Protein AF-A0AAJ7W5H7-F1 (afdb_monomer_lite)

Structure (mmCIF, N/CA/C/O backbone):
data_AF-A0AAJ7W5H7-F1
#
_entry.id   AF-A0AAJ7W5H7-F1
#
loop_
_atom_site.group_PDB
_atom_site.id
_atom_site.type_symbol
_atom_site.label_atom_id
_atom_site.label_alt_id
_atom_site.label_comp_id
_atom_site.label_asym_id
_atom_site.label_entity_id
_atom_site.label_seq_id
_atom_site.pdbx_PDB_ins_code
_atom_site.Cartn_x
_atom_site.Cartn_y
_atom_site.Cartn_z
_atom_site.occupancy
_atom_site.B_iso_or_equiv
_atom_site.auth_seq_id
_atom_site.auth_comp_id
_atom_site.auth_asym_id
_atom_site.auth_atom_id
_atom_site.pdbx_PDB_model_num
ATOM 1 N N . MET A 1 1 ? -19.736 28.793 -13.026 1.00 35.09 1 MET A N 1
ATOM 2 C CA . MET A 1 1 ? -20.173 28.885 -14.436 1.00 35.09 1 MET A CA 1
ATOM 3 C C . MET A 1 1 ? -19.402 27.860 -15.247 1.00 35.09 1 MET A C 1
ATOM 5 O O . MET A 1 1 ? -18.186 27.809 -15.122 1.00 35.09 1 MET A O 1
ATOM 9 N N . PHE A 1 2 ? -20.097 27.032 -16.025 1.00 36.50 2 PHE A N 1
ATOM 10 C CA . PHE A 1 2 ? -19.481 26.195 -17.056 1.00 36.50 2 PHE A CA 1
ATOM 11 C C . PHE A 1 2 ? -19.137 27.059 -18.275 1.00 36.50 2 PHE A C 1
ATOM 13 O O . PHE A 1 2 ? -19.974 27.878 -18.638 1.00 36.50 2 PHE A O 1
ATOM 20 N N . SER A 1 3 ? -17.998 26.812 -18.937 1.00 27.28 3 SER A N 1
ATOM 21 C CA . SER A 1 3 ? -17.939 26.604 -20.401 1.00 27.28 3 SER A CA 1
ATOM 22 C C . SER A 1 3 ? -16.503 26.506 -20.943 1.00 27.28 3 SER A C 1
ATOM 24 O O . SER A 1 3 ? -15.662 27.345 -20.644 1.00 27.28 3 SER A O 1
ATOM 26 N N . ASN A 1 4 ? -16.297 25.542 -21.845 1.00 31.58 4 ASN A N 1
ATOM 27 C CA . ASN A 1 4 ? -15.378 25.583 -22.992 1.00 31.58 4 ASN A CA 1
ATOM 28 C C . ASN A 1 4 ? -13.863 25.781 -22.767 1.00 31.58 4 ASN A C 1
ATOM 30 O O . ASN A 1 4 ? -13.311 26.849 -23.016 1.00 31.58 4 ASN A O 1
ATOM 34 N N . VAL A 1 5 ? -13.163 24.659 -22.562 1.00 30.98 5 VAL A N 1
ATOM 35 C CA . VAL A 1 5 ? -11.857 24.420 -23.210 1.00 30.98 5 VAL A CA 1
ATOM 36 C C . VAL A 1 5 ? -11.963 23.119 -24.021 1.00 30.98 5 VAL A C 1
ATOM 38 O O . VAL A 1 5 ? -12.226 22.067 -23.432 1.00 30.98 5 VAL A O 1
ATOM 41 N N . PRO A 1 6 ? -11.808 23.140 -25.359 1.00 30.59 6 PRO A N 1
ATOM 42 C CA . PRO A 1 6 ? -12.026 21.955 -26.182 1.00 30.59 6 PRO A CA 1
ATOM 43 C C . PRO A 1 6 ? -10.860 20.962 -26.070 1.00 30.59 6 PRO A C 1
ATOM 45 O O . PRO A 1 6 ? -9.773 21.193 -26.604 1.00 30.59 6 PRO A O 1
ATOM 48 N N . ARG A 1 7 ? -11.100 19.799 -25.447 1.00 33.62 7 ARG A N 1
ATOM 49 C CA . ARG A 1 7 ? -10.212 18.629 -25.565 1.00 33.62 7 ARG A CA 1
ATOM 50 C C . ARG A 1 7 ? -10.248 18.095 -27.002 1.00 33.62 7 ARG A C 1
ATOM 52 O O . ARG A 1 7 ? -11.027 17.198 -27.316 1.00 33.62 7 ARG A O 1
ATOM 59 N N . LYS A 1 8 ? -9.366 18.599 -27.869 1.00 30.34 8 LYS A N 1
ATOM 60 C CA . LYS A 1 8 ? -8.994 17.888 -29.099 1.00 30.34 8 LYS A CA 1
ATOM 61 C C . LYS A 1 8 ? -8.215 16.630 -28.715 1.00 30.34 8 LYS A C 1
ATOM 63 O O . LYS A 1 8 ? -7.006 16.678 -28.509 1.00 30.34 8 LYS A O 1
ATOM 68 N N . PHE A 1 9 ? -8.923 15.508 -28.613 1.00 29.23 9 PHE A N 1
ATOM 69 C CA . PHE A 1 9 ? -8.300 14.190 -28.605 1.00 29.23 9 PHE A CA 1
ATOM 70 C C . PHE A 1 9 ? -7.567 13.983 -29.935 1.00 29.23 9 PHE A C 1
ATOM 72 O O . PHE A 1 9 ? -8.195 13.886 -30.989 1.00 29.23 9 PHE A O 1
ATOM 79 N N . LEU A 1 10 ? -6.239 13.894 -29.879 1.00 30.84 10 LEU A N 1
ATOM 80 C CA . LEU A 1 10 ? -5.451 13.310 -30.956 1.00 30.84 10 LEU A CA 1
ATOM 81 C C . LEU A 1 10 ? -5.743 11.806 -30.981 1.00 30.84 10 LEU A C 1
ATOM 83 O O . LEU A 1 10 ? -5.215 11.045 -30.172 1.00 30.84 10 LEU A O 1
ATOM 87 N N . LYS A 1 11 ? -6.611 11.391 -31.908 1.00 29.83 11 LYS A N 1
ATOM 88 C CA . LYS A 1 11 ? -6.732 9.992 -32.328 1.00 29.83 11 LYS A CA 1
ATOM 89 C C . LYS A 1 11 ? -5.435 9.607 -33.048 1.00 29.83 11 LYS A C 1
ATOM 91 O O . LYS A 1 11 ? -5.344 9.742 -34.263 1.00 29.83 11 LYS A O 1
ATOM 96 N N . ASN A 1 12 ? -4.451 9.120 -32.298 1.00 26.31 12 ASN A N 1
ATOM 97 C CA . ASN A 1 12 ? -3.436 8.252 -32.878 1.00 26.31 12 ASN A CA 1
ATOM 98 C C . ASN A 1 12 ? -4.013 6.838 -32.897 1.00 26.31 12 ASN A C 1
ATOM 100 O O . ASN A 1 12 ? -4.218 6.220 -31.854 1.00 26.31 12 ASN A O 1
ATOM 104 N N . SER A 1 13 ? -4.320 6.364 -34.098 1.00 37.06 13 SER A N 1
ATOM 105 C CA . SER A 1 13 ? -4.587 4.961 -34.373 1.00 37.06 13 SER A CA 1
ATOM 106 C C . SER A 1 13 ? -3.287 4.174 -34.228 1.00 37.06 13 SER A C 1
ATOM 108 O O . SER A 1 13 ? -2.439 4.254 -35.107 1.00 37.06 13 SER A O 1
ATOM 110 N N . ASP A 1 14 ? -3.139 3.494 -33.095 1.00 31.69 14 ASP A N 1
ATOM 111 C CA . ASP A 1 14 ? -2.477 2.190 -32.962 1.00 31.69 14 ASP A CA 1
ATOM 112 C C . ASP A 1 14 ? -2.732 1.680 -31.539 1.00 31.69 14 ASP A C 1
ATOM 114 O O . ASP A 1 14 ? -1.853 1.597 -30.682 1.00 31.69 14 ASP A O 1
ATOM 118 N N . SER A 1 15 ? -4.000 1.361 -31.269 1.00 26.17 15 SER A N 1
ATOM 119 C CA . SER A 1 15 ? -4.372 0.521 -30.134 1.00 26.17 15 SER A CA 1
ATOM 120 C C . SER A 1 15 ? -4.063 -0.933 -30.486 1.00 26.17 15 SER A C 1
ATOM 122 O O . SER A 1 15 ? -4.970 -1.728 -30.729 1.00 26.17 15 SER A O 1
ATOM 124 N N . ALA A 1 16 ? -2.774 -1.271 -30.528 1.00 32.44 16 ALA A N 1
ATOM 125 C CA . ALA A 1 16 ? -2.379 -2.641 -30.260 1.00 32.44 16 ALA A CA 1
ATOM 126 C C . ALA A 1 16 ? -2.799 -2.925 -28.814 1.00 32.44 16 ALA A C 1
ATOM 128 O O . ALA A 1 16 ? -2.232 -2.350 -27.880 1.00 32.44 16 ALA A O 1
ATOM 129 N N . GLU A 1 17 ? -3.834 -3.747 -28.632 1.00 27.69 17 GLU A N 1
ATOM 130 C CA . GLU A 1 17 ? -4.130 -4.327 -27.328 1.00 27.69 17 GLU A CA 1
ATOM 131 C C . GLU A 1 17 ? -2.898 -5.126 -26.906 1.00 27.69 17 GLU A C 1
ATOM 133 O O . GLU A 1 17 ? -2.607 -6.198 -27.436 1.00 27.69 17 GLU A O 1
ATOM 138 N N . VAL A 1 18 ? -2.131 -4.555 -25.978 1.00 32.62 18 VAL A N 1
ATOM 139 C CA . VAL A 1 18 ? -1.132 -5.312 -25.238 1.00 32.62 18 VAL A CA 1
ATOM 140 C C . VAL A 1 18 ? -1.933 -6.264 -24.366 1.00 32.62 18 VAL A C 1
ATOM 142 O O . VAL A 1 18 ? -2.471 -5.853 -23.340 1.00 32.62 18 VAL A O 1
ATOM 145 N N . ASP A 1 19 ? -2.052 -7.507 -24.832 1.00 32.16 19 ASP A N 1
ATOM 146 C CA . ASP A 1 19 ? -2.581 -8.652 -24.094 1.00 32.16 19 ASP A CA 1
ATOM 147 C C . ASP A 1 19 ? -1.738 -8.828 -22.823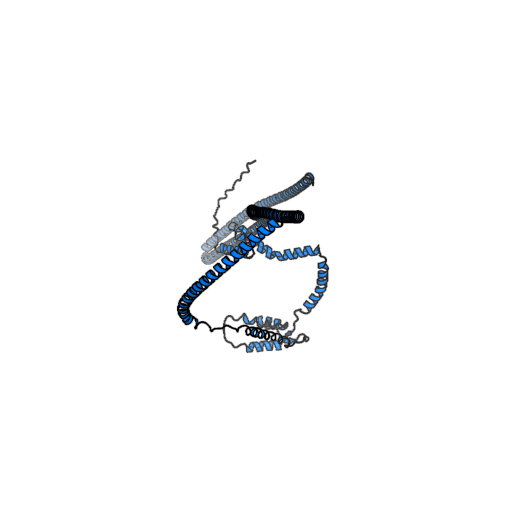 1.00 32.16 19 ASP A C 1
ATOM 149 O O . ASP A 1 19 ? -0.708 -9.508 -22.820 1.00 32.16 19 ASP A O 1
ATOM 153 N N . VAL A 1 20 ? -2.124 -8.123 -21.753 1.00 44.78 20 VAL A N 1
ATOM 154 C CA . VAL A 1 20 ? -1.544 -8.289 -20.420 1.00 44.78 20 VAL A CA 1
ATOM 155 C C . VAL A 1 20 ? -2.067 -9.613 -19.894 1.00 44.78 20 VAL A C 1
ATOM 157 O O . VAL A 1 20 ? -3.043 -9.673 -19.149 1.00 44.78 20 VAL A O 1
ATOM 160 N N . ARG A 1 21 ? -1.394 -10.686 -20.305 1.00 47.72 21 ARG A N 1
ATOM 161 C CA . ARG A 1 21 ? -1.481 -11.968 -19.623 1.00 47.72 21 ARG A CA 1
ATOM 162 C C . ARG A 1 21 ? -1.024 -11.720 -18.196 1.00 47.72 21 ARG A C 1
ATOM 164 O O . ARG A 1 21 ? 0.145 -11.430 -17.951 1.00 47.72 21 ARG A O 1
ATOM 171 N N . GLU A 1 22 ? -1.969 -11.759 -17.267 1.00 51.91 22 GLU A N 1
ATOM 172 C CA . GLU A 1 22 ? -1.655 -11.829 -15.848 1.00 51.91 22 GLU A CA 1
ATOM 173 C C . GLU A 1 22 ? -0.992 -13.191 -15.626 1.00 51.91 22 GLU A C 1
ATOM 175 O O . GLU A 1 22 ? -1.676 -14.207 -15.513 1.00 51.91 22 GLU A O 1
ATOM 180 N N . ASP A 1 23 ? 0.346 -13.226 -15.662 1.00 62.28 23 ASP A N 1
ATOM 181 C CA . ASP A 1 23 ? 1.093 -14.466 -15.459 1.00 62.28 23 ASP A CA 1
ATOM 182 C C . ASP A 1 23 ? 0.665 -15.095 -14.126 1.00 62.28 23 ASP A C 1
ATOM 184 O O . ASP A 1 23 ? 0.558 -14.401 -13.109 1.00 62.28 23 ASP A O 1
ATOM 188 N N . GLU A 1 24 ? 0.474 -16.414 -14.088 1.00 64.00 24 GLU A N 1
ATOM 189 C CA . GLU A 1 24 ? 0.104 -17.116 -12.849 1.00 64.00 24 GLU A CA 1
ATOM 190 C C . GLU A 1 24 ? 1.140 -16.861 -11.734 1.00 64.00 24 GLU A C 1
ATOM 192 O O . GLU A 1 24 ? 0.794 -16.747 -10.556 1.00 64.00 24 GLU A O 1
ATOM 197 N N . GLU A 1 25 ? 2.405 -16.637 -12.109 1.00 62.62 25 GLU A N 1
ATOM 198 C CA . GLU A 1 25 ? 3.468 -16.175 -11.214 1.00 62.62 25 GLU A CA 1
ATOM 199 C C . GLU A 1 25 ? 3.177 -14.807 -10.576 1.00 62.62 25 GLU A C 1
ATOM 201 O O . GLU A 1 25 ? 3.448 -14.626 -9.390 1.00 62.62 25 GLU A O 1
ATOM 206 N N . GLN A 1 26 ? 2.596 -13.845 -11.305 1.00 61.25 26 GLN A N 1
ATOM 207 C CA . GLN A 1 26 ? 2.195 -12.554 -10.734 1.00 61.25 26 GLN A CA 1
ATOM 208 C C . GLN A 1 26 ? 1.080 -12.734 -9.701 1.00 61.25 26 GLN A C 1
ATOM 210 O O . GLN A 1 26 ? 1.134 -12.101 -8.646 1.00 61.25 26 GLN A O 1
ATOM 215 N N . ALA A 1 27 ? 0.115 -13.626 -9.949 1.00 68.38 27 ALA A N 1
ATOM 216 C CA . ALA A 1 27 ? -0.945 -13.940 -8.992 1.00 68.38 27 ALA A CA 1
ATOM 217 C C . ALA A 1 27 ? -0.393 -14.616 -7.720 1.00 68.38 27 ALA A C 1
ATOM 219 O O . ALA A 1 27 ? -0.732 -14.209 -6.606 1.00 68.38 27 ALA A O 1
ATOM 220 N N . ILE A 1 28 ? 0.524 -15.580 -7.870 1.00 73.56 28 ILE A N 1
ATOM 221 C CA . ILE A 1 28 ? 1.214 -16.246 -6.751 1.00 73.56 28 ILE A CA 1
ATOM 222 C C . ILE A 1 28 ? 2.039 -15.231 -5.947 1.00 73.56 28 ILE A C 1
ATOM 224 O O . ILE A 1 28 ? 1.887 -15.131 -4.728 1.00 73.56 28 ILE A O 1
ATOM 228 N N . LYS A 1 29 ? 2.860 -14.410 -6.617 1.00 67.19 29 LYS A N 1
ATOM 229 C CA . LYS A 1 29 ? 3.658 -13.360 -5.964 1.00 67.19 29 LYS A CA 1
ATOM 230 C C . LYS A 1 29 ? 2.772 -12.321 -5.283 1.00 67.19 29 LYS A C 1
ATOM 232 O O . LYS A 1 29 ? 3.112 -11.850 -4.203 1.00 67.19 29 LYS A O 1
ATOM 237 N N . PHE A 1 30 ? 1.624 -11.976 -5.857 1.00 68.44 30 PHE A N 1
ATOM 238 C CA . PHE A 1 30 ? 0.663 -11.068 -5.236 1.00 68.44 30 PHE A CA 1
ATOM 239 C C . PHE A 1 30 ? 0.028 -11.660 -3.968 1.00 68.44 30 PHE A C 1
ATOM 241 O O . PHE A 1 30 ? -0.154 -10.937 -2.985 1.00 68.44 30 PHE A O 1
ATOM 248 N N . GLN A 1 31 ? -0.233 -12.968 -3.940 1.00 74.81 31 GLN A N 1
ATOM 249 C CA . GLN A 1 31 ? -0.723 -13.650 -2.744 1.00 74.81 31 GLN A CA 1
ATOM 250 C C . GLN A 1 31 ? 0.349 -13.714 -1.639 1.00 74.81 31 GLN A C 1
ATOM 252 O O . GLN A 1 31 ? 0.068 -13.313 -0.510 1.00 74.81 31 GLN A O 1
ATOM 257 N N . GLU A 1 32 ? 1.602 -14.063 -1.969 1.00 72.69 32 GLU A N 1
ATOM 258 C CA . GLU A 1 32 ? 2.746 -13.975 -1.036 1.00 72.69 32 GLU A CA 1
ATOM 259 C C . GLU A 1 32 ? 2.892 -12.564 -0.429 1.00 72.69 32 GLU A C 1
ATOM 261 O O . GLU A 1 32 ? 3.187 -12.403 0.758 1.00 72.69 32 GLU A O 1
ATOM 266 N N . ILE A 1 33 ? 2.667 -11.520 -1.237 1.00 67.62 33 ILE A N 1
ATOM 267 C CA . ILE A 1 33 ? 2.686 -10.118 -0.798 1.00 67.62 33 ILE A CA 1
ATOM 268 C C . ILE A 1 33 ? 1.570 -9.834 0.215 1.00 67.62 33 ILE A C 1
ATOM 270 O O . ILE A 1 33 ? 1.829 -9.177 1.224 1.00 67.62 33 ILE A O 1
ATOM 274 N N . ILE A 1 34 ? 0.347 -10.313 -0.028 1.00 66.31 34 ILE A N 1
ATOM 275 C CA . ILE A 1 34 ? -0.784 -10.132 0.894 1.00 66.31 34 ILE A CA 1
ATOM 276 C C . ILE A 1 34 ? -0.521 -10.840 2.226 1.00 66.31 34 ILE A C 1
ATOM 278 O O . ILE A 1 34 ? -0.770 -10.252 3.281 1.00 66.31 34 ILE A O 1
ATOM 282 N N . ASP A 1 35 ? 0.006 -12.062 2.202 1.00 71.69 35 ASP A N 1
ATOM 283 C CA . ASP A 1 35 ? 0.209 -12.840 3.425 1.00 71.69 35 ASP A CA 1
ATOM 284 C C . ASP A 1 35 ? 1.350 -12.276 4.291 1.00 71.69 35 ASP A C 1
ATOM 286 O O . ASP A 1 35 ? 1.187 -12.166 5.509 1.00 71.69 35 ASP A O 1
ATOM 290 N N . LEU A 1 36 ? 2.431 -11.769 3.680 1.00 66.69 36 LEU A N 1
ATOM 291 C CA . LEU A 1 36 ? 3.462 -10.979 4.376 1.00 66.69 36 LEU A CA 1
ATOM 292 C C . LEU A 1 36 ? 2.894 -9.705 5.027 1.00 66.69 36 LEU A C 1
ATOM 294 O O . LEU A 1 36 ? 3.220 -9.391 6.173 1.00 66.69 36 LEU A O 1
ATOM 298 N N . LEU A 1 37 ? 2.020 -8.976 4.324 1.00 59.66 37 LEU A N 1
ATOM 299 C CA . LEU A 1 37 ? 1.380 -7.766 4.855 1.00 59.66 37 LEU A CA 1
ATOM 300 C C . LEU A 1 37 ? 0.465 -8.061 6.050 1.00 59.66 37 LEU A C 1
ATOM 302 O O . LEU A 1 37 ? 0.436 -7.292 7.013 1.00 59.66 37 LEU A O 1
ATOM 306 N N . VAL A 1 38 ? -0.269 -9.176 6.009 1.00 66.62 38 VAL A N 1
ATOM 307 C CA . VAL A 1 38 ? -1.136 -9.599 7.116 1.00 66.62 38 VAL A CA 1
ATOM 308 C C . VAL A 1 38 ? -0.315 -10.096 8.309 1.00 66.62 38 VAL A C 1
ATOM 310 O O . VAL A 1 38 ? -0.638 -9.729 9.438 1.00 66.62 38 VAL A O 1
ATOM 313 N N . ALA A 1 39 ? 0.760 -10.859 8.083 1.00 65.25 39 ALA A N 1
ATOM 314 C CA . ALA A 1 39 ? 1.664 -11.310 9.146 1.00 65.25 39 ALA A CA 1
ATOM 315 C C . ALA A 1 39 ? 2.307 -10.135 9.909 1.00 65.25 39 ALA A C 1
ATOM 317 O O . ALA A 1 39 ? 2.483 -10.205 11.122 1.00 65.25 39 ALA A O 1
ATOM 318 N N . ALA A 1 40 ? 2.577 -9.023 9.218 1.00 53.62 40 ALA A N 1
ATOM 319 C CA . ALA A 1 40 ? 3.084 -7.782 9.805 1.00 53.62 40 ALA A CA 1
ATOM 320 C C . ALA A 1 40 ? 1.996 -6.839 10.373 1.00 53.62 40 ALA A C 1
ATOM 322 O O . ALA A 1 40 ? 2.277 -5.674 10.660 1.00 53.62 40 ALA A O 1
ATOM 323 N N . GLY A 1 41 ? 0.750 -7.305 10.520 1.00 48.88 41 GLY A N 1
ATOM 324 C CA . GLY A 1 41 ? -0.340 -6.564 11.170 1.00 48.88 41 GLY A CA 1
ATOM 325 C C . GLY A 1 41 ? -1.111 -5.575 10.284 1.00 48.88 41 GLY A C 1
ATOM 326 O O . GLY A 1 41 ? -2.027 -4.910 10.769 1.00 48.88 41 GLY A O 1
ATOM 327 N N . TYR A 1 42 ? -0.822 -5.481 8.980 1.00 58.69 42 TYR A N 1
ATOM 328 C CA . TYR A 1 42 ? -1.567 -4.618 8.051 1.00 58.69 42 TYR A CA 1
ATOM 329 C C . TYR A 1 42 ? -2.811 -5.330 7.500 1.00 58.69 42 TYR A C 1
ATOM 331 O O . TYR A 1 42 ? -2.948 -5.575 6.301 1.00 58.69 42 TYR A O 1
ATOM 339 N N . PHE A 1 43 ? -3.776 -5.613 8.380 1.00 63.91 43 PHE A N 1
ATOM 340 C CA . PHE A 1 43 ? -5.020 -6.326 8.045 1.00 63.91 43 PHE A CA 1
ATOM 341 C C . PHE A 1 43 ? -5.840 -5.672 6.913 1.00 63.91 43 PHE A C 1
ATOM 343 O O . PHE A 1 43 ? -6.567 -6.373 6.205 1.00 63.91 43 PHE A O 1
ATOM 350 N N . ARG A 1 44 ? -5.676 -4.358 6.671 1.00 61.84 44 ARG A N 1
ATOM 351 C CA . ARG A 1 44 ? -6.286 -3.648 5.526 1.00 61.84 44 ARG A CA 1
ATOM 352 C C . ARG A 1 44 ? -5.867 -4.223 4.157 1.00 61.84 44 ARG A C 1
ATOM 354 O O . ARG A 1 44 ? -6.637 -4.109 3.210 1.00 61.84 44 ARG A O 1
ATOM 361 N N . ALA A 1 45 ? -4.733 -4.927 4.048 1.00 61.69 45 ALA A N 1
ATOM 362 C CA . ALA A 1 45 ? -4.314 -5.610 2.815 1.00 61.69 45 ALA A CA 1
ATOM 363 C C . ALA A 1 45 ? -5.278 -6.732 2.367 1.00 61.69 45 ALA A C 1
ATOM 365 O O . ALA A 1 45 ? -5.376 -7.019 1.173 1.00 61.69 45 ALA A O 1
ATOM 366 N N . ARG A 1 46 ? -6.031 -7.333 3.304 1.00 63.59 46 ARG A N 1
ATOM 367 C CA . ARG A 1 46 ? -7.021 -8.394 3.036 1.00 63.59 46 ARG A CA 1
ATOM 368 C C . ARG A 1 46 ? -8.404 -7.849 2.634 1.00 63.59 46 ARG A C 1
ATOM 370 O O . ARG A 1 46 ? -9.282 -8.627 2.262 1.00 63.59 46 ARG A O 1
ATOM 377 N N . ILE A 1 47 ? -8.627 -6.531 2.683 1.00 67.38 47 ILE A N 1
ATOM 378 C CA . ILE A 1 47 ? -9.922 -5.934 2.324 1.00 67.38 47 ILE A CA 1
ATOM 379 C C . ILE A 1 47 ? -10.178 -6.113 0.820 1.00 67.38 47 ILE A C 1
ATOM 381 O O . ILE A 1 47 ? -9.433 -5.623 -0.037 1.00 67.38 47 ILE A O 1
ATOM 385 N N . LYS A 1 48 ? -11.273 -6.812 0.497 1.00 56.50 48 LYS A N 1
ATOM 386 C CA . LYS A 1 48 ? -11.796 -6.943 -0.867 1.00 56.50 48 LYS A CA 1
ATOM 387 C C . LYS A 1 48 ? -12.362 -5.585 -1.299 1.00 56.50 48 LYS A C 1
ATOM 389 O O . LYS A 1 48 ? -13.468 -5.232 -0.909 1.00 56.50 48 LYS A O 1
ATOM 394 N N . GLY A 1 49 ? -11.569 -4.818 -2.047 1.00 60.72 49 GLY A N 1
ATOM 395 C CA . GLY A 1 49 ? -11.919 -3.468 -2.504 1.00 60.72 49 GLY A CA 1
ATOM 396 C C . GLY A 1 49 ? -10.717 -2.562 -2.795 1.00 60.72 49 GLY A C 1
ATOM 397 O O . GLY A 1 49 ? -10.832 -1.674 -3.630 1.00 60.72 49 GLY A O 1
ATOM 398 N N . LEU A 1 50 ? -9.551 -2.801 -2.174 1.00 62.34 50 LEU A N 1
ATOM 399 C CA . LEU A 1 50 ? -8.318 -2.070 -2.514 1.00 62.34 50 LEU A CA 1
ATOM 400 C C . LEU A 1 50 ? -7.695 -2.586 -3.818 1.00 62.34 50 LEU A C 1
ATOM 402 O O . LEU A 1 50 ? -7.605 -3.807 -4.021 1.00 62.34 50 LEU A O 1
ATOM 406 N N . SER A 1 51 ? -7.192 -1.656 -4.637 1.00 66.81 51 SER A N 1
ATOM 407 C CA . SER A 1 51 ? -6.464 -1.955 -5.873 1.00 66.81 51 SER A CA 1
ATOM 408 C C . SER A 1 51 ? -5.190 -2.758 -5.592 1.00 66.81 51 SER A C 1
ATOM 410 O O . SER A 1 51 ? -4.549 -2.606 -4.547 1.00 66.81 51 SER A O 1
ATOM 412 N N . ASN A 1 52 ? -4.779 -3.588 -6.552 1.00 63.34 52 ASN A N 1
ATOM 413 C CA . ASN A 1 52 ? -3.517 -4.334 -6.487 1.00 63.34 52 ASN A CA 1
ATOM 414 C C . ASN A 1 52 ? -2.314 -3.376 -6.352 1.00 63.34 52 ASN A C 1
ATOM 416 O O . ASN A 1 52 ? -1.353 -3.668 -5.639 1.00 63.34 52 ASN A O 1
ATOM 420 N N . PHE A 1 53 ? -2.430 -2.187 -6.951 1.00 59.94 53 PHE A N 1
ATOM 421 C CA . PHE A 1 53 ? -1.485 -1.077 -6.845 1.00 59.94 53 PHE A CA 1
ATOM 422 C C . PHE A 1 53 ? -1.331 -0.561 -5.405 1.00 59.94 53 PHE A C 1
ATOM 424 O O . PHE A 1 53 ? -0.209 -0.429 -4.917 1.00 59.94 53 PHE A O 1
ATOM 431 N N . ASP A 1 54 ? -2.442 -0.346 -4.693 1.00 63.22 54 ASP A N 1
ATOM 432 C CA . ASP A 1 54 ? -2.439 0.160 -3.313 1.00 63.22 54 ASP A CA 1
ATOM 433 C C . ASP A 1 54 ? -1.831 -0.866 -2.346 1.00 63.22 54 ASP A C 1
ATOM 435 O O . ASP A 1 54 ? -1.062 -0.515 -1.452 1.00 63.22 54 ASP A O 1
ATOM 439 N N . LYS A 1 55 ? -2.111 -2.157 -2.560 1.00 64.44 55 LYS A N 1
ATOM 440 C CA . LYS A 1 55 ? -1.536 -3.262 -1.772 1.00 64.44 55 LYS A CA 1
ATOM 441 C C . LYS A 1 55 ? -0.020 -3.372 -1.965 1.00 64.44 55 LYS A C 1
ATOM 443 O O . LYS A 1 55 ? 0.719 -3.460 -0.982 1.00 64.44 55 LYS A O 1
ATOM 448 N N . TRP A 1 56 ? 0.464 -3.278 -3.207 1.00 68.31 56 TRP A N 1
ATOM 449 C CA . TRP A 1 56 ? 1.902 -3.204 -3.504 1.00 68.31 56 TRP A CA 1
ATOM 450 C C . TRP A 1 56 ? 2.566 -1.995 -2.825 1.00 68.31 56 TRP A C 1
ATOM 452 O O . TRP A 1 56 ? 3.673 -2.098 -2.285 1.00 68.31 56 TRP A O 1
ATOM 462 N N . LEU A 1 57 ? 1.860 -0.859 -2.788 1.00 62.75 57 LEU 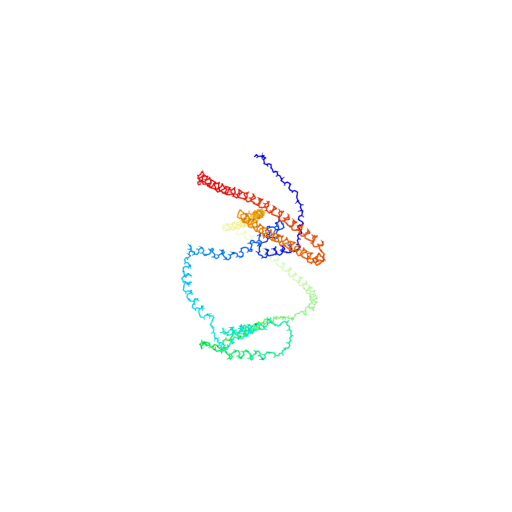A N 1
ATOM 463 C CA . LEU A 1 57 ? 2.305 0.384 -2.161 1.00 62.75 57 LEU A CA 1
ATOM 464 C C . LEU A 1 57 ? 2.652 0.199 -0.676 1.00 62.75 57 LEU A C 1
ATOM 466 O O . LEU A 1 57 ? 3.682 0.709 -0.223 1.00 62.75 57 LEU A O 1
ATOM 470 N N . VAL A 1 58 ? 1.827 -0.559 0.060 1.00 62.66 58 VAL A N 1
ATOM 471 C CA . VAL A 1 58 ? 2.043 -0.885 1.481 1.00 62.66 58 VAL A CA 1
ATOM 472 C C . VAL A 1 58 ? 3.285 -1.761 1.662 1.00 62.66 58 VAL A C 1
ATOM 474 O O . VAL A 1 58 ? 4.132 -1.422 2.491 1.00 62.66 58 VAL A O 1
ATOM 477 N N . LYS A 1 59 ? 3.467 -2.821 0.856 1.00 64.69 59 LYS A N 1
ATOM 478 C CA . LYS A 1 59 ? 4.661 -3.689 0.961 1.00 64.69 59 LYS A CA 1
ATOM 479 C C . LYS A 1 59 ? 5.936 -2.909 0.681 1.00 64.69 59 LYS A C 1
ATOM 481 O O . LYS A 1 59 ? 6.853 -2.899 1.496 1.00 64.69 59 LYS A O 1
ATOM 486 N N . ARG A 1 60 ? 5.980 -2.187 -0.438 1.00 64.62 60 ARG A N 1
ATOM 487 C CA . ARG A 1 60 ? 7.164 -1.407 -0.812 1.00 64.62 60 ARG A CA 1
ATOM 488 C C . ARG A 1 60 ? 7.440 -0.298 0.226 1.00 64.62 60 ARG A C 1
ATOM 490 O O . ARG A 1 60 ? 8.579 0.148 0.365 1.00 64.62 60 ARG A O 1
ATOM 497 N N . SER A 1 61 ? 6.407 0.203 0.920 1.00 61.78 61 SER A N 1
ATOM 498 C CA . SER A 1 61 ? 6.524 1.152 2.045 1.00 61.78 61 SER A CA 1
ATOM 499 C C . SER A 1 61 ? 7.159 0.502 3.278 1.00 61.78 61 SER A C 1
ATOM 501 O O . SER A 1 61 ? 7.936 1.159 3.969 1.00 61.78 61 SER A O 1
ATOM 503 N N . MET A 1 62 ? 6.875 -0.779 3.536 1.00 62.88 62 MET A N 1
ATOM 504 C CA . MET A 1 62 ? 7.540 -1.554 4.586 1.00 62.88 62 MET A CA 1
ATOM 505 C C . MET A 1 62 ? 9.007 -1.804 4.265 1.00 62.88 62 MET A C 1
ATOM 507 O O . MET A 1 62 ? 9.829 -1.411 5.079 1.00 62.88 62 MET A O 1
ATOM 511 N N . GLU A 1 63 ? 9.337 -2.321 3.076 1.00 69.12 63 GLU A N 1
ATOM 512 C CA . GLU A 1 63 ? 10.733 -2.536 2.647 1.00 69.12 63 GLU A CA 1
ATOM 513 C C . GLU A 1 63 ? 11.569 -1.263 2.863 1.00 69.12 63 GLU A C 1
ATOM 515 O O . GLU A 1 63 ? 12.604 -1.282 3.520 1.00 69.12 63 GLU A O 1
ATOM 520 N N . LYS A 1 64 ? 11.049 -0.100 2.441 1.00 62.78 64 LYS A N 1
ATOM 521 C CA . LYS A 1 64 ? 11.718 1.190 2.670 1.00 62.78 64 LYS A CA 1
ATOM 522 C C . LYS A 1 64 ? 11.804 1.610 4.144 1.00 62.78 64 LYS A C 1
ATOM 524 O O . LYS A 1 64 ? 12.783 2.258 4.516 1.00 62.78 64 LYS A O 1
ATOM 529 N N . ARG A 1 65 ? 10.809 1.297 4.981 1.00 65.81 65 ARG A N 1
ATOM 530 C CA . ARG A 1 65 ? 10.836 1.577 6.432 1.00 65.81 65 ARG A CA 1
ATOM 531 C C . ARG A 1 65 ? 11.728 0.621 7.211 1.00 65.81 65 ARG A C 1
ATOM 533 O O . ARG A 1 65 ? 12.206 1.016 8.262 1.00 65.81 65 ARG A O 1
ATOM 540 N N . GLU A 1 66 ? 11.947 -0.583 6.712 1.00 71.06 66 GLU A N 1
ATOM 541 C CA . GLU A 1 66 ? 12.861 -1.568 7.278 1.00 71.06 66 GLU A CA 1
ATOM 542 C C . GLU A 1 66 ? 14.303 -1.193 6.906 1.00 71.06 66 GLU A C 1
ATOM 544 O O . GLU A 1 66 ? 15.090 -0.867 7.788 1.00 71.06 66 GLU A O 1
ATOM 549 N N . GLU A 1 67 ? 14.593 -1.027 5.607 1.00 70.56 67 GLU A N 1
ATOM 550 C CA . GLU A 1 67 ? 15.892 -0.558 5.085 1.00 70.56 67 GLU A CA 1
ATOM 551 C C . GLU A 1 67 ? 16.384 0.754 5.722 1.00 70.56 67 GLU A C 1
ATOM 553 O O . GLU A 1 67 ? 17.584 0.951 5.908 1.00 70.56 67 GLU A O 1
ATOM 558 N N . THR A 1 68 ? 15.471 1.695 5.992 1.00 70.94 68 THR A N 1
ATOM 559 C CA . THR A 1 68 ? 15.825 3.061 6.431 1.00 70.94 68 THR A CA 1
ATOM 560 C C . THR A 1 68 ? 15.425 3.351 7.883 1.00 70.94 68 THR A C 1
ATOM 562 O O . THR A 1 68 ? 15.721 4.431 8.392 1.00 70.94 68 THR A O 1
ATOM 565 N N . GLY A 1 69 ? 14.750 2.422 8.566 1.00 77.62 69 GLY A N 1
ATOM 566 C CA . GLY A 1 69 ? 14.138 2.656 9.879 1.00 77.62 69 GLY A CA 1
ATOM 567 C C . GLY A 1 69 ? 15.156 2.888 10.985 1.00 77.62 69 GLY A C 1
ATOM 568 O O . GLY A 1 69 ? 15.076 3.890 11.697 1.00 77.62 69 GLY A O 1
ATOM 569 N N . ASP A 1 70 ? 16.150 2.009 11.083 1.00 76.94 70 ASP A N 1
ATOM 570 C CA . ASP A 1 70 ? 17.198 2.102 12.103 1.00 76.94 70 ASP A CA 1
ATOM 571 C C . ASP A 1 70 ? 18.143 3.278 11.852 1.00 76.94 70 ASP A C 1
ATOM 573 O O . ASP A 1 70 ? 18.576 3.943 12.796 1.00 76.94 70 ASP A O 1
ATOM 577 N N . LEU A 1 71 ? 18.386 3.618 10.582 1.00 78.56 71 LEU A N 1
ATOM 578 C CA . LEU A 1 71 ? 19.127 4.820 10.204 1.00 78.56 71 LEU A CA 1
ATOM 579 C C . LEU A 1 71 ? 18.376 6.092 10.628 1.00 78.56 71 LEU A C 1
ATOM 581 O O . LEU A 1 71 ? 18.962 6.976 11.245 1.00 78.56 71 LEU A O 1
ATOM 585 N N . VAL A 1 72 ? 17.071 6.185 10.346 1.00 83.00 72 VAL A N 1
ATOM 586 C CA . VAL A 1 72 ? 16.258 7.354 10.726 1.00 83.00 72 VAL A CA 1
ATOM 587 C C . VAL A 1 72 ? 16.094 7.442 12.243 1.00 83.00 72 VAL A C 1
ATOM 589 O O . VAL A 1 72 ? 16.168 8.539 12.791 1.00 83.00 72 VAL A O 1
ATOM 592 N N . ARG A 1 73 ? 15.932 6.310 12.941 1.00 83.31 73 ARG A N 1
ATOM 593 C CA . ARG A 1 73 ? 15.829 6.258 14.407 1.00 83.31 73 ARG A CA 1
ATOM 594 C C . ARG A 1 73 ? 17.138 6.672 15.083 1.00 83.31 73 ARG A C 1
ATOM 596 O O . ARG A 1 73 ? 17.113 7.543 15.947 1.00 83.31 73 ARG A O 1
ATOM 603 N N . SER A 1 74 ? 18.273 6.102 14.674 1.00 80.44 74 SER A N 1
ATOM 604 C CA . SER A 1 74 ? 19.591 6.467 15.218 1.00 80.44 74 SER A CA 1
ATOM 605 C C . SER A 1 74 ? 19.972 7.913 14.889 1.00 80.44 74 SER A C 1
ATOM 607 O O . SER A 1 74 ? 20.501 8.614 15.750 1.00 80.44 74 SER A O 1
ATOM 609 N N . PHE A 1 75 ? 19.625 8.405 13.695 1.00 84.19 75 PHE A N 1
ATOM 610 C CA . PHE A 1 75 ? 19.776 9.815 13.341 1.00 84.19 75 PHE A CA 1
ATOM 611 C C . PHE A 1 75 ? 18.892 10.723 14.205 1.00 84.19 75 PHE A C 1
ATOM 613 O O . PHE A 1 75 ? 19.392 11.715 14.724 1.00 84.19 75 PHE A O 1
ATOM 620 N N . ALA A 1 76 ? 17.612 10.394 14.406 1.00 85.69 76 ALA A N 1
ATOM 621 C CA . ALA A 1 76 ? 16.701 11.191 15.229 1.00 85.69 76 ALA A CA 1
ATOM 622 C C . ALA A 1 76 ? 17.166 11.277 16.692 1.00 85.69 76 ALA A C 1
ATOM 624 O O . ALA A 1 76 ? 17.213 12.377 17.237 1.00 85.69 76 ALA A O 1
ATOM 625 N N . ILE A 1 77 ? 17.590 10.153 17.282 1.00 82.94 77 ILE A N 1
ATOM 626 C CA . ILE A 1 77 ? 18.208 10.116 18.619 1.00 82.94 77 ILE A CA 1
ATOM 627 C C . ILE A 1 77 ? 19.480 10.978 18.627 1.00 82.94 77 ILE A C 1
ATOM 629 O O . ILE A 1 77 ? 19.596 11.892 19.432 1.00 82.94 77 ILE A O 1
ATOM 633 N N . SER A 1 78 ? 20.376 10.814 17.647 1.00 81.19 78 SER A N 1
ATOM 634 C CA . SER A 1 78 ? 21.594 11.632 17.545 1.00 81.19 78 SER A CA 1
ATOM 635 C C . SER A 1 78 ? 21.331 13.135 17.368 1.00 81.19 78 SER A C 1
ATOM 637 O O . SER A 1 78 ? 22.164 13.938 17.779 1.00 81.19 78 SER A O 1
ATOM 639 N N . GLN A 1 79 ? 20.225 13.554 16.744 1.00 82.75 79 GLN A N 1
ATOM 640 C CA . GLN A 1 79 ? 19.860 14.976 16.660 1.00 82.75 79 GLN A CA 1
ATOM 641 C C . GLN A 1 79 ? 19.192 15.489 17.939 1.00 82.75 79 GLN A C 1
ATOM 643 O O . GLN A 1 79 ? 19.365 16.658 18.277 1.00 82.75 79 GLN A O 1
ATOM 648 N N . PHE A 1 80 ? 18.463 14.631 18.655 1.00 83.19 80 PHE A N 1
ATOM 649 C CA . PHE A 1 80 ? 17.894 14.952 19.958 1.00 83.19 80 PHE A CA 1
ATOM 650 C C . PHE A 1 80 ? 19.006 15.147 21.002 1.00 83.19 80 PHE A C 1
ATOM 652 O O . PHE A 1 80 ? 19.132 16.245 21.542 1.00 83.19 80 PHE A O 1
ATOM 659 N N . ASP A 1 81 ? 19.891 14.157 21.158 1.00 77.25 81 ASP A N 1
ATOM 660 C CA . ASP A 1 81 ? 21.000 14.121 22.129 1.00 77.25 81 ASP A CA 1
ATOM 661 C C . ASP A 1 81 ? 22.020 15.273 21.969 1.00 77.25 81 ASP A C 1
ATOM 663 O O . ASP A 1 81 ? 22.818 15.539 22.866 1.00 77.25 81 ASP A O 1
ATOM 667 N N . LYS A 1 82 ? 22.036 15.964 20.818 1.00 78.50 82 LYS A N 1
ATOM 668 C CA . LYS A 1 82 ? 22.877 17.159 20.587 1.00 78.50 82 LYS A CA 1
ATOM 669 C C . LYS A 1 82 ? 22.314 18.425 21.222 1.00 78.50 82 LYS A C 1
ATOM 671 O O . LYS A 1 82 ? 23.087 19.299 21.605 1.00 78.50 82 LYS A O 1
ATOM 676 N N . ASN A 1 83 ? 20.989 18.540 21.264 1.00 76.25 83 ASN A N 1
ATOM 677 C CA . ASN A 1 83 ? 20.284 19.765 21.642 1.00 76.25 83 ASN A CA 1
ATOM 678 C C . ASN A 1 83 ? 19.575 19.632 22.997 1.00 76.25 83 ASN A C 1
ATOM 680 O O . ASN A 1 83 ? 19.272 20.643 23.628 1.00 76.25 83 ASN A O 1
ATOM 684 N N . TYR A 1 84 ? 19.319 18.400 23.437 1.00 71.69 84 TYR A N 1
ATOM 685 C CA . TYR A 1 84 ? 18.617 18.066 24.666 1.00 71.69 84 TYR A CA 1
ATOM 686 C C . TYR A 1 84 ? 19.377 16.959 25.398 1.00 71.69 84 TYR A C 1
ATOM 688 O O . TYR A 1 84 ? 19.696 15.925 24.821 1.00 71.69 84 TYR A O 1
ATOM 696 N N . SER A 1 85 ? 19.648 17.180 26.682 1.00 66.75 85 SER A N 1
ATOM 697 C CA . SER A 1 85 ? 20.225 16.192 27.593 1.00 66.75 85 SER A CA 1
ATOM 698 C C . SER A 1 85 ? 19.418 16.248 28.882 1.00 66.75 85 SER A C 1
ATOM 700 O O . SER A 1 85 ? 19.243 17.329 29.448 1.00 66.75 85 SER A O 1
ATOM 702 N N . PHE A 1 86 ? 18.885 15.114 29.330 1.00 72.56 86 PHE A N 1
ATOM 703 C CA . PHE A 1 86 ? 18.165 15.047 30.599 1.00 72.56 86 PHE A CA 1
ATOM 704 C C . PHE A 1 86 ? 19.155 15.032 31.772 1.00 72.56 86 PHE A C 1
ATOM 706 O O . PHE A 1 86 ? 20.307 14.621 31.620 1.00 72.56 86 PHE A O 1
ATOM 713 N N . LEU A 1 87 ? 18.715 15.464 32.960 1.00 62.38 87 LEU A N 1
ATOM 714 C CA . LEU A 1 87 ? 19.568 15.492 34.159 1.00 62.38 87 LEU A CA 1
ATOM 715 C C . LEU A 1 87 ? 20.112 14.092 34.504 1.00 62.38 87 LEU A C 1
ATOM 717 O O . LEU A 1 87 ? 21.299 13.952 34.775 1.00 62.38 87 LEU A O 1
ATOM 721 N N . GLU A 1 88 ? 19.284 13.056 34.360 1.00 62.03 88 GLU A N 1
ATOM 722 C CA . GLU A 1 88 ? 19.653 11.642 34.550 1.00 62.03 88 GLU A CA 1
ATOM 723 C C . GLU A 1 88 ? 20.636 11.096 33.495 1.00 62.03 88 GLU A C 1
ATOM 725 O O . GLU A 1 88 ? 21.226 10.032 33.683 1.00 62.03 88 GLU A O 1
ATOM 730 N N . ASP A 1 89 ? 20.806 11.783 32.362 1.00 60.47 89 ASP A N 1
ATOM 731 C CA . ASP A 1 89 ? 21.741 11.366 31.314 1.00 60.47 89 ASP A CA 1
ATOM 732 C C . ASP A 1 89 ? 23.130 11.986 31.486 1.00 60.47 89 ASP A C 1
ATOM 734 O O . ASP A 1 89 ? 24.088 11.468 30.913 1.00 60.47 89 ASP A O 1
ATOM 738 N N . HIS A 1 90 ? 23.291 13.022 32.319 1.00 61.78 90 HIS A N 1
ATOM 739 C CA . HIS A 1 90 ? 24.621 13.538 32.658 1.00 61.78 90 HIS A CA 1
ATOM 740 C C . HIS A 1 90 ? 25.464 12.482 33.382 1.00 61.78 90 HIS A C 1
ATOM 742 O O . HIS A 1 90 ? 26.614 12.266 32.990 1.00 61.78 90 HIS A O 1
ATOM 748 N N . ASP A 1 91 ? 24.877 11.758 34.337 1.00 64.06 91 ASP A N 1
ATOM 749 C CA . ASP A 1 91 ? 25.542 10.652 35.031 1.00 64.06 91 ASP A CA 1
ATOM 750 C C . ASP A 1 91 ? 25.887 9.523 34.050 1.00 64.06 91 ASP A C 1
ATOM 752 O O . ASP A 1 91 ? 27.047 9.126 33.948 1.00 64.06 91 ASP A O 1
ATOM 756 N N . LYS A 1 92 ? 24.940 9.106 33.197 1.00 63.44 92 LYS A N 1
ATOM 757 C CA . LYS A 1 92 ? 25.184 8.090 32.150 1.00 63.44 92 LYS A CA 1
ATOM 758 C C . LYS A 1 92 ? 26.222 8.531 31.111 1.00 63.44 92 LYS A C 1
ATOM 760 O O . LYS A 1 92 ? 26.885 7.688 30.507 1.00 63.44 92 LYS A O 1
ATOM 765 N N . VAL A 1 93 ? 26.378 9.830 30.845 1.00 65.62 93 VAL A N 1
ATOM 766 C CA . VAL A 1 93 ? 27.420 10.374 29.953 1.00 65.62 93 VAL A CA 1
ATOM 767 C C . VAL A 1 93 ? 28.784 10.390 30.645 1.00 65.62 93 VAL A C 1
ATOM 769 O O . VAL A 1 93 ? 29.792 10.124 29.985 1.00 65.62 93 VAL A O 1
ATOM 772 N N . ILE A 1 94 ? 28.839 10.654 31.952 1.00 66.62 94 ILE A N 1
ATOM 773 C CA . ILE A 1 94 ? 30.058 10.519 32.763 1.00 66.62 94 ILE A CA 1
ATOM 774 C C . ILE A 1 94 ? 30.470 9.042 32.828 1.00 66.62 94 ILE A C 1
ATOM 776 O O . ILE A 1 94 ? 31.605 8.722 32.475 1.00 66.62 94 ILE A O 1
ATOM 780 N N . GLU A 1 95 ? 29.541 8.135 33.138 1.00 66.62 95 GLU A N 1
ATOM 781 C CA . GLU A 1 95 ? 29.748 6.684 33.094 1.00 66.62 95 GLU A CA 1
ATOM 782 C C . GLU A 1 95 ? 30.195 6.211 31.710 1.00 66.62 95 GLU A C 1
ATOM 784 O O . GLU A 1 95 ? 31.200 5.525 31.597 1.00 66.62 95 GLU A O 1
ATOM 789 N N . LYS A 1 96 ? 29.543 6.618 30.612 1.00 69.69 96 LYS A N 1
ATOM 790 C CA . LYS A 1 96 ? 30.011 6.265 29.257 1.00 69.69 96 LYS A CA 1
ATOM 791 C C . LYS A 1 96 ? 31.439 6.761 29.001 1.00 69.69 96 LYS A C 1
ATOM 793 O O . LYS A 1 96 ? 32.229 6.036 28.396 1.00 69.69 96 LYS A O 1
ATOM 798 N N . LYS A 1 97 ? 31.809 7.957 29.476 1.00 74.50 97 LYS A N 1
ATOM 799 C CA . LYS A 1 97 ? 33.176 8.495 29.346 1.00 74.50 97 LYS A CA 1
ATOM 800 C C . LYS A 1 97 ? 34.208 7.722 30.173 1.00 74.50 97 LYS A C 1
ATOM 802 O O . LYS A 1 97 ? 35.328 7.576 29.689 1.00 74.50 97 LYS A O 1
ATOM 807 N N . THR A 1 98 ? 33.860 7.197 31.350 1.00 76.69 98 THR A N 1
ATOM 808 C CA . THR A 1 98 ? 34.752 6.324 32.140 1.00 76.69 98 THR A CA 1
ATOM 809 C C . THR A 1 98 ? 34.762 4.883 31.621 1.00 76.69 98 THR A C 1
ATOM 811 O O . THR A 1 98 ? 35.812 4.249 31.602 1.00 76.69 98 THR A O 1
ATOM 814 N N . ILE A 1 99 ? 33.647 4.378 31.094 1.00 77.62 99 ILE A N 1
ATOM 815 C CA . ILE A 1 99 ? 33.514 3.039 30.504 1.00 77.62 99 ILE A CA 1
ATOM 816 C C . ILE A 1 99 ? 34.276 2.920 29.177 1.00 77.62 99 ILE A C 1
ATOM 818 O O . ILE A 1 99 ? 34.860 1.873 28.919 1.00 77.62 99 ILE A O 1
ATOM 822 N N . ILE A 1 100 ? 34.351 3.962 28.338 1.00 81.31 100 ILE A N 1
ATOM 823 C CA . ILE A 1 100 ? 35.104 3.920 27.066 1.00 81.31 100 ILE A CA 1
ATOM 824 C C . ILE A 1 100 ? 36.573 3.467 27.231 1.00 81.31 100 ILE A C 1
ATOM 826 O O . ILE A 1 100 ? 36.980 2.573 26.482 1.00 81.31 100 ILE A O 1
ATOM 830 N N . PRO A 1 101 ? 37.397 4.013 28.151 1.00 82.25 101 PRO A N 1
ATOM 831 C CA . PRO A 1 101 ? 38.744 3.495 28.378 1.00 82.25 101 PRO A CA 1
ATOM 832 C C . PRO A 1 101 ? 38.747 2.070 28.951 1.00 82.25 101 PRO A C 1
ATOM 834 O O . PRO A 1 101 ? 39.586 1.284 28.520 1.00 82.25 101 PRO A O 1
ATOM 837 N N . TYR A 1 102 ? 37.792 1.672 29.804 1.00 78.44 102 TYR A N 1
ATOM 838 C CA . TYR A 1 102 ? 37.677 0.269 30.237 1.00 78.44 102 TYR A CA 1
ATOM 839 C C . TYR A 1 102 ? 37.316 -0.679 29.083 1.00 78.44 102 TYR A C 1
ATOM 841 O O . TYR A 1 102 ? 37.925 -1.737 28.966 1.00 78.44 102 TYR A O 1
ATOM 849 N N . ILE A 1 103 ? 36.419 -0.290 28.171 1.00 81.44 103 ILE A N 1
ATOM 850 C CA . ILE A 1 103 ? 36.105 -1.047 26.948 1.00 81.44 103 ILE A CA 1
ATOM 851 C C . ILE A 1 103 ? 37.318 -1.101 26.017 1.00 81.44 103 ILE A C 1
ATOM 853 O O . ILE A 1 103 ? 37.548 -2.135 25.400 1.00 81.44 103 ILE A O 1
ATOM 857 N N . LYS A 1 104 ? 38.124 -0.037 25.912 1.00 80.69 104 LYS A N 1
ATOM 858 C CA . LYS A 1 104 ? 39.390 -0.079 25.158 1.00 80.69 104 LYS A CA 1
ATOM 859 C C . LYS A 1 104 ? 40.390 -1.045 25.798 1.00 80.69 104 LYS A C 1
ATOM 861 O O . LYS A 1 104 ? 40.982 -1.840 25.078 1.00 80.69 104 LYS A O 1
ATOM 866 N N . SER A 1 105 ? 40.531 -1.034 27.123 1.00 79.12 105 SER A N 1
ATOM 867 C CA . SER A 1 105 ? 41.380 -1.983 27.855 1.00 79.12 105 SER A CA 1
ATOM 868 C C . SER A 1 105 ? 40.882 -3.425 27.728 1.00 79.12 105 SER A C 1
ATOM 870 O O . SER A 1 105 ? 41.684 -4.318 27.482 1.00 79.12 105 SER A O 1
ATOM 872 N N . ALA A 1 106 ? 39.569 -3.657 27.799 1.00 79.56 106 ALA A N 1
ATOM 873 C CA . ALA A 1 106 ? 38.963 -4.968 27.581 1.00 79.56 106 ALA A CA 1
ATOM 874 C C . ALA A 1 106 ? 39.136 -5.433 26.128 1.00 79.56 106 ALA A C 1
ATOM 876 O O . ALA A 1 106 ? 39.580 -6.550 25.902 1.00 79.56 106 ALA A O 1
ATOM 877 N N . LYS A 1 107 ? 38.889 -4.574 25.129 1.00 80.06 107 LYS A N 1
ATOM 878 C CA . LYS A 1 107 ? 39.152 -4.888 23.713 1.00 80.06 107 LYS A CA 1
ATOM 879 C C . LYS A 1 107 ? 40.625 -5.166 23.422 1.00 80.06 107 LYS A C 1
ATOM 881 O O . LYS A 1 107 ? 40.891 -5.925 22.506 1.00 80.06 107 LYS A O 1
ATOM 886 N N . LYS A 1 108 ? 41.550 -4.580 24.188 1.00 77.00 108 LYS A N 1
ATOM 887 C CA . LYS A 1 108 ? 42.990 -4.871 24.132 1.00 77.00 108 LYS A CA 1
ATOM 888 C C . LYS A 1 108 ? 43.352 -6.185 24.843 1.00 77.00 108 LYS A C 1
ATOM 890 O O . LYS A 1 108 ? 44.273 -6.872 24.423 1.00 77.00 108 LYS A O 1
ATOM 895 N N . ALA A 1 109 ? 42.634 -6.551 25.906 1.00 73.62 109 ALA A N 1
ATOM 896 C CA . ALA A 1 109 ? 42.807 -7.825 26.612 1.00 73.62 109 ALA A CA 1
ATOM 897 C C . ALA A 1 109 ? 42.199 -9.020 25.849 1.00 73.62 109 ALA A C 1
ATOM 899 O O . ALA A 1 109 ? 42.754 -10.113 25.880 1.00 73.62 109 ALA A O 1
ATOM 900 N N . PHE A 1 110 ? 41.091 -8.792 25.139 1.00 69.94 110 PHE A N 1
ATOM 901 C CA . PHE A 1 110 ? 40.422 -9.738 24.239 1.00 69.94 110 PHE A CA 1
ATOM 902 C C . PHE A 1 110 ? 40.758 -9.480 22.758 1.00 69.94 110 PHE A C 1
ATOM 904 O O . PHE A 1 110 ? 40.015 -9.892 21.866 1.00 69.94 110 PHE A O 1
ATOM 911 N N . GLU A 1 111 ? 41.854 -8.771 22.480 1.00 75.12 111 GLU A N 1
ATOM 912 C CA . GLU A 1 111 ? 42.362 -8.617 21.116 1.00 75.12 111 GLU A CA 1
ATOM 913 C C . GLU A 1 111 ? 42.808 -10.000 20.608 1.00 75.12 111 GLU A C 1
ATOM 915 O O . GLU A 1 111 ? 43.403 -10.743 21.394 1.00 75.12 111 GLU A O 1
ATOM 920 N N . PRO A 1 112 ? 42.539 -10.387 19.342 1.00 68.94 112 PRO A N 1
ATOM 921 C CA . PRO A 1 112 ? 42.972 -11.676 18.808 1.00 68.94 112 PRO A CA 1
ATOM 922 C C . PRO A 1 112 ? 44.495 -11.817 18.887 1.00 68.94 112 PRO A C 1
ATOM 924 O O . PRO A 1 112 ? 45.240 -11.334 18.034 1.00 68.94 112 PRO A O 1
ATOM 927 N N . ARG A 1 113 ? 44.967 -12.470 19.948 1.00 65.44 113 ARG A N 1
ATOM 928 C CA . ARG A 1 113 ? 46.386 -12.656 20.221 1.00 65.44 113 ARG A CA 1
ATOM 929 C C . ARG A 1 113 ? 46.812 -13.998 19.648 1.00 65.44 113 ARG A C 1
ATOM 931 O O . ARG A 1 113 ? 46.222 -15.028 19.954 1.00 65.44 113 ARG A O 1
ATOM 938 N N . ARG A 1 114 ? 47.833 -13.974 18.795 1.00 71.56 114 ARG A N 1
ATOM 939 C CA . ARG A 1 114 ? 48.414 -15.177 18.196 1.00 71.56 114 ARG A CA 1
ATOM 940 C C . ARG A 1 114 ? 49.132 -15.964 19.298 1.00 71.56 114 ARG A C 1
ATOM 942 O O . ARG A 1 114 ? 50.211 -15.562 19.722 1.00 71.56 114 ARG A O 1
ATOM 949 N N . CYS A 1 115 ? 48.496 -17.021 19.798 1.00 67.00 115 CYS A N 1
ATOM 950 C CA . CYS A 1 115 ? 48.985 -17.875 20.884 1.00 67.00 115 CYS A CA 1
ATOM 951 C C . CYS A 1 115 ? 50.044 -18.881 20.425 1.00 67.00 115 CYS A C 1
ATOM 953 O O . CYS A 1 115 ? 50.837 -19.331 21.249 1.00 67.00 115 CYS A O 1
ATOM 955 N N . PHE A 1 116 ? 50.071 -19.224 19.135 1.00 71.88 116 PHE A N 1
ATOM 956 C CA . PHE A 1 116 ? 51.028 -20.169 18.567 1.00 71.88 116 PHE A CA 1
ATOM 957 C C . PHE A 1 116 ? 51.601 -19.654 17.247 1.00 71.88 116 PHE A C 1
ATOM 959 O O . PHE A 1 116 ? 50.930 -18.947 16.497 1.00 71.88 116 PHE A O 1
ATOM 966 N N . LYS A 1 117 ? 52.851 -20.010 16.948 1.00 69.62 117 LYS A N 1
ATOM 967 C CA . LYS A 1 117 ? 53.534 -19.612 15.711 1.00 69.62 117 LYS A CA 1
ATOM 968 C C . LYS A 1 117 ? 54.139 -20.821 14.999 1.00 69.62 117 LYS A C 1
ATOM 970 O O . LYS A 1 117 ? 54.899 -21.569 15.617 1.00 69.62 117 LYS A O 1
ATOM 975 N N . ARG A 1 118 ? 53.870 -20.935 13.691 1.00 65.94 118 ARG A N 1
ATOM 976 C CA . ARG A 1 118 ? 54.544 -21.866 12.772 1.00 65.94 118 ARG A CA 1
ATOM 977 C C . ARG A 1 118 ? 56.047 -21.613 12.636 1.00 65.94 118 ARG A C 1
ATOM 979 O O . ARG A 1 118 ? 56.489 -20.464 12.547 1.00 65.94 118 ARG A O 1
ATOM 986 N N . LYS A 1 119 ? 56.810 -22.708 12.565 1.00 63.62 119 LYS A N 1
ATOM 987 C CA . LYS A 1 119 ? 58.239 -22.722 12.206 1.00 63.62 119 LYS A CA 1
ATOM 988 C C . LYS A 1 119 ? 58.481 -23.016 10.720 1.00 63.62 119 LYS A C 1
ATOM 990 O O . LYS A 1 119 ? 59.453 -22.506 10.171 1.00 63.62 119 LYS A O 1
ATOM 995 N N . ASP A 1 120 ? 57.584 -23.770 10.087 1.00 62.59 120 ASP A N 1
ATOM 996 C CA . ASP A 1 120 ? 57.753 -24.300 8.728 1.00 62.59 120 ASP A CA 1
ATOM 997 C C . ASP A 1 120 ? 57.013 -23.479 7.643 1.00 62.59 120 ASP A C 1
ATOM 999 O O . ASP A 1 120 ? 56.136 -22.669 7.975 1.00 62.59 120 ASP A O 1
ATOM 1003 N N . PRO A 1 121 ? 57.358 -23.647 6.345 1.00 63.81 121 PRO A N 1
ATOM 1004 C CA . PRO A 1 121 ? 56.747 -22.905 5.237 1.00 63.81 121 PRO A CA 1
ATOM 1005 C C . PRO A 1 121 ? 55.235 -23.160 5.046 1.00 63.81 121 PRO A C 1
ATOM 1007 O O . PRO A 1 121 ? 54.700 -24.150 5.550 1.00 63.81 121 PRO A O 1
ATOM 1010 N N . PRO A 1 122 ? 54.519 -22.299 4.292 1.00 61.69 122 PRO A N 1
ATOM 1011 C CA . PRO A 1 122 ? 53.096 -22.488 4.012 1.00 61.69 122 PRO A CA 1
ATOM 1012 C C . PRO A 1 122 ? 52.812 -23.792 3.253 1.00 61.69 122 PRO A C 1
ATOM 1014 O O . PRO A 1 122 ? 53.487 -24.109 2.276 1.00 61.69 122 PRO A O 1
ATOM 1017 N N . LEU A 1 123 ? 51.776 -24.515 3.688 1.00 63.19 123 LEU A N 1
ATOM 1018 C CA . LEU A 1 123 ? 51.237 -25.682 2.980 1.00 63.19 123 LEU A CA 1
ATOM 1019 C C . LEU A 1 123 ? 50.478 -25.241 1.720 1.00 63.19 123 LEU A C 1
ATOM 1021 O O . LEU A 1 123 ? 49.925 -24.143 1.692 1.00 63.19 123 LEU A O 1
ATOM 1025 N N . SER A 1 124 ? 50.432 -26.107 0.703 1.00 60.09 124 SER A N 1
ATOM 1026 C CA . SER A 1 124 ? 49.824 -25.788 -0.599 1.00 60.09 124 SER A CA 1
ATOM 1027 C C . SER A 1 124 ? 48.290 -25.843 -0.624 1.00 60.09 124 SER A C 1
ATOM 1029 O O . SER A 1 124 ? 47.707 -25.324 -1.572 1.00 60.09 124 SER A O 1
ATOM 1031 N N . ASP A 1 125 ? 47.647 -26.472 0.365 1.00 74.19 125 ASP A N 1
ATOM 1032 C CA . ASP A 1 125 ? 46.187 -26.614 0.424 1.00 74.19 125 ASP A CA 1
ATOM 1033 C C . ASP A 1 125 ? 45.532 -25.524 1.285 1.00 74.19 125 ASP A C 1
ATOM 1035 O O . ASP A 1 125 ? 45.861 -25.342 2.462 1.00 74.19 125 ASP A O 1
ATOM 1039 N N . GLU A 1 126 ? 44.539 -24.840 0.711 1.00 68.75 126 GLU A N 1
ATOM 1040 C CA . GLU A 1 126 ? 43.834 -23.710 1.335 1.00 68.75 126 GLU A CA 1
ATOM 1041 C C . GLU A 1 126 ? 43.152 -24.099 2.658 1.00 68.75 126 GLU A C 1
ATOM 1043 O O . GLU A 1 126 ? 43.168 -23.337 3.627 1.00 68.75 126 GLU A O 1
ATOM 1048 N N . ILE A 1 127 ? 42.588 -25.309 2.732 1.00 73.69 127 ILE A N 1
ATOM 1049 C CA . ILE A 1 127 ? 41.879 -25.808 3.921 1.00 73.69 127 ILE A CA 1
ATOM 1050 C C . ILE A 1 127 ? 42.846 -25.991 5.097 1.00 73.69 127 ILE A C 1
ATOM 1052 O O . ILE A 1 127 ? 42.531 -25.592 6.221 1.00 73.69 127 ILE A O 1
ATOM 1056 N N . ASP A 1 128 ? 44.037 -26.538 4.854 1.00 71.00 128 ASP A N 1
ATOM 1057 C CA . ASP A 1 128 ? 45.044 -26.741 5.899 1.00 71.00 128 ASP A CA 1
ATOM 1058 C C . ASP A 1 128 ? 45.792 -25.447 6.237 1.00 71.00 128 ASP A C 1
ATOM 1060 O O . ASP A 1 128 ? 46.184 -25.240 7.390 1.00 71.00 128 ASP A O 1
ATOM 1064 N N . GLN A 1 129 ? 45.889 -24.508 5.291 1.00 73.50 129 GLN A N 1
ATOM 1065 C CA . GLN A 1 129 ? 46.296 -23.137 5.584 1.00 73.50 129 GLN A CA 1
ATOM 1066 C C . GLN A 1 129 ? 45.313 -22.470 6.563 1.00 73.50 129 GLN A C 1
ATOM 1068 O O . GLN A 1 129 ? 45.756 -21.978 7.602 1.00 73.50 129 GLN A O 1
ATOM 1073 N N . VAL A 1 130 ? 43.999 -22.529 6.303 1.00 74.44 130 VAL A N 1
ATOM 1074 C CA . VAL A 1 130 ? 42.943 -21.985 7.185 1.00 74.44 130 VAL A CA 1
ATOM 1075 C C . VAL A 1 130 ? 42.905 -22.684 8.547 1.00 74.44 130 VAL A C 1
ATOM 1077 O O . VAL A 1 130 ? 42.850 -22.017 9.581 1.00 74.44 130 VAL A O 1
ATOM 1080 N N . ARG A 1 131 ? 42.977 -24.022 8.590 1.00 69.81 131 ARG A N 1
ATOM 1081 C CA . ARG A 1 131 ? 43.064 -24.776 9.856 1.00 69.81 131 ARG A CA 1
ATOM 1082 C C . ARG A 1 131 ? 44.272 -24.329 10.676 1.00 69.81 131 ARG A C 1
ATOM 1084 O O . ARG A 1 131 ? 44.134 -24.082 11.873 1.00 69.81 131 ARG A O 1
ATOM 1091 N N . SER A 1 132 ? 45.433 -24.175 10.035 1.00 70.94 132 SER A N 1
ATOM 1092 C CA . SER A 1 132 ? 46.653 -23.756 10.723 1.00 70.94 132 SER A CA 1
ATOM 1093 C C . SER A 1 132 ? 46.575 -22.332 11.274 1.00 70.94 132 SER A C 1
ATOM 1095 O O . SER A 1 132 ? 46.951 -22.124 12.423 1.00 70.94 132 SER A O 1
ATOM 1097 N N . THR A 1 133 ? 46.017 -21.361 10.540 1.00 76.62 133 THR A N 1
ATOM 1098 C CA . THR A 1 133 ? 45.829 -20.006 11.082 1.00 76.62 133 THR A CA 1
ATOM 1099 C C . THR A 1 133 ? 44.803 -19.975 12.211 1.00 76.62 133 THR A C 1
ATOM 1101 O O . THR A 1 133 ? 45.022 -19.264 13.183 1.00 76.62 133 THR A O 1
ATOM 1104 N N . LEU A 1 134 ? 43.736 -20.781 12.179 1.00 76.62 134 LEU A N 1
ATOM 1105 C CA . LEU A 1 134 ? 42.809 -20.898 13.318 1.00 76.62 134 LEU A CA 1
ATOM 1106 C C . LEU A 1 134 ? 43.484 -21.485 14.575 1.00 76.62 134 LEU A C 1
ATOM 1108 O O . LEU A 1 134 ? 43.233 -21.010 15.687 1.00 76.62 134 LEU A O 1
ATOM 1112 N N . LEU A 1 135 ? 44.377 -22.466 14.400 1.00 75.50 135 LEU A N 1
ATOM 1113 C CA . LEU A 1 135 ? 45.226 -23.024 15.462 1.00 75.50 135 LEU A CA 1
ATOM 1114 C C . LEU A 1 135 ? 46.188 -21.978 16.049 1.00 75.50 135 LEU A C 1
ATOM 1116 O O . LEU A 1 135 ? 46.342 -21.912 17.267 1.00 75.50 135 LEU A O 1
ATOM 1120 N N . GLU A 1 136 ? 46.766 -21.099 15.225 1.00 77.38 136 GLU A N 1
ATOM 1121 C CA . GLU A 1 136 ? 47.667 -20.031 15.686 1.00 77.38 136 GLU A CA 1
ATOM 1122 C C . GLU A 1 136 ? 47.011 -19.014 16.640 1.00 77.38 136 GLU A C 1
ATOM 1124 O O . GLU A 1 136 ? 47.702 -18.409 17.462 1.00 77.38 136 GLU A O 1
ATOM 1129 N N . TYR A 1 137 ? 45.682 -18.871 16.599 1.00 76.06 137 TYR A N 1
ATOM 1130 C CA . TYR A 1 137 ? 44.886 -18.063 17.538 1.00 76.06 137 TYR A CA 1
ATOM 1131 C C . TYR A 1 137 ? 44.119 -18.918 18.573 1.00 76.06 137 TYR A C 1
ATOM 1133 O O . TYR A 1 137 ? 43.193 -18.433 19.220 1.00 76.06 137 TYR A O 1
ATOM 1141 N N . GLY A 1 138 ? 44.496 -20.192 18.749 1.00 66.81 138 GLY A N 1
ATOM 1142 C CA . GLY A 1 138 ? 43.980 -21.076 19.803 1.00 66.81 138 GLY A CA 1
ATOM 1143 C C . GLY A 1 138 ? 42.571 -21.645 19.576 1.00 66.81 138 GLY A C 1
ATOM 1144 O O . GLY A 1 138 ? 41.986 -22.206 20.503 1.00 66.81 138 GLY A O 1
ATOM 1145 N N . SER A 1 139 ? 42.001 -21.530 18.370 1.00 64.12 139 SER A N 1
ATOM 1146 C CA . SER A 1 139 ? 40.611 -21.926 18.097 1.00 64.12 139 SER A CA 1
ATOM 1147 C C . SER A 1 139 ? 40.464 -23.412 17.732 1.00 64.12 139 SER A C 1
ATOM 1149 O O . SER A 1 139 ? 40.225 -23.789 16.585 1.00 64.12 139 SER A O 1
ATOM 1151 N N . LEU A 1 140 ? 40.579 -24.272 18.747 1.00 54.66 140 LEU A N 1
ATOM 1152 C CA . LEU A 1 140 ? 40.478 -25.737 18.639 1.00 54.66 140 LEU A CA 1
ATOM 1153 C C . LEU A 1 140 ? 39.087 -26.272 18.242 1.00 54.66 140 LEU A C 1
ATOM 1155 O O . LEU A 1 140 ? 38.976 -27.390 17.751 1.00 54.66 140 LEU A O 1
ATOM 1159 N N . ALA A 1 141 ? 38.015 -25.505 18.455 1.00 53.59 141 ALA A N 1
ATOM 1160 C CA . ALA A 1 141 ? 36.647 -25.988 18.240 1.00 53.59 141 ALA A CA 1
ATOM 1161 C C . ALA A 1 141 ? 36.210 -25.993 16.760 1.00 53.59 141 ALA A C 1
ATOM 1163 O O . ALA A 1 141 ? 35.325 -26.757 16.377 1.00 53.59 141 ALA A O 1
ATOM 1164 N N . ILE A 1 142 ? 36.805 -25.135 15.922 1.00 51.38 142 ILE A N 1
ATOM 1165 C CA . ILE A 1 142 ? 36.325 -24.877 14.551 1.00 51.38 142 ILE A CA 1
ATOM 1166 C C . ILE A 1 142 ? 36.939 -25.857 13.537 1.00 51.38 142 ILE A C 1
ATOM 1168 O O . ILE A 1 142 ? 36.275 -26.250 12.575 1.00 51.38 142 ILE A O 1
ATOM 1172 N N . THR A 1 143 ? 38.163 -26.333 13.782 1.00 49.00 143 THR A N 1
ATOM 1173 C CA . THR A 1 143 ? 38.865 -27.317 12.934 1.00 49.00 143 THR A CA 1
ATOM 1174 C C . THR A 1 143 ? 38.106 -28.643 12.795 1.00 49.00 143 THR A C 1
ATOM 1176 O O . THR A 1 143 ? 38.143 -29.250 11.726 1.00 49.00 143 THR A O 1
ATOM 1179 N N . SER A 1 144 ? 37.348 -29.054 13.821 1.00 48.53 144 SER A N 1
ATOM 1180 C CA . SER A 1 144 ? 36.483 -30.247 13.783 1.00 48.53 144 SER A CA 1
ATOM 1181 C C . SER A 1 144 ? 35.270 -30.097 12.848 1.00 48.53 144 SER A C 1
ATOM 1183 O O . SER A 1 144 ? 34.811 -31.074 12.253 1.00 48.53 144 SER A O 1
ATOM 1185 N N . VAL A 1 145 ? 34.735 -28.878 12.700 1.00 52.00 145 VAL A N 1
ATOM 1186 C CA . VAL A 1 145 ? 33.452 -28.641 12.015 1.00 52.00 145 VAL A CA 1
ATOM 1187 C C . VAL A 1 145 ? 33.620 -28.533 10.499 1.00 52.00 145 VAL A C 1
ATOM 1189 O O . VAL A 1 145 ? 32.799 -29.088 9.767 1.00 52.00 145 VAL A O 1
ATOM 1192 N N . LEU A 1 146 ? 34.701 -27.905 10.011 1.00 47.34 146 LEU A N 1
ATOM 1193 C CA . LEU A 1 146 ? 34.969 -27.808 8.565 1.00 47.34 146 LEU A CA 1
ATOM 1194 C C . LEU A 1 146 ? 35.031 -29.193 7.894 1.00 47.34 146 LEU A C 1
ATOM 1196 O O . LEU A 1 146 ? 34.561 -29.352 6.771 1.00 47.34 146 LEU A O 1
ATOM 1200 N N . SER A 1 147 ? 35.514 -30.211 8.609 1.00 50.59 147 SER A N 1
ATOM 1201 C CA . SER A 1 147 ? 35.648 -31.586 8.111 1.00 50.59 147 SER A CA 1
ATOM 1202 C C . SER A 1 147 ? 34.319 -32.323 7.880 1.00 50.59 147 SER A C 1
ATOM 1204 O O . SER A 1 147 ? 34.324 -33.372 7.247 1.00 50.59 147 SER A O 1
ATOM 1206 N N . LYS A 1 148 ? 33.178 -31.815 8.377 1.00 47.38 148 LYS A N 1
ATOM 1207 C CA . LYS A 1 148 ? 31.858 -32.466 8.224 1.00 47.38 148 LYS A CA 1
ATOM 1208 C C . LYS A 1 148 ? 31.040 -31.975 7.028 1.00 47.38 148 LYS A C 1
ATOM 1210 O O . LYS A 1 148 ? 30.009 -32.564 6.723 1.00 47.38 148 LYS A O 1
ATOM 1215 N N . THR A 1 149 ? 31.465 -30.903 6.359 1.00 39.69 149 THR A N 1
ATOM 1216 C CA . THR A 1 149 ? 30.696 -30.291 5.253 1.00 39.69 149 THR A CA 1
ATOM 1217 C C . THR A 1 149 ? 31.098 -30.787 3.861 1.00 39.69 149 THR A C 1
ATOM 1219 O O . THR A 1 149 ? 30.474 -30.407 2.876 1.00 39.69 149 THR A O 1
ATOM 1222 N N . SER A 1 150 ? 32.085 -31.682 3.772 1.00 42.94 150 SER A N 1
ATOM 1223 C CA . SER A 1 150 ? 32.672 -32.180 2.520 1.00 42.94 150 SER A CA 1
ATOM 1224 C C . SER A 1 150 ? 32.509 -33.695 2.302 1.00 42.94 150 SER A C 1
ATOM 1226 O O . SER A 1 150 ? 33.289 -34.302 1.573 1.00 42.94 150 SER A O 1
ATOM 1228 N N . THR A 1 151 ? 31.498 -34.337 2.905 1.00 35.16 151 THR A N 1
ATOM 1229 C CA . THR A 1 151 ? 31.243 -35.784 2.715 1.00 35.16 151 THR A CA 1
ATOM 1230 C C . THR A 1 151 ? 29.752 -36.119 2.574 1.00 35.16 151 THR A C 1
ATOM 1232 O O . THR A 1 151 ? 29.118 -36.680 3.463 1.00 35.16 151 THR A O 1
ATOM 1235 N N . LEU A 1 152 ? 29.192 -35.812 1.398 1.00 39.50 152 LEU A N 1
ATOM 1236 C CA . LEU A 1 152 ? 27.921 -36.370 0.908 1.00 39.50 152 LEU A CA 1
ATOM 1237 C C . LEU A 1 152 ? 28.141 -37.312 -0.290 1.00 39.50 152 LEU A C 1
ATOM 1239 O O . LEU A 1 152 ? 27.439 -37.253 -1.293 1.00 39.50 152 LEU A O 1
ATOM 1243 N N . GLN A 1 153 ? 29.119 -38.209 -0.167 1.00 32.59 153 GLN A N 1
ATOM 1244 C CA . GLN A 1 153 ? 29.186 -39.477 -0.899 1.00 32.59 153 GLN A CA 1
ATOM 1245 C C . GLN A 1 153 ? 30.087 -40.428 -0.106 1.00 32.59 153 GLN A C 1
ATOM 1247 O O . GLN A 1 153 ? 31.126 -40.022 0.410 1.00 32.59 153 GLN A O 1
ATOM 1252 N N . GLY A 1 154 ? 29.626 -41.661 0.098 1.00 34.97 154 GLY A N 1
ATOM 1253 C CA . GLY A 1 154 ? 30.259 -42.579 1.043 1.00 34.97 154 GLY A CA 1
ATOM 1254 C C . GLY A 1 154 ? 31.448 -43.329 0.452 1.00 34.97 154 GLY A C 1
ATOM 1255 O O . GLY A 1 154 ? 31.400 -43.714 -0.710 1.00 34.97 154 GLY A O 1
ATOM 1256 N N . VAL A 1 155 ? 32.447 -43.607 1.293 1.00 30.55 155 VAL A N 1
ATOM 1257 C CA . VAL A 1 155 ? 33.282 -44.822 1.293 1.00 30.55 155 VAL A CA 1
ATOM 1258 C C . VAL A 1 155 ? 33.969 -44.924 2.669 1.00 30.55 155 VAL A C 1
ATOM 1260 O O . VAL A 1 155 ? 34.428 -43.926 3.209 1.00 30.55 155 VAL A O 1
ATOM 1263 N N . SER A 1 156 ? 33.981 -46.141 3.218 1.00 33.41 156 SER A N 1
ATOM 1264 C CA . SER A 1 156 ? 34.852 -46.717 4.263 1.00 33.41 156 SER A CA 1
ATOM 1265 C C . SER A 1 156 ? 35.365 -45.888 5.461 1.00 33.41 156 SER A C 1
ATOM 1267 O O . SER A 1 156 ? 36.172 -44.972 5.347 1.00 33.41 156 SER A O 1
ATOM 1269 N N . ASN A 1 157 ? 35.053 -46.394 6.662 1.00 39.66 157 ASN A N 1
ATOM 1270 C CA . ASN A 1 157 ? 35.785 -46.108 7.901 1.00 39.66 157 ASN A CA 1
ATOM 1271 C C . ASN A 1 157 ? 37.246 -46.601 7.821 1.00 39.66 157 ASN A C 1
ATOM 1273 O O . ASN A 1 157 ? 37.485 -47.801 7.961 1.00 39.66 157 ASN A O 1
ATOM 1277 N N . SER A 1 158 ? 38.219 -45.692 7.709 1.00 35.31 158 SER A N 1
ATOM 1278 C CA . SER A 1 158 ? 39.638 -46.000 7.999 1.00 35.31 158 SER A CA 1
ATOM 1279 C C . SER A 1 158 ? 40.500 -44.821 8.482 1.00 35.31 158 SER A C 1
ATOM 1281 O O . SER A 1 158 ? 41.533 -45.059 9.099 1.00 35.31 158 SER A O 1
ATOM 1283 N N . ASN A 1 159 ? 40.085 -43.563 8.294 1.00 41.19 159 ASN A N 1
ATOM 1284 C CA . ASN A 1 159 ? 41.019 -42.421 8.360 1.00 41.19 159 ASN A CA 1
ATOM 1285 C C . ASN A 1 159 ? 40.997 -41.625 9.683 1.00 41.19 159 ASN A C 1
ATOM 1287 O O . ASN A 1 159 ? 41.584 -40.549 9.766 1.00 41.19 159 ASN A O 1
ATOM 1291 N N . ALA A 1 160 ? 40.344 -42.136 10.733 1.00 43.34 160 ALA A N 1
ATOM 1292 C CA . ALA A 1 160 ? 40.289 -41.449 12.029 1.00 43.34 160 ALA A CA 1
ATOM 1293 C C . ALA A 1 160 ? 41.664 -41.355 12.723 1.00 43.34 160 ALA A C 1
ATOM 1295 O O . ALA A 1 160 ? 41.932 -40.366 13.393 1.00 43.34 160 ALA A O 1
ATOM 1296 N N . LYS A 1 161 ? 42.543 -42.352 12.535 1.00 44.59 161 LYS A N 1
ATOM 1297 C CA . LYS A 1 161 ? 43.877 -42.382 13.166 1.00 44.59 161 LYS A CA 1
ATOM 1298 C C . LYS A 1 161 ? 44.899 -41.493 12.454 1.00 44.59 161 LYS A C 1
ATOM 1300 O O . LYS A 1 161 ? 45.591 -40.732 13.115 1.00 44.59 161 LYS A O 1
ATOM 1305 N N . GLU A 1 162 ? 44.935 -41.521 11.121 1.00 45.69 162 GLU A N 1
ATOM 1306 C CA . GLU A 1 162 ? 45.850 -40.681 10.328 1.00 45.69 162 GLU A CA 1
ATOM 1307 C C . GLU A 1 162 ? 45.574 -39.177 10.512 1.00 45.69 162 GLU A C 1
ATOM 1309 O O . GLU A 1 162 ? 46.487 -38.360 10.445 1.00 45.69 162 GLU A O 1
ATOM 1314 N N . GLN A 1 163 ? 44.318 -38.788 10.767 1.00 46.25 163 GLN A N 1
ATOM 1315 C CA . GLN A 1 163 ? 43.957 -37.386 11.010 1.00 46.25 163 GLN A CA 1
ATOM 1316 C C . GLN A 1 163 ? 44.245 -36.917 12.442 1.00 46.25 163 GLN A C 1
ATOM 1318 O O . GLN A 1 163 ? 44.499 -35.730 12.638 1.00 46.25 163 GLN A O 1
ATOM 1323 N N . GLU A 1 164 ? 44.235 -37.821 13.425 1.00 48.66 164 GLU A N 1
ATOM 1324 C CA . GLU A 1 164 ? 44.670 -37.520 14.793 1.00 48.66 164 GLU A CA 1
ATOM 1325 C C . GLU A 1 164 ? 46.199 -37.347 14.828 1.00 48.66 164 GLU A C 1
ATOM 1327 O O . GLU A 1 164 ? 46.672 -36.323 15.312 1.00 48.66 164 GLU A O 1
ATOM 1332 N N . GLU A 1 165 ? 46.964 -38.227 14.163 1.00 48.47 165 GLU A N 1
ATOM 1333 C CA . GLU A 1 165 ? 48.419 -38.057 13.990 1.00 48.47 165 GLU A CA 1
ATOM 1334 C C . GLU A 1 165 ? 48.782 -36.767 13.232 1.00 48.47 165 GLU A C 1
ATOM 1336 O O . GLU A 1 165 ? 49.648 -36.022 13.681 1.00 48.47 165 GLU A O 1
ATOM 1341 N N . ASN A 1 166 ? 48.091 -36.431 12.135 1.00 54.78 166 ASN A N 1
ATOM 1342 C CA . ASN A 1 166 ? 48.369 -35.196 11.386 1.00 54.78 166 ASN A CA 1
ATOM 1343 C C . ASN A 1 166 ? 47.958 -33.923 12.168 1.00 54.78 166 ASN A C 1
ATOM 1345 O O . ASN A 1 166 ? 48.571 -32.867 12.017 1.00 54.78 166 ASN A O 1
ATOM 1349 N N . SER A 1 167 ? 46.955 -34.011 13.052 1.00 51.50 167 SER A N 1
ATOM 1350 C CA . SER A 1 167 ? 46.622 -32.941 14.006 1.00 51.50 167 SER A CA 1
ATOM 1351 C C . SER A 1 167 ? 47.693 -32.795 15.093 1.00 51.50 167 SER A C 1
ATOM 1353 O O . SER A 1 167 ? 48.086 -31.672 15.416 1.00 51.50 167 SER A O 1
ATOM 1355 N N . ASP A 1 168 ? 48.188 -33.907 15.635 1.00 57.38 168 ASP A N 1
ATOM 1356 C CA . ASP A 1 168 ? 49.211 -33.926 16.682 1.00 57.38 168 ASP A CA 1
ATOM 1357 C C . ASP A 1 168 ? 50.585 -33.478 16.162 1.00 57.38 168 ASP A C 1
ATOM 1359 O O . ASP A 1 168 ? 51.259 -32.693 16.830 1.00 57.38 168 ASP A O 1
ATOM 1363 N N . ASP A 1 169 ? 50.985 -33.874 14.950 1.00 60.38 169 ASP A N 1
ATOM 1364 C CA . ASP A 1 169 ? 52.201 -33.377 14.292 1.00 60.38 169 ASP A CA 1
ATOM 1365 C C . ASP A 1 169 ? 52.080 -31.889 13.910 1.00 60.38 169 ASP A C 1
ATOM 1367 O O . ASP A 1 169 ? 53.039 -31.112 14.044 1.00 60.38 169 ASP A O 1
ATOM 1371 N N . LEU A 1 170 ? 50.876 -31.430 13.545 1.00 61.12 170 LEU A N 1
ATOM 1372 C CA . LEU A 1 170 ? 50.603 -30.005 13.371 1.00 61.12 170 LEU A CA 1
ATOM 1373 C C . LEU A 1 170 ? 50.637 -29.234 14.706 1.00 61.12 170 LEU A C 1
ATOM 1375 O O . LEU A 1 170 ? 51.073 -28.085 14.729 1.00 61.12 170 LEU A O 1
ATOM 1379 N N . MET A 1 171 ? 50.263 -29.851 15.831 1.00 59.47 171 MET A N 1
ATOM 1380 C CA . MET A 1 171 ? 50.470 -29.286 17.173 1.00 59.47 171 MET A CA 1
ATOM 1381 C C . MET A 1 171 ? 51.952 -29.268 17.575 1.00 59.47 171 MET A C 1
ATOM 1383 O O . MET A 1 171 ? 52.423 -28.285 18.142 1.00 59.47 171 MET A O 1
ATOM 1387 N N . LYS A 1 172 ? 52.712 -30.315 17.243 1.00 64.94 172 LYS A N 1
ATOM 1388 C CA . LYS A 1 172 ? 54.157 -30.454 17.515 1.00 64.94 172 LYS A CA 1
ATOM 1389 C C . LYS A 1 172 ? 55.014 -29.414 16.796 1.00 64.94 172 LYS A C 1
ATOM 1391 O O . LYS A 1 172 ? 56.046 -28.995 17.320 1.00 64.94 172 LYS A O 1
ATOM 1396 N N . SER A 1 173 ? 54.598 -29.003 15.598 1.00 57.72 173 SER A N 1
ATOM 1397 C CA . SER A 1 173 ? 55.255 -27.945 14.817 1.00 57.72 173 SER A CA 1
ATOM 1398 C C . SER A 1 173 ? 54.907 -26.525 15.300 1.00 57.72 173 SER A C 1
ATOM 1400 O O . SER A 1 173 ? 55.537 -25.555 14.861 1.00 57.72 173 SER A O 1
ATOM 1402 N N . MET A 1 174 ? 53.957 -26.373 16.236 1.00 59.34 174 MET A N 1
ATOM 1403 C CA . MET A 1 174 ? 53.621 -25.092 16.862 1.00 59.34 174 MET A CA 1
ATOM 1404 C C . MET A 1 174 ? 54.476 -24.822 18.104 1.00 59.34 174 MET A C 1
ATOM 1406 O O . MET A 1 174 ? 54.586 -25.646 19.006 1.00 59.34 174 MET A O 1
ATOM 1410 N N . SER A 1 175 ? 55.007 -23.603 18.212 1.00 61.31 175 SER A N 1
ATOM 1411 C CA . SER A 1 175 ? 55.544 -23.075 19.477 1.00 61.31 175 SER A CA 1
ATOM 1412 C C . SER A 1 175 ? 54.585 -22.071 20.116 1.00 61.31 175 SER A C 1
ATOM 1414 O O . SER A 1 175 ? 54.064 -21.204 19.410 1.00 61.31 175 SER A O 1
ATOM 1416 N N . ILE A 1 176 ? 54.399 -22.180 21.438 1.00 61.84 176 ILE A N 1
ATOM 1417 C CA . ILE A 1 176 ? 53.674 -21.214 22.283 1.00 61.84 176 ILE A CA 1
ATOM 1418 C C . ILE A 1 176 ? 54.316 -19.827 22.137 1.00 61.84 176 ILE A C 1
ATOM 1420 O O . ILE A 1 176 ? 55.539 -19.704 22.072 1.00 61.84 176 ILE A O 1
ATOM 1424 N N . ALA A 1 177 ? 53.483 -18.791 22.055 1.00 58.28 177 ALA A N 1
ATOM 1425 C CA . ALA A 1 177 ? 53.907 -17.410 21.846 1.00 58.28 177 ALA A CA 1
ATOM 1426 C C . ALA A 1 177 ? 53.930 -16.549 23.126 1.00 58.28 177 ALA A C 1
ATOM 1428 O O . ALA A 1 177 ? 54.498 -15.459 23.079 1.00 58.28 177 ALA A O 1
ATOM 1429 N N . ASP A 1 178 ? 53.316 -16.993 24.233 1.00 51.78 178 ASP A N 1
ATOM 1430 C CA . ASP A 1 178 ? 53.422 -16.347 25.555 1.00 51.78 178 ASP A CA 1
ATOM 1431 C C . ASP A 1 178 ? 52.992 -17.300 26.699 1.00 51.78 178 ASP A C 1
ATOM 1433 O O . ASP A 1 178 ? 51.966 -17.970 26.584 1.00 51.78 178 ASP A O 1
ATOM 1437 N N . ASP A 1 179 ? 53.747 -17.346 27.804 1.00 49.22 179 ASP A N 1
ATOM 1438 C CA . ASP A 1 179 ? 53.725 -18.455 28.793 1.00 49.22 179 ASP A CA 1
ATOM 1439 C C . ASP A 1 179 ? 52.822 -18.257 30.040 1.00 49.22 179 ASP A C 1
ATOM 1441 O O . ASP A 1 179 ? 52.900 -19.022 31.001 1.00 49.22 179 ASP A O 1
ATOM 1445 N N . ASN A 1 180 ? 51.951 -17.242 30.075 1.00 54.56 180 ASN A N 1
ATOM 1446 C CA . ASN A 1 180 ? 51.198 -16.878 31.289 1.00 54.56 180 ASN A CA 1
ATOM 1447 C C . ASN A 1 180 ? 49.668 -16.981 31.126 1.00 54.56 180 ASN A C 1
ATOM 1449 O O . ASN A 1 180 ? 49.074 -16.046 30.597 1.00 54.56 180 ASN A O 1
ATOM 1453 N N . ILE A 1 181 ? 49.036 -18.051 31.646 1.00 45.50 181 ILE A N 1
ATOM 1454 C CA . ILE A 1 181 ? 47.663 -18.097 32.229 1.00 45.50 181 ILE A CA 1
ATOM 1455 C C . ILE A 1 181 ? 47.391 -19.482 32.871 1.00 45.50 181 ILE A C 1
ATOM 1457 O O . ILE A 1 181 ? 47.678 -20.525 32.286 1.00 45.50 181 ILE A O 1
ATOM 1461 N N . SER A 1 182 ? 46.810 -19.495 34.078 1.00 46.97 182 SER A N 1
ATOM 1462 C CA . SER A 1 182 ? 46.605 -20.694 34.917 1.00 46.97 182 SER A CA 1
ATOM 1463 C C . SER A 1 182 ? 45.241 -21.391 34.728 1.00 46.97 182 SER A C 1
ATOM 1465 O O . SER A 1 182 ? 44.234 -20.746 34.444 1.00 46.97 182 SER A O 1
ATOM 1467 N N . ARG A 1 183 ? 45.189 -22.716 34.958 1.00 45.38 183 ARG A N 1
ATOM 1468 C CA . ARG A 1 183 ? 43.971 -23.568 34.922 1.00 45.38 183 ARG A CA 1
ATOM 1469 C C . ARG A 1 183 ? 43.131 -23.500 36.217 1.00 45.38 183 ARG A C 1
ATOM 1471 O O . ARG A 1 183 ? 43.683 -23.330 37.299 1.00 45.38 183 ARG A O 1
ATOM 1478 N N . LEU A 1 184 ? 41.820 -23.757 36.109 1.00 40.31 184 LEU A N 1
ATOM 1479 C CA . LEU A 1 184 ? 40.871 -23.964 37.226 1.00 40.31 184 LEU A CA 1
ATOM 1480 C C . LEU A 1 184 ? 40.273 -25.392 37.203 1.00 40.31 184 LEU A C 1
ATOM 1482 O O . LEU A 1 184 ? 40.319 -26.059 36.169 1.00 40.31 184 LEU A O 1
ATOM 1486 N N . SER A 1 185 ? 39.765 -25.887 38.342 1.00 45.16 185 SER A N 1
ATOM 1487 C CA . SER A 1 185 ? 39.547 -27.326 38.605 1.00 45.16 185 SER A CA 1
ATOM 1488 C C . SER A 1 185 ? 38.077 -27.782 38.726 1.00 45.16 185 SER A C 1
ATOM 1490 O O . SER A 1 185 ? 37.178 -27.023 39.080 1.00 45.16 185 SER A O 1
ATOM 1492 N N . ALA A 1 186 ? 37.840 -29.073 38.459 1.00 51.38 186 ALA A N 1
ATOM 1493 C CA . ALA A 1 186 ? 36.519 -29.677 38.229 1.00 51.38 186 ALA A CA 1
ATOM 1494 C C . ALA A 1 186 ? 35.615 -29.896 39.470 1.00 51.38 186 ALA A C 1
ATOM 1496 O O . ALA A 1 186 ? 34.548 -30.491 39.348 1.00 51.38 186 ALA A O 1
ATOM 1497 N N . SER A 1 187 ? 36.008 -29.432 40.661 1.00 53.59 187 SER A N 1
ATOM 1498 C CA . SER A 1 187 ? 35.278 -29.714 41.914 1.00 53.59 187 SER A CA 1
ATOM 1499 C C . SER A 1 187 ? 33.906 -29.018 41.997 1.00 53.59 187 SER A C 1
ATOM 1501 O O . SER A 1 187 ? 32.955 -29.555 42.560 1.00 53.59 187 SER A O 1
ATOM 1503 N N . ALA A 1 188 ? 33.766 -27.839 41.380 1.00 54.53 188 ALA A N 1
ATOM 1504 C CA . ALA A 1 188 ? 32.587 -26.978 41.525 1.00 54.53 188 ALA A CA 1
ATOM 1505 C C . ALA A 1 188 ? 31.278 -27.534 40.918 1.00 54.53 188 ALA A C 1
ATOM 1507 O O . ALA A 1 188 ? 30.210 -26.990 41.182 1.00 54.53 188 ALA A O 1
ATOM 1508 N N . VAL A 1 189 ? 31.339 -28.596 40.107 1.00 50.38 189 VAL A N 1
ATOM 1509 C CA . VAL A 1 189 ? 30.177 -29.123 39.364 1.00 50.38 189 VAL A CA 1
ATOM 1510 C C . VAL A 1 189 ? 29.394 -30.184 40.163 1.00 50.38 189 VAL A C 1
ATOM 1512 O O . VAL A 1 189 ? 28.224 -30.426 39.879 1.00 50.38 189 VAL A O 1
ATOM 1515 N N . GLY A 1 190 ? 29.993 -30.794 41.194 1.00 49.69 190 GLY A N 1
ATOM 1516 C CA . GLY A 1 190 ? 29.389 -31.927 41.914 1.00 49.69 190 GLY A CA 1
ATOM 1517 C C . GLY A 1 190 ? 28.232 -31.579 42.865 1.00 49.69 190 GLY A C 1
ATOM 1518 O O . GLY A 1 190 ? 27.319 -32.383 43.036 1.00 49.69 190 GLY A O 1
ATOM 1519 N N . SER A 1 191 ? 28.235 -30.391 43.476 1.00 54.88 191 SER A N 1
ATOM 1520 C CA . SER A 1 191 ? 27.340 -30.082 44.609 1.00 54.88 191 SER A CA 1
ATOM 1521 C C . SER A 1 191 ? 25.879 -29.783 44.242 1.00 54.88 191 SER A C 1
ATOM 1523 O O . SER A 1 191 ? 25.043 -29.687 45.134 1.00 54.88 191 SER A O 1
ATOM 1525 N N . ILE A 1 192 ? 25.550 -29.616 42.958 1.00 55.44 192 ILE A N 1
ATOM 1526 C CA . ILE A 1 192 ? 24.234 -29.106 42.519 1.00 55.44 192 ILE A CA 1
ATOM 1527 C C . ILE A 1 192 ? 23.161 -30.212 42.422 1.00 55.44 192 ILE A C 1
ATOM 1529 O O . ILE A 1 192 ? 21.970 -29.922 42.488 1.00 55.44 192 ILE A O 1
ATOM 1533 N N . VAL A 1 193 ? 23.553 -31.486 42.318 1.00 52.34 193 VAL A N 1
ATOM 1534 C CA . VAL A 1 193 ? 22.623 -32.600 42.018 1.00 52.34 193 VAL A CA 1
ATOM 1535 C C . VAL A 1 193 ? 22.009 -33.243 43.280 1.00 52.34 193 VAL A C 1
ATOM 1537 O O . VAL A 1 193 ? 21.018 -33.960 43.193 1.00 52.34 193 VAL A O 1
ATOM 1540 N N . GLY A 1 194 ? 22.552 -32.979 44.475 1.00 50.81 194 GLY A N 1
ATOM 1541 C CA . GLY A 1 194 ? 22.178 -33.700 45.704 1.00 50.81 194 GLY A CA 1
ATOM 1542 C C . GLY A 1 194 ? 20.875 -33.273 46.401 1.00 50.81 194 GLY A C 1
ATOM 1543 O O . GLY A 1 194 ? 20.380 -34.016 47.243 1.00 50.81 194 GLY A O 1
ATOM 1544 N N . MET A 1 195 ? 20.312 -32.097 46.096 1.00 51.66 195 MET A N 1
ATOM 1545 C CA . MET A 1 195 ? 19.256 -31.485 46.928 1.00 51.66 195 MET A CA 1
ATOM 1546 C C . MET A 1 195 ? 17.820 -31.987 46.685 1.00 51.66 195 MET A C 1
ATOM 1548 O O . MET A 1 195 ? 16.968 -31.782 47.541 1.00 51.66 195 MET A O 1
ATOM 1552 N N . GLN A 1 196 ? 17.516 -32.641 45.559 1.00 49.78 196 GLN A N 1
ATOM 1553 C CA . GLN A 1 196 ? 16.119 -32.902 45.147 1.00 49.78 196 GLN A CA 1
ATOM 1554 C C . GLN A 1 196 ? 15.513 -34.232 45.644 1.00 49.78 196 GLN A C 1
ATOM 1556 O O . GLN A 1 196 ? 14.385 -34.563 45.289 1.00 49.78 196 GLN A O 1
ATOM 1561 N N . ALA A 1 197 ? 16.228 -35.015 46.459 1.00 56.38 197 ALA A N 1
ATOM 1562 C CA . ALA A 1 197 ? 15.787 -36.357 46.863 1.00 56.38 197 ALA A CA 1
ATOM 1563 C C . ALA A 1 197 ? 14.990 -36.424 48.186 1.00 56.38 197 ALA A C 1
ATOM 1565 O O . ALA A 1 197 ? 14.402 -37.464 48.480 1.00 56.38 197 ALA A O 1
ATOM 1566 N N . GLN A 1 198 ? 14.975 -35.363 49.005 1.00 56.22 198 GLN A N 1
ATOM 1567 C CA . GLN A 1 198 ? 14.406 -35.417 50.365 1.00 56.22 198 GLN A CA 1
ATOM 1568 C C . GLN A 1 198 ? 12.903 -35.094 50.458 1.00 56.22 198 GLN A C 1
ATOM 1570 O O . GLN A 1 198 ? 12.236 -35.620 51.346 1.00 56.22 198 GLN A O 1
ATOM 1575 N N . GLU A 1 199 ? 12.342 -34.299 49.544 1.00 53.09 199 GLU A N 1
ATOM 1576 C CA . GLU A 1 199 ? 10.970 -33.765 49.673 1.00 53.09 199 GLU A CA 1
ATOM 1577 C C . GLU A 1 199 ? 9.853 -34.801 49.409 1.00 53.09 199 GLU A C 1
ATOM 1579 O O . GLU A 1 199 ? 8.712 -34.619 49.828 1.00 53.09 199 GLU A O 1
ATOM 1584 N N . ILE A 1 200 ? 10.161 -35.925 48.753 1.00 52.44 200 ILE A N 1
ATOM 1585 C CA . ILE A 1 200 ? 9.156 -36.924 48.332 1.00 52.44 200 ILE A CA 1
ATOM 1586 C C . ILE A 1 200 ? 8.697 -37.824 49.505 1.00 52.44 200 ILE A C 1
ATOM 1588 O O . ILE A 1 200 ? 7.620 -38.423 49.459 1.00 52.44 200 ILE A O 1
ATOM 1592 N N . ALA A 1 201 ? 9.480 -37.916 50.585 1.00 56.34 201 ALA A N 1
ATOM 1593 C CA . ALA A 1 201 ? 9.236 -38.874 51.667 1.00 56.34 201 ALA A CA 1
ATOM 1594 C C . ALA A 1 201 ? 8.103 -38.481 52.640 1.00 56.34 201 ALA A C 1
ATOM 1596 O O . ALA A 1 201 ? 7.483 -39.364 53.238 1.00 56.34 201 ALA A O 1
ATOM 1597 N N . GLU A 1 202 ? 7.810 -37.188 52.818 1.00 62.22 202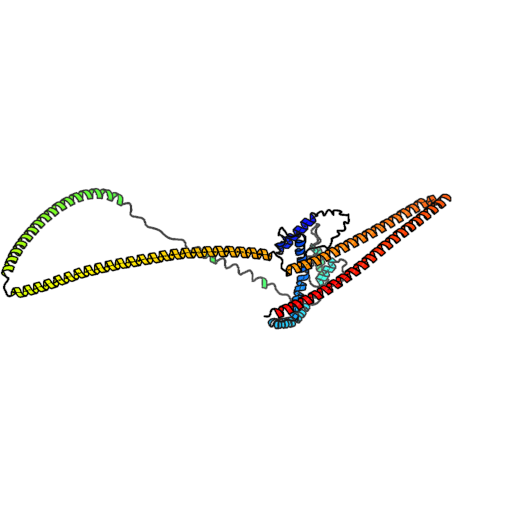 GLU A N 1
ATOM 1598 C CA . GLU A 1 202 ? 6.873 -36.730 53.860 1.00 62.22 202 GLU A CA 1
ATOM 1599 C C . GLU A 1 202 ? 5.392 -36.896 53.477 1.00 62.22 202 GLU A C 1
ATOM 1601 O O . GLU A 1 202 ? 4.568 -37.242 54.328 1.00 62.22 202 GLU A O 1
ATOM 1606 N N . VAL A 1 203 ? 5.051 -36.744 52.192 1.00 50.66 203 VAL A N 1
ATOM 1607 C CA . VAL A 1 203 ? 3.658 -36.744 51.693 1.00 50.66 203 VAL A CA 1
ATOM 1608 C C . VAL A 1 203 ? 2.936 -38.077 51.945 1.00 50.66 203 VAL A C 1
ATOM 1610 O O . VAL A 1 203 ? 1.747 -38.102 52.261 1.00 50.66 203 VAL A O 1
ATOM 1613 N N . THR A 1 204 ? 3.659 -39.199 51.886 1.00 47.72 204 THR A N 1
ATOM 1614 C CA . THR A 1 204 ? 3.087 -40.550 52.062 1.00 47.72 204 THR A CA 1
ATOM 1615 C C . THR A 1 204 ? 2.541 -40.786 53.479 1.00 47.72 204 THR A C 1
ATOM 1617 O O . THR A 1 204 ? 1.687 -41.645 53.691 1.00 47.72 204 THR A O 1
ATOM 1620 N N . LYS A 1 205 ? 3.003 -40.016 54.474 1.00 56.78 205 LYS A N 1
ATOM 1621 C CA . LYS A 1 205 ? 2.715 -40.265 55.894 1.00 56.78 205 LYS A CA 1
ATOM 1622 C C . LYS A 1 205 ? 1.358 -39.723 56.364 1.00 56.78 205 LYS A C 1
ATOM 1624 O O . LYS A 1 205 ? 0.864 -40.166 57.397 1.00 56.78 205 LYS A O 1
ATOM 1629 N N . GLN A 1 206 ? 0.750 -38.790 55.625 1.00 51.94 206 GLN A N 1
ATOM 1630 C CA . GLN A 1 206 ? -0.497 -38.116 56.027 1.00 51.94 206 GLN A CA 1
ATOM 1631 C C . GLN A 1 206 ? -1.789 -38.857 55.635 1.00 51.94 206 GLN A C 1
ATOM 1633 O O . GLN A 1 206 ? -2.839 -38.561 56.193 1.00 51.94 206 GLN A O 1
ATOM 1638 N N . TYR A 1 207 ? -1.740 -39.835 54.724 1.00 46.34 207 TYR A N 1
ATOM 1639 C CA . TYR A 1 207 ? -2.949 -40.497 54.197 1.00 46.34 207 TYR A CA 1
ATOM 1640 C C . TYR A 1 207 ? -3.483 -41.676 55.038 1.00 46.34 207 TYR A C 1
ATOM 1642 O O . TYR A 1 207 ? -4.544 -42.213 54.732 1.00 46.34 207 TYR A O 1
ATOM 1650 N N . ALA A 1 208 ? -2.771 -42.101 56.086 1.00 49.34 208 ALA A N 1
ATOM 1651 C CA . ALA A 1 208 ? -3.060 -43.352 56.802 1.00 49.34 208 ALA A CA 1
ATOM 1652 C C . ALA A 1 208 ? -3.962 -43.218 58.051 1.00 49.34 208 ALA A C 1
ATOM 1654 O O . ALA A 1 208 ? -4.298 -44.227 58.665 1.00 49.34 208 ALA A O 1
ATOM 1655 N N . SER A 1 209 ? -4.333 -42.004 58.471 1.00 48.38 209 SER A N 1
ATOM 1656 C CA . SER A 1 209 ? -4.811 -41.727 59.840 1.00 48.38 209 SER A CA 1
ATOM 1657 C C . SER A 1 209 ? -6.320 -41.469 60.013 1.00 48.38 209 SER A C 1
ATOM 1659 O O . SER A 1 209 ? -6.727 -41.068 61.100 1.00 48.38 209 SER A O 1
ATOM 1661 N N . LEU A 1 210 ? -7.159 -41.671 58.987 1.00 46.22 210 LEU A N 1
ATOM 1662 C CA . LEU A 1 210 ? -8.495 -41.042 58.923 1.00 46.22 210 LEU A CA 1
ATOM 1663 C C . LEU A 1 210 ? -9.724 -41.970 58.742 1.00 46.22 210 LEU A C 1
ATOM 1665 O O . LEU A 1 210 ? -10.759 -41.469 58.315 1.00 46.22 210 LEU A O 1
ATOM 1669 N N . ASN A 1 211 ? -9.669 -43.289 59.016 1.00 40.59 211 ASN A N 1
ATOM 1670 C CA . ASN A 1 211 ? -10.721 -44.189 58.485 1.00 40.59 211 ASN A CA 1
ATOM 1671 C C . ASN A 1 211 ? -11.184 -45.427 59.313 1.00 40.59 211 ASN A C 1
ATOM 1673 O O . ASN A 1 211 ? -11.261 -46.514 58.742 1.00 40.59 211 ASN A O 1
ATOM 1677 N N . VAL A 1 212 ? -11.532 -45.314 60.614 1.00 35.28 212 VAL A N 1
ATOM 1678 C CA . VAL A 1 212 ? -12.266 -46.390 61.354 1.00 35.28 212 VAL A CA 1
ATOM 1679 C C . VAL A 1 212 ? -13.237 -45.879 62.448 1.00 35.28 212 VAL A C 1
ATOM 1681 O O . VAL A 1 212 ? -12.798 -45.246 63.405 1.00 35.28 212 VAL A O 1
ATOM 1684 N N . GLY A 1 213 ? -14.515 -46.298 62.370 1.00 32.53 213 GLY A N 1
ATOM 1685 C CA . GLY A 1 213 ? -15.504 -46.390 63.476 1.00 32.53 213 GLY A CA 1
ATOM 1686 C C . GLY A 1 213 ? -16.896 -45.792 63.160 1.00 32.53 213 GLY A C 1
ATOM 1687 O O . GLY A 1 213 ? -16.965 -44.893 62.332 1.00 32.53 213 GLY A O 1
ATOM 1688 N N . ALA A 1 214 ? -18.032 -46.177 63.775 1.00 34.41 214 ALA A N 1
ATOM 1689 C CA . ALA A 1 214 ? -18.460 -47.409 64.481 1.00 34.41 214 ALA A CA 1
ATOM 1690 C C . ALA A 1 214 ? -19.992 -47.342 64.796 1.00 34.41 214 ALA A C 1
ATOM 1692 O O . ALA A 1 214 ? -20.465 -46.282 65.192 1.00 34.41 214 ALA A O 1
ATOM 1693 N N . GLU A 1 215 ? -20.740 -48.455 64.684 1.00 32.12 215 GLU A N 1
ATOM 1694 C CA . GLU A 1 215 ? -22.220 -48.598 64.845 1.00 32.12 215 GLU A CA 1
ATOM 1695 C C . GLU A 1 215 ? -22.565 -50.080 65.198 1.00 32.12 215 GLU A C 1
ATOM 1697 O O . GLU A 1 215 ? -21.753 -50.945 64.869 1.00 32.12 215 GLU A O 1
ATOM 1702 N N . GLU A 1 216 ? -23.688 -50.533 65.796 1.00 35.41 216 GLU A N 1
ATOM 1703 C CA . GLU A 1 216 ? -24.755 -49.989 66.688 1.00 35.41 216 GLU A CA 1
ATOM 1704 C C . GLU A 1 216 ? -25.433 -51.202 67.426 1.00 35.41 216 GLU A C 1
ATOM 1706 O O . GLU A 1 216 ? -25.054 -52.358 67.217 1.00 35.41 216 GLU A O 1
ATOM 1711 N N . ASN A 1 217 ? -26.422 -50.973 68.297 1.00 39.47 217 ASN A N 1
ATOM 1712 C CA . ASN A 1 217 ? -27.177 -51.939 69.111 1.00 39.47 217 ASN A CA 1
ATOM 1713 C C . ASN A 1 217 ? -28.164 -52.862 68.363 1.00 39.47 217 ASN A C 1
ATOM 1715 O O . ASN A 1 217 ? -28.785 -52.484 67.372 1.00 39.47 217 ASN A O 1
ATOM 1719 N N . SER A 1 218 ? -28.478 -54.024 68.963 1.00 35.19 218 SER A N 1
ATOM 1720 C CA . SER A 1 218 ? -29.739 -54.743 68.688 1.00 35.19 218 SER A CA 1
ATOM 1721 C C . SER A 1 218 ? -30.106 -55.792 69.754 1.00 35.19 218 SER A C 1
ATOM 1723 O O . SER A 1 218 ? -29.375 -56.769 69.883 1.00 35.19 218 SER A O 1
ATOM 1725 N N . MET A 1 219 ? -31.232 -55.630 70.484 1.00 37.53 219 MET A N 1
ATOM 1726 C CA . MET A 1 219 ? -32.013 -56.723 71.128 1.00 37.53 219 MET A CA 1
ATOM 1727 C C . MET A 1 219 ? -33.308 -56.205 71.817 1.00 37.53 219 MET A C 1
ATOM 1729 O O . MET A 1 219 ? -33.251 -55.749 72.956 1.00 37.53 219 MET A O 1
ATOM 1733 N N . SER A 1 220 ? -34.503 -56.285 71.201 1.00 43.91 220 SER A N 1
ATOM 1734 C CA . SER A 1 220 ? -35.763 -56.011 71.954 1.00 43.91 220 SER A CA 1
ATOM 1735 C C . SER A 1 220 ? -37.075 -56.618 71.424 1.00 43.91 220 SER A C 1
ATOM 1737 O O . SER A 1 220 ? -38.059 -56.683 72.160 1.00 43.91 220 SER A O 1
ATOM 1739 N N . THR A 1 221 ? -37.147 -57.053 70.163 1.00 49.59 221 THR A N 1
ATOM 1740 C CA . THR A 1 221 ? -38.425 -56.976 69.418 1.00 49.59 221 THR A CA 1
ATOM 1741 C C . THR A 1 221 ? -39.190 -58.296 69.212 1.00 49.59 221 THR A C 1
ATOM 1743 O O . THR A 1 221 ? -40.190 -58.302 68.500 1.00 49.59 221 THR A O 1
ATOM 1746 N N . LEU A 1 222 ? -38.794 -59.413 69.841 1.00 49.25 222 LEU A N 1
ATOM 1747 C CA . LEU A 1 222 ? -39.446 -60.724 69.618 1.00 49.25 222 LEU A CA 1
ATOM 1748 C C . LEU A 1 222 ? -40.516 -61.117 70.665 1.00 49.25 222 LEU A C 1
ATOM 1750 O O . LEU A 1 222 ? -41.284 -62.048 70.442 1.00 49.25 222 LEU A O 1
ATOM 1754 N N . ILE A 1 223 ? -40.614 -60.407 71.795 1.00 54.06 223 ILE A N 1
ATOM 1755 C CA . ILE A 1 223 ? -41.519 -60.771 72.912 1.00 54.06 223 ILE A CA 1
ATOM 1756 C C . ILE A 1 223 ? -42.953 -60.216 72.722 1.00 54.06 223 ILE A C 1
ATOM 1758 O O . ILE A 1 223 ? -43.915 -60.733 73.292 1.00 54.06 223 ILE A O 1
ATOM 1762 N N . GLY A 1 224 ? -43.135 -59.189 71.883 1.00 53.97 224 GLY A N 1
ATOM 1763 C CA . GLY A 1 224 ? -44.395 -58.436 71.785 1.00 53.97 224 GLY A CA 1
ATOM 1764 C C . GLY A 1 224 ? -45.599 -59.191 71.201 1.00 53.97 224 GLY A C 1
ATOM 1765 O O . GLY A 1 224 ? -46.738 -58.873 71.545 1.00 53.97 224 GLY A O 1
ATOM 1766 N N . ALA A 1 225 ? -45.382 -60.199 70.348 1.00 50.38 225 ALA A N 1
ATOM 1767 C CA . ALA A 1 225 ? -46.466 -60.857 69.607 1.00 50.38 225 ALA A CA 1
ATOM 1768 C C . ALA A 1 225 ? -47.378 -61.733 70.491 1.00 50.38 225 ALA A C 1
ATOM 1770 O O . ALA A 1 225 ? -48.587 -61.786 70.272 1.00 50.38 225 ALA A O 1
ATOM 1771 N N . ILE A 1 226 ? -46.826 -62.378 71.525 1.00 55.09 226 ILE A N 1
ATOM 1772 C CA . ILE A 1 226 ? -47.590 -63.252 72.436 1.00 55.09 226 ILE A CA 1
ATOM 1773 C C . ILE A 1 226 ? -48.420 -62.417 73.428 1.00 55.09 226 ILE A C 1
ATOM 1775 O O . ILE A 1 226 ? -49.550 -62.776 73.762 1.00 55.09 226 ILE A O 1
ATOM 1779 N N . ALA A 1 227 ? -47.919 -61.241 73.824 1.00 55.56 227 ALA A N 1
ATOM 1780 C CA . ALA A 1 227 ? -48.612 -60.328 74.733 1.00 55.56 227 ALA A CA 1
ATOM 1781 C C . ALA A 1 227 ? -49.908 -59.724 74.147 1.00 55.56 227 ALA A C 1
ATOM 1783 O O . ALA A 1 227 ? -50.764 -59.261 74.901 1.00 55.56 227 ALA A O 1
ATOM 1784 N N . ALA A 1 228 ? -50.079 -59.712 72.820 1.00 55.47 228 ALA A N 1
ATOM 1785 C CA . ALA A 1 228 ? -51.230 -59.087 72.168 1.00 55.47 228 ALA A CA 1
ATOM 1786 C C . ALA A 1 228 ? -52.552 -59.858 72.371 1.00 55.47 228 ALA A C 1
ATOM 1788 O O . ALA A 1 228 ? -53.599 -59.238 72.569 1.00 55.47 228 ALA A O 1
ATOM 1789 N N . LEU A 1 229 ? -52.516 -61.196 72.362 1.00 57.62 229 LEU A N 1
ATOM 1790 C CA . LEU A 1 229 ? -53.725 -62.031 72.431 1.00 57.62 229 LEU A CA 1
ATOM 1791 C C . LEU A 1 229 ? -54.250 -62.209 73.865 1.00 57.62 229 LEU A C 1
ATOM 1793 O O . LEU A 1 229 ? -55.459 -62.126 74.096 1.00 57.62 229 LEU A O 1
ATOM 1797 N N . ASP A 1 230 ? -53.365 -62.349 74.854 1.00 57.34 230 ASP A N 1
ATOM 1798 C CA . ASP A 1 230 ? -53.778 -62.468 76.263 1.00 57.34 230 ASP A CA 1
ATOM 1799 C C . ASP A 1 230 ? -54.354 -61.140 76.809 1.00 57.34 230 ASP A C 1
ATOM 1801 O O . ASP A 1 230 ? -55.258 -61.105 77.654 1.00 57.34 230 ASP A O 1
ATOM 1805 N N . LYS A 1 231 ? -53.924 -60.014 76.221 1.00 60.72 231 LYS A N 1
ATOM 1806 C CA . LYS A 1 231 ? -54.454 -58.667 76.480 1.00 60.72 231 LYS A CA 1
ATOM 1807 C C . LYS A 1 231 ? -55.920 -58.507 76.054 1.00 60.72 231 LYS A C 1
ATOM 1809 O O . LYS A 1 231 ? -56.661 -57.777 76.705 1.00 60.72 231 LYS A O 1
ATOM 1814 N N . GLN A 1 232 ? -56.394 -59.213 75.021 1.00 62.47 232 GLN A N 1
ATOM 1815 C CA . GLN A 1 232 ? -57.820 -59.190 74.649 1.00 62.47 232 GLN A CA 1
ATOM 1816 C C . GLN A 1 232 ? -58.697 -59.978 75.637 1.00 62.47 232 GLN A C 1
ATOM 1818 O O . GLN A 1 232 ? -59.765 -59.504 76.033 1.00 62.47 232 GLN A O 1
ATOM 1823 N N . LYS A 1 233 ? -58.233 -61.147 76.095 1.00 59.41 233 LYS A N 1
ATOM 1824 C CA . LYS A 1 233 ? -58.987 -62.017 77.017 1.00 59.41 233 LYS A CA 1
ATOM 1825 C C . LYS A 1 233 ? -59.089 -61.423 78.429 1.00 59.41 233 LYS A C 1
ATOM 1827 O O . LYS A 1 233 ? -60.141 -61.505 79.068 1.00 59.41 233 LYS A O 1
ATOM 1832 N N . THR A 1 234 ? -58.030 -60.757 78.887 1.00 67.62 234 THR A N 1
ATOM 1833 C CA . THR A 1 234 ? -58.014 -59.983 80.142 1.00 67.62 234 THR A CA 1
ATOM 1834 C C . THR A 1 234 ? -58.819 -58.678 80.046 1.00 67.62 234 THR A C 1
ATOM 1836 O O . THR A 1 234 ? -59.491 -58.310 81.013 1.00 67.62 234 THR A O 1
ATOM 1839 N N . ASN A 1 235 ? -58.859 -58.010 78.886 1.00 67.12 235 ASN A N 1
ATOM 1840 C CA . ASN A 1 235 ? -59.697 -56.819 78.682 1.00 67.12 235 ASN A CA 1
ATOM 1841 C C . ASN A 1 235 ? -61.204 -57.107 78.814 1.00 67.12 235 ASN A C 1
ATOM 1843 O O . ASN A 1 235 ? -61.912 -56.322 79.442 1.00 67.12 235 ASN A O 1
ATOM 1847 N N . LEU A 1 236 ? -61.709 -58.232 78.296 1.00 65.75 236 LEU A N 1
ATOM 1848 C CA . LEU A 1 236 ? -63.137 -58.563 78.426 1.00 65.75 236 LEU A CA 1
ATOM 1849 C C . LEU A 1 236 ? -63.528 -58.933 79.869 1.00 65.75 236 LEU A C 1
ATOM 1851 O O . LEU A 1 236 ? -64.504 -58.390 80.389 1.00 65.75 236 LEU A O 1
ATOM 1855 N N . LYS A 1 237 ? -62.731 -59.756 80.570 1.00 70.31 237 LYS A N 1
ATOM 1856 C CA . LYS A 1 237 ? -62.981 -60.073 81.994 1.00 70.31 237 LYS A CA 1
ATOM 1857 C C . LYS A 1 237 ? -62.842 -58.856 82.913 1.00 70.31 237 LYS A C 1
ATOM 1859 O O . LYS A 1 237 ? -63.654 -58.677 83.820 1.00 70.31 237 LYS A O 1
ATOM 1864 N N . SER A 1 238 ? -61.854 -57.993 82.672 1.00 69.62 238 SER A N 1
ATOM 1865 C CA . SER A 1 238 ? -61.716 -56.754 83.446 1.00 69.62 238 SER A CA 1
ATOM 1866 C C . SER A 1 238 ? -62.841 -55.757 83.158 1.00 69.62 238 SER A C 1
ATOM 1868 O O . SER A 1 238 ? -63.193 -54.996 84.053 1.00 69.62 238 SER A O 1
ATOM 1870 N N . ARG A 1 239 ? -63.466 -55.776 81.970 1.00 73.69 239 ARG A N 1
ATOM 1871 C CA . ARG A 1 239 ? -64.647 -54.945 81.677 1.00 73.69 239 ARG A CA 1
ATOM 1872 C C . ARG A 1 239 ? -65.909 -55.440 82.390 1.00 73.69 239 ARG A C 1
ATOM 1874 O O . ARG A 1 239 ? -66.659 -54.608 82.887 1.00 73.69 239 ARG A O 1
ATOM 1881 N N . GLU A 1 240 ? -66.096 -56.751 82.543 1.00 73.31 240 GLU A N 1
ATOM 1882 C CA . GLU A 1 240 ? -67.189 -57.302 83.363 1.00 73.31 240 GLU A CA 1
ATOM 1883 C C . GLU A 1 240 ? -67.012 -56.971 84.859 1.00 73.31 240 GLU A C 1
ATOM 1885 O O . GLU A 1 240 ? -67.955 -56.536 85.522 1.00 73.31 240 GLU A O 1
ATOM 1890 N N . GLN A 1 241 ? -65.788 -57.096 85.392 1.00 76.06 241 GLN A N 1
ATOM 1891 C CA . GLN A 1 241 ? -65.488 -56.680 86.769 1.00 76.06 241 GLN A CA 1
ATOM 1892 C C . GLN A 1 241 ? -65.583 -55.161 86.971 1.00 76.06 241 GLN A C 1
ATOM 1894 O O . GLN A 1 241 ? -66.020 -54.731 88.037 1.00 76.06 241 GLN A O 1
ATOM 1899 N N . LYS A 1 242 ? -65.213 -54.345 85.973 1.00 75.19 242 LYS A N 1
ATOM 1900 C CA . LYS A 1 242 ? -65.404 -52.885 86.015 1.00 75.19 242 LYS A CA 1
ATOM 1901 C C . LYS A 1 242 ? -66.883 -52.522 86.074 1.00 75.19 242 LYS A C 1
ATOM 1903 O O . LYS A 1 242 ? -67.243 -51.772 86.964 1.00 75.19 242 LYS A O 1
ATOM 1908 N N . LEU A 1 243 ? -67.737 -53.120 85.241 1.00 74.25 243 LEU A N 1
ATOM 1909 C CA . LEU A 1 243 ? -69.183 -52.855 85.263 1.00 74.25 243 LEU A CA 1
ATOM 1910 C C . LEU A 1 243 ? -69.854 -53.295 86.576 1.00 74.25 243 LEU A C 1
ATOM 1912 O O . LEU A 1 243 ? -70.745 -52.605 87.065 1.00 74.25 243 LEU A O 1
ATOM 1916 N N . LYS A 1 244 ? -69.408 -54.400 87.194 1.00 77.25 244 LYS A N 1
ATOM 1917 C CA . LYS A 1 244 ? -69.864 -54.788 88.543 1.00 77.25 244 LYS A CA 1
ATOM 1918 C C . LYS A 1 244 ? -69.411 -53.780 89.607 1.00 77.25 244 LYS A C 1
ATOM 1920 O O . LYS A 1 244 ? -70.249 -53.283 90.348 1.00 77.25 244 LYS A O 1
ATOM 1925 N N . LYS A 1 245 ? -68.133 -53.379 89.606 1.00 78.69 245 LYS A N 1
ATOM 1926 C CA . LYS A 1 245 ? -67.626 -52.329 90.509 1.00 78.69 245 LYS A CA 1
ATOM 1927 C C . LYS A 1 245 ? -68.281 -50.964 90.279 1.00 78.69 245 LYS A C 1
ATOM 1929 O O . LYS A 1 245 ? -68.502 -50.250 91.244 1.00 78.69 245 LYS A O 1
ATOM 1934 N N . GLU A 1 246 ? -68.611 -50.600 89.042 1.00 78.94 246 GLU A N 1
ATOM 1935 C CA . GLU A 1 246 ? -69.349 -49.373 88.720 1.00 78.94 246 GLU A CA 1
ATOM 1936 C C . GLU A 1 246 ? -70.790 -49.444 89.226 1.00 78.94 246 GLU A C 1
ATOM 1938 O O . GLU A 1 246 ? -71.261 -48.464 89.790 1.00 78.94 246 GLU A O 1
ATOM 1943 N N . LYS A 1 247 ? -71.472 -50.592 89.106 1.00 78.56 247 LYS A N 1
ATOM 1944 C CA . LYS A 1 247 ? -72.799 -50.791 89.706 1.00 78.56 247 LYS A CA 1
ATOM 1945 C C . LYS A 1 247 ? -72.750 -50.642 91.229 1.00 78.56 247 LYS A C 1
ATOM 1947 O O . LYS A 1 247 ? -73.574 -49.923 91.787 1.00 78.56 247 LYS A O 1
ATOM 1952 N N . ASP A 1 248 ? -71.804 -51.303 91.888 1.00 81.44 248 ASP A N 1
ATOM 1953 C CA . ASP A 1 248 ? -71.717 -51.296 93.350 1.00 81.44 248 ASP A CA 1
ATOM 1954 C C . ASP A 1 248 ? -71.285 -49.909 93.868 1.00 81.44 248 ASP A C 1
ATOM 1956 O O . ASP A 1 248 ? -71.912 -49.375 94.779 1.00 81.44 248 ASP A O 1
ATOM 1960 N N . ALA A 1 249 ? -70.337 -49.241 93.199 1.00 80.06 249 ALA A N 1
ATOM 1961 C CA . ALA A 1 249 ? -69.959 -47.855 93.498 1.00 80.06 249 ALA A CA 1
ATOM 1962 C C . ALA A 1 249 ? -71.061 -46.830 93.161 1.00 80.06 249 ALA A C 1
ATOM 1964 O O . ALA A 1 249 ? -71.110 -45.760 93.766 1.00 80.06 249 ALA A O 1
ATOM 1965 N N . LEU A 1 250 ? -71.950 -47.116 92.201 1.00 78.75 250 LEU A N 1
ATOM 1966 C CA . LEU A 1 250 ? -73.146 -46.304 91.954 1.00 78.75 250 LEU A CA 1
ATOM 1967 C C . LEU A 1 250 ? -74.201 -46.517 93.042 1.00 78.75 250 LEU A C 1
ATOM 1969 O O . LEU A 1 250 ? -74.817 -45.541 93.455 1.00 78.75 250 LEU A O 1
ATOM 1973 N N . LEU A 1 251 ? -74.382 -47.741 93.544 1.00 81.44 251 LEU A N 1
ATOM 1974 C CA . LEU A 1 251 ? -75.251 -48.007 94.696 1.00 81.44 251 LEU A CA 1
ATOM 1975 C C . LEU A 1 251 ? -74.733 -47.309 95.959 1.00 81.44 251 LEU A C 1
ATOM 1977 O O . LEU A 1 251 ? -75.512 -46.649 96.641 1.00 81.44 251 LEU A O 1
ATOM 1981 N N . GLU A 1 252 ? -73.425 -47.367 96.212 1.00 83.69 252 GLU A N 1
ATOM 1982 C CA . GLU A 1 252 ? -72.781 -46.678 97.335 1.00 83.69 252 GLU A CA 1
ATOM 1983 C C . GLU A 1 252 ? -72.894 -45.148 97.201 1.00 83.69 252 GLU A C 1
ATOM 1985 O O . GLU A 1 252 ? -73.319 -44.474 98.140 1.00 83.69 252 GLU A O 1
ATOM 1990 N N . LYS A 1 253 ? -72.674 -44.588 95.999 1.00 81.12 253 LYS A N 1
ATOM 1991 C CA . LYS A 1 253 ? -72.957 -43.167 95.707 1.00 81.12 253 LYS A CA 1
ATOM 1992 C C . LYS A 1 253 ? -74.432 -42.798 95.873 1.00 81.12 253 LYS A C 1
ATOM 1994 O O . LYS A 1 253 ? -74.727 -41.673 96.276 1.00 81.12 253 LYS A O 1
ATOM 1999 N N . VAL A 1 254 ? -75.370 -43.696 95.571 1.00 79.62 254 VAL A N 1
ATOM 2000 C CA . VAL A 1 254 ? -76.802 -43.459 95.810 1.00 79.62 254 VAL A CA 1
ATOM 2001 C C . VAL A 1 254 ? -77.094 -43.422 97.313 1.00 79.62 254 VAL A C 1
ATOM 2003 O O . VAL A 1 254 ? -77.740 -42.479 97.761 1.00 79.62 254 VAL A O 1
ATOM 2006 N N . SER A 1 255 ? -76.557 -44.341 98.123 1.00 83.12 255 SER A N 1
ATOM 2007 C CA . SER A 1 255 ? -76.690 -44.243 99.587 1.00 83.12 255 SER A CA 1
ATOM 2008 C C . SER A 1 255 ? -76.021 -42.986 100.152 1.00 83.12 255 SER A C 1
ATOM 2010 O O . SER A 1 255 ? -76.654 -42.266 100.921 1.00 83.12 255 SER A O 1
ATOM 2012 N N . GLU A 1 256 ? -74.809 -42.638 99.709 1.00 81.19 256 GLU A N 1
ATOM 2013 C CA . GLU A 1 256 ? -74.145 -41.401 100.135 1.00 81.19 256 GLU A CA 1
ATOM 2014 C C . GLU A 1 256 ? -74.933 -40.146 99.731 1.00 81.19 256 GLU A C 1
ATOM 2016 O O . GLU A 1 256 ? -74.973 -39.176 100.481 1.00 81.19 256 GLU A O 1
ATOM 2021 N N . THR A 1 257 ? -75.534 -40.106 98.535 1.00 76.25 257 THR A N 1
ATOM 2022 C CA . THR A 1 257 ? -76.341 -38.947 98.111 1.00 76.25 257 THR A CA 1
ATOM 2023 C C . THR A 1 257 ? -77.649 -38.851 98.885 1.00 76.25 257 THR A C 1
ATOM 2025 O O . THR A 1 257 ? -78.074 -37.736 99.174 1.00 76.25 257 THR A O 1
ATOM 2028 N N . ILE A 1 258 ? -78.239 -39.972 99.309 1.00 79.81 258 ILE A N 1
ATOM 2029 C CA . ILE A 1 258 ? -79.391 -39.987 100.220 1.00 79.81 258 ILE A CA 1
ATOM 2030 C C . ILE A 1 258 ? -78.986 -39.494 101.620 1.00 79.81 258 ILE A C 1
ATOM 2032 O O . ILE A 1 258 ? -79.692 -38.667 102.196 1.00 79.81 258 ILE A O 1
ATOM 2036 N N . GLU A 1 259 ? -77.835 -39.913 102.153 1.00 83.38 259 GLU A N 1
ATOM 2037 C CA . GLU A 1 259 ? -77.315 -39.386 103.425 1.00 83.38 259 GLU A CA 1
ATOM 2038 C C . GLU A 1 259 ? -76.964 -37.895 103.345 1.00 83.38 259 GLU A C 1
ATOM 2040 O O . GLU A 1 259 ? -77.342 -37.134 104.237 1.00 83.38 259 GLU A O 1
ATOM 2045 N N . ARG A 1 260 ? -76.309 -37.446 102.265 1.00 78.75 260 ARG A N 1
ATOM 2046 C CA . ARG A 1 260 ? -76.048 -36.018 102.009 1.00 78.75 260 ARG A CA 1
ATOM 2047 C C . ARG A 1 260 ? -77.350 -35.228 101.902 1.00 78.75 260 ARG A C 1
ATOM 2049 O O . ARG A 1 260 ? -77.449 -34.171 102.508 1.00 78.75 260 ARG A O 1
ATOM 2056 N N . LEU A 1 261 ? -78.364 -35.737 101.201 1.00 79.12 261 LEU A N 1
ATOM 2057 C CA . LEU A 1 261 ? -79.662 -35.069 101.062 1.00 79.12 261 LEU A CA 1
ATOM 2058 C C . LEU A 1 261 ? -80.430 -35.013 102.392 1.00 79.12 261 LEU A C 1
ATOM 2060 O O . LEU A 1 261 ? -81.108 -34.025 102.667 1.00 79.12 261 LEU A O 1
ATOM 2064 N N . ASN A 1 262 ? -80.289 -36.025 103.250 1.00 81.56 262 ASN A N 1
ATOM 2065 C CA . ASN A 1 262 ? -80.835 -35.990 104.606 1.00 81.56 262 ASN A CA 1
ATOM 2066 C C . ASN A 1 262 ? -80.079 -35.000 105.509 1.00 81.56 262 ASN A C 1
ATOM 2068 O O . ASN A 1 262 ? -80.738 -34.257 106.234 1.00 81.56 262 ASN A O 1
ATOM 2072 N N . LYS A 1 263 ? -78.741 -34.920 105.419 1.00 83.00 263 LYS A N 1
ATOM 2073 C CA . LYS A 1 263 ? -77.941 -33.890 106.111 1.00 83.00 263 LYS A CA 1
ATOM 2074 C C . LYS A 1 263 ? -78.317 -32.481 105.666 1.00 83.00 263 LYS A C 1
ATOM 2076 O O . LYS A 1 263 ? -78.666 -31.667 106.515 1.00 83.00 263 LYS A O 1
ATOM 2081 N N . VAL A 1 264 ? -78.374 -32.234 104.356 1.00 80.25 264 VAL A N 1
ATOM 2082 C CA . VAL A 1 264 ? -78.806 -30.946 103.793 1.00 80.25 264 VAL A CA 1
ATOM 2083 C C . VAL A 1 264 ? -80.222 -30.595 104.252 1.00 80.25 264 VAL A C 1
ATOM 2085 O O . VAL A 1 264 ? -80.457 -29.451 104.596 1.00 80.25 264 VAL A O 1
ATOM 2088 N N . ARG A 1 265 ? -81.153 -31.553 104.375 1.00 80.12 265 ARG A N 1
ATOM 2089 C CA . ARG A 1 265 ? -82.492 -31.289 104.945 1.00 80.12 265 ARG A CA 1
ATOM 2090 C C . ARG A 1 265 ? -82.493 -30.978 106.443 1.00 80.12 265 ARG A C 1
ATOM 2092 O O . ARG A 1 265 ? -83.364 -30.244 106.904 1.00 80.12 265 ARG A O 1
ATOM 2099 N N . THR A 1 266 ? -81.581 -31.552 107.228 1.00 78.62 266 THR A N 1
ATOM 2100 C CA . THR A 1 266 ? -81.430 -31.173 108.645 1.00 78.62 266 THR A CA 1
ATOM 2101 C C . THR A 1 266 ? -80.754 -29.813 108.799 1.00 78.62 266 THR A C 1
ATOM 2103 O O . THR A 1 266 ? -81.162 -29.035 109.655 1.00 78.62 266 THR A O 1
ATOM 2106 N N . GLU A 1 267 ? -79.790 -29.499 107.935 1.00 77.50 267 GLU A N 1
ATOM 2107 C CA . GLU A 1 267 ? -79.138 -28.191 107.851 1.00 77.50 267 GLU A CA 1
ATOM 2108 C C . GLU A 1 267 ? -80.121 -27.121 107.358 1.00 77.50 267 GLU A C 1
ATOM 2110 O O . GLU A 1 267 ? -80.196 -26.067 107.965 1.00 77.50 267 GLU A O 1
ATOM 2115 N N . GLU A 1 268 ? -80.950 -27.403 106.351 1.00 74.62 268 GLU A N 1
ATOM 2116 C CA . GLU A 1 268 ? -82.002 -26.515 105.835 1.00 74.62 268 GLU A CA 1
ATOM 2117 C C . GLU A 1 268 ? -83.016 -26.155 106.926 1.00 74.62 268 GLU A C 1
ATOM 2119 O O . GLU A 1 268 ? -83.306 -24.978 107.115 1.00 74.62 268 GLU A O 1
ATOM 2124 N N . ARG A 1 269 ? -83.483 -27.134 107.720 1.00 76.38 269 ARG A N 1
ATOM 2125 C CA . ARG A 1 269 ? -84.322 -26.848 108.899 1.00 76.38 269 ARG A CA 1
ATOM 2126 C C . ARG A 1 269 ? -83.578 -26.024 109.942 1.00 76.38 269 ARG A C 1
ATOM 2128 O O . ARG A 1 269 ? -84.109 -25.018 110.382 1.00 76.38 269 ARG A O 1
ATOM 2135 N N . SER A 1 270 ? -82.339 -26.388 110.280 1.00 78.00 270 SER A N 1
ATOM 2136 C CA . SER A 1 270 ? -81.533 -25.623 111.240 1.00 78.00 270 SER A CA 1
ATOM 2137 C C . SER A 1 270 ? -81.258 -24.190 110.772 1.00 78.00 270 SER A C 1
ATOM 2139 O O . SER A 1 270 ? -81.191 -23.289 111.602 1.00 78.00 270 SER A O 1
ATOM 2141 N N . VAL A 1 271 ? -81.089 -23.970 109.467 1.00 77.19 271 VAL A N 1
ATOM 2142 C CA . VAL A 1 271 ? -80.923 -22.650 108.854 1.00 77.19 271 VAL A CA 1
ATOM 2143 C C . VAL A 1 271 ? -82.246 -21.902 108.866 1.00 77.19 271 VAL A C 1
ATOM 2145 O O . VAL A 1 271 ? -82.237 -20.717 109.158 1.00 77.19 271 VAL A O 1
ATOM 2148 N N . GLN A 1 272 ? -83.377 -22.558 108.608 1.00 74.50 272 GLN A N 1
ATOM 2149 C CA . GLN A 1 272 ? -84.699 -21.932 108.636 1.00 74.50 272 GLN A CA 1
ATOM 2150 C C . GLN A 1 272 ? -85.125 -21.542 110.063 1.00 74.50 272 GLN A C 1
ATOM 2152 O O . GLN A 1 272 ? -85.609 -20.428 110.266 1.00 74.50 272 GLN A O 1
ATOM 2157 N N . ASP A 1 273 ? -84.842 -22.391 111.054 1.00 74.44 273 ASP A N 1
ATOM 2158 C CA . ASP A 1 273 ? -85.003 -22.097 112.482 1.00 74.44 273 ASP A CA 1
ATOM 2159 C C . ASP A 1 273 ? -84.063 -20.952 112.915 1.00 74.44 273 ASP A C 1
ATOM 2161 O O . ASP A 1 273 ? -84.486 -20.026 113.607 1.00 74.44 273 ASP A O 1
ATOM 2165 N N . ALA A 1 274 ? -82.808 -20.943 112.445 1.00 72.62 274 ALA A N 1
ATOM 2166 C CA . ALA A 1 274 ? -81.867 -19.845 112.689 1.00 72.62 274 ALA A CA 1
ATOM 2167 C C . ALA A 1 274 ? -82.252 -18.539 111.967 1.00 72.62 274 ALA A C 1
ATOM 2169 O O . ALA A 1 274 ? -82.000 -17.458 112.491 1.00 72.62 274 ALA A O 1
ATOM 2170 N N . PHE A 1 275 ? -82.884 -18.607 110.791 1.00 69.25 275 PHE A N 1
ATOM 2171 C CA . PHE A 1 275 ? -83.371 -17.435 110.055 1.00 69.25 275 PHE A CA 1
ATOM 2172 C C . PHE A 1 275 ? -84.565 -16.798 110.768 1.00 69.25 275 PHE A C 1
ATOM 2174 O O . PHE A 1 275 ? -84.688 -15.573 110.796 1.00 69.25 275 PHE A O 1
ATOM 2181 N N . GLN A 1 276 ? -85.424 -17.623 111.373 1.00 70.81 276 GLN A N 1
ATOM 2182 C CA . GLN A 1 276 ? -86.493 -17.144 112.239 1.00 70.81 276 GLN A CA 1
ATOM 2183 C C . GLN A 1 276 ? -85.913 -16.525 113.520 1.00 70.81 276 GLN A C 1
ATOM 2185 O O . GLN A 1 276 ? -86.236 -15.383 113.831 1.00 70.81 276 GLN A O 1
ATOM 2190 N N . ALA A 1 277 ? -84.958 -17.195 114.174 1.00 69.25 277 ALA A N 1
ATOM 2191 C CA . ALA A 1 277 ? -84.277 -16.648 115.347 1.00 69.25 277 ALA A CA 1
ATOM 2192 C C . ALA A 1 277 ? -83.525 -15.332 115.058 1.00 69.25 277 ALA A C 1
ATOM 2194 O O . ALA A 1 277 ? -83.545 -14.435 115.893 1.00 69.25 277 ALA A O 1
ATOM 2195 N N . MET A 1 278 ? -82.891 -15.171 113.887 1.00 64.06 278 MET A N 1
ATOM 2196 C CA . MET A 1 278 ? -82.230 -13.909 113.520 1.00 64.06 278 MET A CA 1
ATOM 2197 C C . MET A 1 278 ? -83.220 -12.770 113.255 1.00 64.06 278 MET A C 1
ATOM 2199 O O . MET A 1 278 ? -82.926 -11.645 113.648 1.00 64.06 278 MET A O 1
ATOM 2203 N N . LYS A 1 279 ? -84.398 -13.041 112.672 1.00 62.34 279 LYS A N 1
ATOM 2204 C CA . LYS A 1 279 ? -85.480 -12.041 112.597 1.00 62.34 279 LYS A CA 1
ATOM 2205 C C . LYS A 1 279 ? -85.954 -11.614 113.983 1.00 62.34 279 LYS A C 1
ATOM 2207 O O . LYS A 1 279 ? -86.184 -10.434 114.217 1.00 62.34 279 LYS A O 1
ATOM 2212 N N . ASP A 1 280 ? -86.037 -12.562 114.911 1.00 64.75 280 ASP A N 1
ATOM 2213 C CA . ASP A 1 280 ? -86.443 -12.295 116.290 1.00 64.75 280 ASP A CA 1
ATOM 2214 C C . ASP A 1 280 ? -85.336 -11.569 117.109 1.00 64.75 280 ASP A C 1
ATOM 2216 O O . ASP A 1 280 ? -85.600 -11.104 118.218 1.00 64.75 280 ASP A O 1
ATOM 2220 N N . MET A 1 281 ? -84.112 -11.415 116.567 1.00 61.84 281 MET A N 1
ATOM 2221 C CA . MET A 1 281 ? -82.998 -10.642 117.158 1.00 61.84 281 MET A CA 1
ATOM 2222 C C . MET A 1 281 ? -82.837 -9.207 116.608 1.00 61.84 281 MET A C 1
ATOM 2224 O O . MET A 1 281 ? -81.883 -8.515 116.987 1.00 61.84 281 MET A O 1
ATOM 2228 N N . GLU A 1 282 ? -83.742 -8.723 115.749 1.00 56.28 282 GLU A N 1
ATOM 2229 C CA . GLU A 1 282 ? -83.756 -7.325 115.282 1.00 56.28 282 GLU A CA 1
ATOM 2230 C C . GLU A 1 282 ? -84.224 -6.355 116.391 1.00 56.28 282 GLU A C 1
ATOM 2232 O O . GLU A 1 282 ? -85.325 -5.808 116.367 1.00 56.28 282 GLU A O 1
ATOM 2237 N N . THR A 1 283 ? -83.366 -6.128 117.388 1.00 64.12 283 THR A N 1
ATOM 2238 C CA . THR A 1 283 ? -83.526 -5.092 118.420 1.00 64.12 283 THR A CA 1
ATOM 2239 C C . THR A 1 283 ? -82.845 -3.778 118.009 1.00 64.12 283 THR A C 1
ATOM 2241 O O . THR A 1 283 ? -81.865 -3.775 117.259 1.00 64.12 283 THR A O 1
ATOM 2244 N N . ASP A 1 284 ? -83.353 -2.642 118.503 1.00 59.78 284 ASP A N 1
ATOM 2245 C CA . ASP A 1 284 ? -83.010 -1.300 117.990 1.00 59.78 284 ASP A CA 1
ATOM 2246 C C . ASP A 1 284 ? -81.508 -0.942 118.023 1.00 59.78 284 ASP A C 1
ATOM 2248 O O . ASP A 1 284 ? -81.043 -0.182 117.172 1.00 59.78 284 ASP A O 1
ATOM 2252 N N . GLU A 1 285 ? -80.718 -1.507 118.942 1.00 60.62 285 GLU A N 1
ATOM 2253 C CA . GLU A 1 285 ? -79.265 -1.271 119.005 1.00 60.62 285 GLU A CA 1
ATOM 2254 C C . GLU A 1 285 ? -78.496 -1.993 117.880 1.00 60.62 285 GLU A C 1
ATOM 2256 O O . GLU A 1 285 ? -77.557 -1.434 117.305 1.00 60.62 285 GLU A O 1
ATOM 2261 N N . ASN A 1 286 ? -78.928 -3.199 117.490 1.00 60.56 286 ASN A N 1
ATOM 2262 C CA . ASN A 1 286 ? -78.284 -3.987 116.431 1.00 60.56 286 ASN A CA 1
ATOM 2263 C C . ASN A 1 286 ? -78.487 -3.370 115.039 1.00 60.56 286 ASN A C 1
ATOM 2265 O O . ASN A 1 286 ? -77.631 -3.511 114.163 1.00 60.56 286 ASN A O 1
ATOM 2269 N N . ARG A 1 287 ? -79.579 -2.619 114.846 1.00 67.88 287 ARG A N 1
ATOM 2270 C CA . ARG A 1 287 ? -79.905 -1.928 113.589 1.00 67.88 287 ARG A CA 1
ATOM 2271 C C . ARG A 1 287 ? -78.807 -0.959 113.132 1.00 67.88 287 ARG A C 1
ATOM 2273 O O . ARG A 1 287 ? -78.547 -0.860 111.938 1.00 67.88 287 ARG A O 1
ATOM 2280 N N . SER A 1 288 ? -78.129 -0.294 114.069 1.00 69.38 288 SER A N 1
ATOM 2281 C CA . SER A 1 288 ? -76.994 0.606 113.794 1.00 69.38 288 SER A CA 1
ATOM 2282 C C . SER A 1 288 ? -75.789 -0.139 113.197 1.00 69.38 288 SER A C 1
ATOM 2284 O O . SER A 1 288 ? -75.180 0.298 112.219 1.00 69.38 288 SER A O 1
ATOM 2286 N N . ILE A 1 289 ? -75.467 -1.312 113.749 1.00 72.31 289 ILE A N 1
ATOM 2287 C CA . ILE A 1 289 ? -74.346 -2.142 113.287 1.00 72.31 289 ILE A CA 1
ATOM 2288 C C . ILE A 1 289 ? -74.680 -2.786 111.936 1.00 72.31 289 ILE A C 1
ATOM 2290 O O . ILE A 1 289 ? -73.827 -2.813 111.049 1.00 72.31 289 ILE A O 1
ATOM 2294 N N . ILE A 1 290 ? -75.929 -3.228 111.749 1.00 69.69 290 ILE A N 1
ATOM 2295 C CA . ILE A 1 290 ? -76.427 -3.736 110.464 1.00 69.69 290 ILE A CA 1
ATOM 2296 C C . ILE A 1 290 ? -76.337 -2.647 109.388 1.00 69.69 290 ILE A C 1
ATOM 2298 O O . ILE A 1 290 ? -75.781 -2.915 108.331 1.00 69.69 290 ILE A O 1
ATOM 2302 N N . GLN A 1 291 ? -76.742 -1.403 109.667 1.00 73.81 291 GLN A N 1
ATOM 2303 C CA . GLN A 1 291 ? -76.603 -0.289 108.716 1.00 73.81 291 GLN A CA 1
ATOM 2304 C C . GLN A 1 291 ? -75.143 0.007 108.333 1.00 73.81 291 GLN A C 1
ATOM 2306 O O . GLN A 1 291 ? -74.858 0.301 107.172 1.00 73.81 291 GLN A O 1
ATOM 2311 N N . ASN A 1 292 ? -74.193 -0.114 109.266 1.00 79.38 292 ASN A N 1
ATOM 2312 C CA . ASN A 1 292 ? -72.766 0.009 108.944 1.00 79.38 292 ASN A CA 1
ATOM 2313 C C . ASN A 1 292 ? -72.260 -1.164 108.082 1.00 79.38 292 ASN A C 1
ATOM 2315 O O . ASN A 1 292 ? -71.434 -0.958 107.192 1.00 79.38 292 ASN A O 1
ATOM 2319 N N . LEU A 1 293 ? -72.762 -2.384 108.302 1.00 76.69 293 LEU A N 1
ATOM 2320 C CA . LEU A 1 293 ? -72.450 -3.551 107.468 1.00 76.69 293 LEU A CA 1
ATOM 2321 C C . LEU A 1 293 ? -73.099 -3.466 106.077 1.00 76.69 293 LEU A C 1
ATOM 2323 O O . LEU A 1 293 ? -72.453 -3.819 105.095 1.00 76.69 293 LEU A O 1
ATOM 2327 N N . GLU A 1 294 ? -74.316 -2.931 105.966 1.00 77.12 294 GLU A N 1
ATOM 2328 C CA . GLU A 1 294 ? -74.966 -2.598 104.692 1.00 77.12 294 GLU A CA 1
ATOM 2329 C C . GLU A 1 294 ? -74.169 -1.535 103.925 1.00 77.12 294 GLU A C 1
ATOM 2331 O O . GLU A 1 294 ? -73.951 -1.685 102.725 1.00 77.12 294 GLU A O 1
ATOM 2336 N N . GLN A 1 295 ? -73.654 -0.499 104.601 1.00 81.75 295 GLN A N 1
ATOM 2337 C CA . GLN A 1 295 ? -72.746 0.476 103.984 1.00 81.75 295 GLN A CA 1
ATOM 2338 C C . GLN A 1 295 ? -71.428 -0.165 103.523 1.00 81.75 295 GLN A C 1
ATOM 2340 O O . GLN A 1 295 ? -70.962 0.129 102.424 1.00 81.75 295 GLN A O 1
ATOM 2345 N N . LEU A 1 296 ? -70.837 -1.067 104.312 1.00 83.62 296 LEU A N 1
ATOM 2346 C CA . LEU A 1 296 ? -69.629 -1.810 103.927 1.00 83.62 296 LEU A CA 1
ATOM 2347 C C . LEU A 1 296 ? -69.870 -2.757 102.740 1.00 83.62 296 LEU A C 1
ATOM 2349 O O . LEU A 1 296 ? -69.009 -2.851 101.865 1.00 83.62 296 LEU A O 1
ATOM 2353 N N . LEU A 1 297 ? -71.036 -3.404 102.662 1.00 83.88 297 LEU A N 1
ATOM 2354 C CA . LEU A 1 297 ? -71.443 -4.213 101.509 1.00 83.88 297 LEU A CA 1
ATOM 2355 C C . LEU A 1 297 ? -71.705 -3.349 100.270 1.00 83.88 297 LEU A C 1
ATOM 2357 O O . LEU A 1 297 ? -71.216 -3.683 99.197 1.00 83.88 297 LEU A O 1
ATOM 2361 N N . LEU A 1 298 ? -72.361 -2.194 100.412 1.00 83.75 298 LEU A N 1
ATOM 2362 C CA . LEU A 1 298 ? -72.510 -1.214 99.328 1.00 83.75 298 LEU A CA 1
ATOM 2363 C C . LEU A 1 298 ? -71.154 -0.708 98.815 1.00 83.75 298 LEU A C 1
ATOM 2365 O O . LEU A 1 298 ? -70.981 -0.534 97.610 1.00 83.75 298 LEU A O 1
ATOM 2369 N N . VAL A 1 299 ? -70.173 -0.499 99.699 1.00 87.06 299 VAL A N 1
ATOM 2370 C CA . VAL A 1 299 ? -68.799 -0.149 99.303 1.00 87.06 299 VAL A CA 1
ATOM 2371 C C . VAL A 1 299 ? -68.111 -1.322 98.601 1.00 87.06 299 VAL A C 1
ATOM 2373 O O . VAL A 1 299 ? -67.489 -1.105 97.565 1.00 87.06 299 VAL A O 1
ATOM 2376 N N . HIS A 1 300 ? -68.244 -2.553 99.100 1.00 87.12 300 HIS A N 1
ATOM 2377 C CA . HIS A 1 300 ? -67.711 -3.750 98.440 1.00 87.12 300 HIS A CA 1
ATOM 2378 C C . HIS A 1 300 ? -68.298 -3.942 97.035 1.00 87.12 300 HIS A C 1
ATOM 2380 O O . HIS A 1 300 ? -67.554 -4.139 96.074 1.00 87.12 300 HIS A O 1
ATOM 2386 N N . ASP A 1 301 ? -69.616 -3.832 96.893 1.00 85.69 301 ASP A N 1
ATOM 2387 C CA . ASP A 1 301 ? -70.295 -4.020 95.616 1.00 85.69 301 ASP A CA 1
ATOM 2388 C C . ASP A 1 301 ? -69.987 -2.871 94.650 1.00 85.69 301 ASP A C 1
ATOM 2390 O O . ASP A 1 301 ? -69.736 -3.132 93.479 1.00 85.69 301 ASP A O 1
ATOM 2394 N N . ASN A 1 302 ? -69.846 -1.630 95.132 1.00 89.69 302 ASN A N 1
ATOM 2395 C CA . ASN A 1 302 ? -69.317 -0.514 94.341 1.00 89.69 302 ASN A CA 1
ATOM 2396 C C . ASN A 1 302 ? -67.863 -0.756 93.885 1.00 89.69 302 ASN A C 1
ATOM 2398 O O . ASN A 1 302 ? -67.533 -0.492 92.732 1.00 89.69 302 ASN A O 1
ATOM 2402 N N . MET A 1 303 ? -66.991 -1.298 94.743 1.00 87.62 303 MET A N 1
ATOM 2403 C CA . MET A 1 303 ? -65.614 -1.661 94.366 1.00 87.62 303 MET A CA 1
ATOM 2404 C C . MET A 1 303 ? -65.582 -2.791 93.327 1.00 87.62 303 MET A C 1
ATOM 2406 O O . MET A 1 303 ? -64.774 -2.754 92.402 1.00 87.62 303 MET A O 1
ATOM 2410 N N . LYS A 1 304 ? -66.493 -3.763 93.426 1.00 90.12 304 LYS A N 1
ATOM 2411 C CA . LYS A 1 304 ? -66.663 -4.851 92.452 1.00 90.12 304 LYS A CA 1
ATOM 2412 C C . LYS A 1 304 ? -67.211 -4.344 91.112 1.00 90.12 304 LYS A C 1
ATOM 2414 O O . LYS A 1 304 ? -66.750 -4.767 90.054 1.00 90.12 304 LYS A O 1
ATOM 2419 N N . ASP A 1 305 ? -68.137 -3.392 91.149 1.00 88.81 305 ASP A N 1
ATOM 2420 C CA . ASP A 1 305 ? -68.640 -2.663 89.982 1.00 88.81 305 ASP A CA 1
ATOM 2421 C C . ASP A 1 305 ? -67.535 -1.838 89.307 1.00 88.81 305 ASP A C 1
ATOM 2423 O O . ASP A 1 305 ? -67.460 -1.781 88.080 1.00 88.81 305 ASP A O 1
ATOM 2427 N N . GLN A 1 306 ? -66.663 -1.201 90.095 1.00 88.19 306 GLN A N 1
ATOM 2428 C CA . GLN A 1 306 ? -65.481 -0.495 89.597 1.00 88.19 306 GLN A CA 1
ATOM 2429 C C . GLN A 1 306 ? -64.472 -1.467 88.977 1.00 88.19 306 GLN A C 1
ATOM 2431 O O . GLN A 1 306 ? -63.952 -1.177 87.904 1.00 88.19 306 GLN A O 1
ATOM 2436 N N . GLU A 1 307 ? -64.247 -2.642 89.575 1.00 88.88 307 GLU A N 1
ATOM 2437 C CA . GLU A 1 307 ? -63.414 -3.693 88.981 1.00 88.88 307 GLU A CA 1
ATOM 2438 C C . GLU A 1 307 ? -63.993 -4.185 87.644 1.00 88.88 307 GLU A C 1
ATOM 2440 O O . GLU A 1 307 ? -63.254 -4.329 86.669 1.00 88.88 307 GLU A O 1
ATOM 2445 N N . HIS A 1 308 ? -65.312 -4.395 87.559 1.00 88.31 308 HIS A N 1
ATOM 2446 C CA . HIS A 1 308 ? -65.977 -4.789 86.314 1.00 88.31 308 HIS A CA 1
ATOM 2447 C C . HIS A 1 308 ? -65.820 -3.719 85.229 1.00 88.31 308 HIS A C 1
ATOM 2449 O O . HIS A 1 308 ? -65.349 -4.022 84.134 1.00 88.31 308 HIS A O 1
ATOM 2455 N N . LYS A 1 309 ? -66.139 -2.459 85.550 1.00 91.25 309 LYS A N 1
ATOM 2456 C CA . LYS A 1 309 ? -66.005 -1.316 84.631 1.00 91.25 309 LYS A CA 1
ATOM 2457 C C . LYS A 1 309 ? -64.554 -1.117 84.188 1.00 91.25 309 LYS A C 1
ATOM 2459 O O . LYS A 1 309 ? -64.312 -0.854 83.017 1.00 91.25 309 LYS A O 1
ATOM 2464 N N . PHE A 1 310 ? -63.582 -1.309 85.082 1.00 90.50 310 PHE A N 1
ATOM 2465 C CA . PHE A 1 310 ? -62.159 -1.249 84.744 1.00 90.50 310 PHE A CA 1
ATOM 2466 C C . PHE A 1 310 ? -61.729 -2.405 83.828 1.00 90.50 310 PHE A C 1
ATOM 2468 O O . PHE A 1 310 ? -61.037 -2.176 82.841 1.00 90.50 310 PHE A O 1
ATOM 2475 N N . ARG A 1 311 ? -62.185 -3.641 84.085 1.00 91.50 311 ARG A N 1
ATOM 2476 C CA . ARG A 1 311 ? -61.943 -4.792 83.194 1.00 91.50 311 ARG A CA 1
ATOM 2477 C C . ARG A 1 311 ? -62.563 -4.588 81.811 1.00 91.50 311 ARG A C 1
ATOM 2479 O O . ARG A 1 311 ? -61.934 -4.951 80.819 1.00 91.50 311 ARG A O 1
ATOM 2486 N N . GLU A 1 312 ? -63.764 -4.019 81.729 1.00 90.94 312 GLU A N 1
ATOM 2487 C CA . GLU A 1 312 ? -64.392 -3.657 80.454 1.00 90.94 312 GLU A CA 1
ATOM 2488 C C . GLU A 1 312 ? -63.628 -2.539 79.742 1.00 90.94 312 GLU A C 1
ATOM 2490 O O . GLU A 1 312 ? -63.364 -2.679 78.550 1.00 90.94 312 GLU A O 1
ATOM 2495 N N . GLN A 1 313 ? -63.183 -1.503 80.461 1.00 92.38 313 GLN A N 1
ATOM 2496 C CA . GLN A 1 313 ? -62.356 -0.435 79.899 1.00 92.38 313 GLN A CA 1
ATOM 2497 C C . GLN A 1 313 ? -61.036 -0.985 79.344 1.00 92.38 313 GLN A C 1
ATOM 2499 O O . GLN A 1 313 ? -60.757 -0.785 78.170 1.00 92.38 313 GLN A O 1
ATOM 2504 N N . CYS A 1 314 ? -60.279 -1.778 80.110 1.00 90.25 314 CYS A N 1
ATOM 2505 C CA . CYS A 1 314 ? -59.044 -2.397 79.615 1.00 90.25 314 CYS A CA 1
ATOM 2506 C C . CYS A 1 314 ? -59.277 -3.315 78.405 1.00 90.25 314 CYS A C 1
ATOM 2508 O O . CYS A 1 314 ? -58.391 -3.464 77.567 1.00 90.25 314 CYS A O 1
ATOM 2510 N N . LYS A 1 315 ? -60.454 -3.943 78.298 1.00 91.81 315 LYS A N 1
ATOM 2511 C CA . LYS A 1 315 ? -60.823 -4.782 77.150 1.00 91.81 315 LYS A CA 1
ATOM 2512 C C . LYS A 1 315 ? -61.213 -3.944 75.927 1.00 91.81 315 LYS A C 1
ATOM 2514 O O . LYS A 1 315 ? -60.882 -4.331 74.811 1.00 91.81 315 LYS A O 1
ATOM 2519 N N . ALA A 1 316 ? -61.872 -2.804 76.130 1.00 90.62 316 ALA A N 1
ATOM 2520 C CA . ALA A 1 316 ? -62.136 -1.823 75.082 1.00 90.62 316 ALA A CA 1
ATOM 2521 C C . ALA A 1 316 ? -60.828 -1.190 74.581 1.00 90.62 316 ALA A C 1
ATOM 2523 O O . ALA A 1 316 ? -60.578 -1.202 73.381 1.00 90.62 316 ALA A O 1
ATOM 2524 N N . ASP A 1 317 ? -59.958 -0.747 75.491 1.00 88.62 317 ASP A N 1
ATOM 2525 C CA . ASP A 1 317 ? -58.641 -0.188 75.179 1.00 88.62 317 ASP A CA 1
ATOM 2526 C C . ASP A 1 317 ? -57.776 -1.208 74.422 1.00 88.62 317 ASP A C 1
ATOM 2528 O O . ASP A 1 317 ? -57.174 -0.873 73.408 1.00 88.62 317 ASP A O 1
ATOM 2532 N N . LEU A 1 318 ? -57.762 -2.479 74.848 1.00 89.31 318 LEU A N 1
ATOM 2533 C CA . LEU A 1 318 ? -57.040 -3.547 74.149 1.00 89.31 318 LEU A CA 1
ATOM 2534 C C . LEU A 1 318 ? -57.582 -3.795 72.735 1.00 89.31 318 LEU A C 1
ATOM 2536 O O . LEU A 1 318 ? -56.783 -3.987 71.822 1.00 89.31 318 LEU A O 1
ATOM 2540 N N . ASN A 1 319 ? -58.902 -3.745 72.530 1.00 89.56 319 ASN A N 1
ATOM 2541 C CA . ASN A 1 319 ? -59.483 -3.824 71.187 1.00 89.56 319 ASN A CA 1
ATOM 2542 C C . ASN A 1 319 ? -59.077 -2.611 70.331 1.00 89.56 319 ASN A C 1
ATOM 2544 O O . ASN A 1 319 ? -58.687 -2.796 69.184 1.00 89.56 319 ASN A O 1
ATOM 2548 N N . VAL A 1 320 ? -59.105 -1.393 70.888 1.00 91.69 320 VAL A N 1
ATOM 2549 C CA . VAL A 1 320 ? -58.665 -0.167 70.196 1.00 91.69 320 VAL A CA 1
ATOM 2550 C C . VAL A 1 320 ? -57.182 -0.247 69.827 1.00 91.69 320 VAL A C 1
ATOM 2552 O O . VAL A 1 320 ? -56.815 0.094 68.706 1.00 91.69 320 VAL A O 1
ATOM 2555 N N . PHE A 1 321 ? -56.320 -0.747 70.718 1.00 87.50 321 PHE A N 1
ATOM 2556 C CA . PHE A 1 321 ? -54.904 -0.951 70.412 1.00 87.50 321 PHE A CA 1
ATOM 2557 C C . PHE A 1 321 ? -54.682 -2.055 69.371 1.00 87.50 321 PHE A C 1
ATOM 2559 O O . PHE A 1 321 ? -53.840 -1.880 68.499 1.00 87.50 321 PHE A O 1
ATOM 2566 N N . GLN A 1 322 ? -55.439 -3.158 69.404 1.00 84.44 322 GLN A N 1
ATOM 2567 C CA . GLN A 1 322 ? -55.377 -4.192 68.361 1.00 84.44 322 GLN A CA 1
ATOM 2568 C C . GLN A 1 322 ? -55.835 -3.664 66.997 1.00 84.44 322 GLN A C 1
ATOM 2570 O O . GLN A 1 322 ? -55.194 -3.943 65.987 1.00 84.44 322 GLN A O 1
ATOM 2575 N N . GLU A 1 323 ? -56.900 -2.864 66.961 1.00 88.19 323 GLU A N 1
ATOM 2576 C CA . GLU A 1 323 ? -57.385 -2.220 65.741 1.00 88.19 323 GLU A CA 1
ATOM 2577 C C . GLU A 1 323 ? -56.345 -1.224 65.201 1.00 88.19 323 GLU A C 1
ATOM 2579 O O . GLU A 1 323 ? -56.014 -1.263 64.017 1.00 88.19 323 GLU A O 1
ATOM 2584 N N . MET A 1 324 ? -55.737 -0.417 66.076 1.00 86.69 324 MET A N 1
ATOM 2585 C CA . MET A 1 324 ? -54.681 0.537 65.723 1.00 86.69 324 MET A CA 1
ATOM 2586 C C . MET A 1 324 ? -53.393 -0.155 65.237 1.00 86.69 324 MET A C 1
ATOM 2588 O O . MET A 1 324 ? -52.814 0.288 64.249 1.00 86.69 324 MET A O 1
ATOM 2592 N N . VAL A 1 325 ? -52.983 -1.273 65.850 1.00 81.00 325 VAL A N 1
ATOM 2593 C CA . VAL A 1 325 ? -51.873 -2.113 65.356 1.00 81.00 325 VAL A CA 1
ATOM 2594 C C . VAL A 1 325 ? -52.210 -2.699 63.986 1.00 81.00 325 VAL A C 1
ATOM 2596 O O . VAL A 1 325 ? -51.404 -2.570 63.071 1.00 81.00 325 VAL A O 1
ATOM 2599 N N . SER A 1 326 ? -53.416 -3.249 63.795 1.00 80.44 326 SER A N 1
ATOM 2600 C CA . SER A 1 326 ? -53.822 -3.800 62.494 1.00 80.44 326 SER A CA 1
ATOM 2601 C C . SER A 1 326 ? -53.850 -2.741 61.385 1.00 80.44 326 SER A C 1
ATOM 2603 O O . SER A 1 326 ? -53.510 -3.033 60.240 1.00 80.44 326 SER A O 1
ATOM 2605 N N . GLN A 1 327 ? -54.201 -1.493 61.723 1.00 79.06 327 GLN A N 1
ATOM 2606 C CA . GLN A 1 327 ? -54.131 -0.369 60.793 1.00 79.06 327 GLN A CA 1
ATOM 2607 C C . GLN A 1 327 ? -52.679 -0.055 60.426 1.00 79.06 327 GLN A C 1
ATOM 2609 O O . GLN A 1 327 ? -52.392 0.000 59.232 1.00 79.06 327 GLN A O 1
ATOM 2614 N N . VAL A 1 328 ? -51.774 0.062 61.408 1.00 77.44 328 VAL A N 1
ATOM 2615 C CA . VAL A 1 328 ? -50.339 0.316 61.176 1.00 77.44 328 VAL A CA 1
ATOM 2616 C C . VAL A 1 328 ? -49.706 -0.785 60.320 1.00 77.44 328 VAL A C 1
ATOM 2618 O O . VAL A 1 328 ? -49.141 -0.471 59.274 1.00 77.44 328 VAL A O 1
ATOM 2621 N N . GLU A 1 329 ? -49.893 -2.059 60.679 1.00 71.25 329 GLU A N 1
ATOM 2622 C CA . GLU A 1 329 ? -49.403 -3.209 59.900 1.00 71.25 329 GLU A CA 1
ATOM 2623 C C . GLU A 1 329 ? -49.950 -3.184 58.459 1.00 71.25 329 GLU A C 1
ATOM 2625 O O . GLU A 1 329 ? -49.209 -3.396 57.500 1.00 71.25 329 GLU A O 1
ATOM 2630 N N . SER A 1 330 ? -51.237 -2.858 58.274 1.00 67.25 330 SER A N 1
ATOM 2631 C CA . SER A 1 330 ? -51.842 -2.760 56.936 1.00 67.25 330 SER A CA 1
ATOM 2632 C C . SER A 1 330 ? -51.366 -1.553 56.116 1.00 67.25 330 SER A C 1
ATOM 2634 O O . SER A 1 330 ? -51.401 -1.608 54.883 1.00 67.25 330 SER A O 1
ATOM 2636 N N . SER A 1 331 ? -50.930 -0.468 56.769 1.00 65.94 331 SER A N 1
ATOM 2637 C CA . SER A 1 331 ? -50.334 0.691 56.097 1.00 65.94 331 SER A CA 1
ATOM 2638 C C . SER A 1 331 ? -48.873 0.457 55.732 1.00 65.94 331 SER A C 1
ATOM 2640 O O . SER A 1 331 ? -48.517 0.723 54.589 1.00 65.94 331 SER A O 1
ATOM 2642 N N . GLU A 1 332 ? -48.059 -0.113 56.628 1.00 64.94 332 GLU A N 1
ATOM 2643 C CA . GLU A 1 332 ? -46.650 -0.422 56.344 1.00 64.94 332 GLU A CA 1
ATOM 2644 C C . GLU A 1 332 ? -46.537 -1.416 55.180 1.00 64.94 332 GLU A C 1
ATOM 2646 O O . GLU A 1 332 ? -45.827 -1.148 54.213 1.00 64.94 332 GLU A O 1
ATOM 2651 N N . LEU A 1 333 ? -47.333 -2.495 55.187 1.00 61.09 333 LEU A N 1
ATOM 2652 C CA . LEU A 1 333 ? -47.375 -3.456 54.076 1.00 61.09 333 LEU A CA 1
ATOM 2653 C C . LEU A 1 333 ? -47.775 -2.800 52.742 1.00 61.09 333 LEU A C 1
ATOM 2655 O O . LEU A 1 333 ? -47.223 -3.140 51.698 1.00 61.09 333 LEU A O 1
ATOM 2659 N N . ARG A 1 334 ? -48.700 -1.829 52.757 1.00 62.34 334 ARG A N 1
ATOM 2660 C CA . ARG A 1 334 ? -49.092 -1.084 51.548 1.00 62.34 334 ARG A CA 1
ATOM 2661 C C . ARG A 1 334 ? -48.018 -0.121 51.058 1.00 62.34 334 ARG A C 1
ATOM 2663 O O . ARG A 1 334 ? -47.875 0.031 49.848 1.00 62.34 334 ARG A O 1
ATOM 2670 N N . GLU A 1 335 ? -47.304 0.546 51.958 1.00 64.06 335 GLU A N 1
ATOM 2671 C CA . GLU A 1 335 ? -46.207 1.448 51.595 1.00 64.06 335 GLU A CA 1
ATOM 2672 C C . GLU A 1 335 ? -45.006 0.658 51.048 1.00 64.06 335 GLU A C 1
ATOM 2674 O O . GLU A 1 335 ? -44.435 1.050 50.030 1.00 64.06 335 GLU A O 1
ATOM 2679 N N . GLU A 1 336 ? -44.687 -0.510 51.617 1.00 65.38 336 GLU A N 1
ATOM 2680 C CA . GLU A 1 336 ? -43.678 -1.425 51.066 1.00 65.38 336 GLU A CA 1
ATOM 2681 C C . GLU A 1 336 ? -44.083 -1.990 49.689 1.00 65.38 336 GLU A C 1
ATOM 2683 O O . GLU A 1 336 ? -43.280 -1.974 48.748 1.00 65.38 336 GLU A O 1
ATOM 2688 N N . GLU A 1 337 ? -45.334 -2.431 49.511 1.00 69.44 337 GLU A N 1
ATOM 2689 C CA . GLU A 1 337 ? -45.855 -2.859 48.202 1.00 69.44 337 GLU A CA 1
ATOM 2690 C C . GLU A 1 337 ? -45.808 -1.716 47.168 1.00 69.44 337 GLU A C 1
ATOM 2692 O O . GLU A 1 337 ? -45.353 -1.913 46.040 1.00 69.44 337 GLU A O 1
ATOM 2697 N N . MET A 1 338 ? -46.196 -0.494 47.545 1.00 67.75 338 MET A N 1
ATOM 2698 C CA . MET A 1 338 ? -46.110 0.683 46.671 1.00 67.75 338 MET A CA 1
ATOM 2699 C C . MET A 1 338 ? -44.666 0.997 46.266 1.00 67.75 338 MET A C 1
ATOM 2701 O O . MET A 1 338 ? -44.381 1.139 45.075 1.00 67.75 338 MET A O 1
ATOM 2705 N N . HIS A 1 339 ? -43.735 1.044 47.220 1.00 75.69 339 HIS A N 1
ATOM 2706 C CA . HIS A 1 339 ? -42.334 1.349 46.932 1.00 75.69 339 HIS A CA 1
ATOM 2707 C C . HIS A 1 339 ? -41.616 0.245 46.146 1.00 75.69 339 HIS A C 1
ATOM 2709 O O . HIS A 1 339 ? -40.719 0.551 45.356 1.00 75.69 339 HIS A O 1
ATOM 2715 N N . THR A 1 340 ? -42.002 -1.027 46.298 1.00 78.44 340 THR A N 1
ATOM 2716 C CA . THR A 1 340 ? -41.461 -2.103 45.449 1.00 78.44 340 THR A CA 1
ATOM 2717 C C . THR A 1 340 ? -41.934 -1.969 44.000 1.00 78.44 340 THR A C 1
ATOM 2719 O O . THR A 1 340 ? -41.101 -2.057 43.097 1.00 78.44 340 THR A O 1
ATOM 2722 N N . VAL A 1 341 ? -43.213 -1.652 43.760 1.00 81.25 341 VAL A N 1
ATOM 2723 C CA . VAL A 1 341 ? -43.742 -1.387 42.407 1.00 81.25 341 VAL A CA 1
ATOM 2724 C C . VAL A 1 341 ? -43.076 -0.158 41.777 1.00 81.25 341 VAL A C 1
ATOM 2726 O O . VAL A 1 341 ? -42.572 -0.243 40.655 1.00 81.25 341 VAL A O 1
ATOM 2729 N N . GLU A 1 342 ? -42.975 0.960 42.503 1.00 81.81 342 GLU A N 1
ATOM 2730 C CA . GLU A 1 342 ? -42.265 2.163 42.037 1.00 81.81 342 GLU A CA 1
ATOM 2731 C C . GLU A 1 342 ? -40.795 1.866 41.699 1.00 81.81 342 GLU A C 1
ATOM 2733 O O . GLU A 1 342 ? -40.277 2.311 40.669 1.00 81.81 342 GLU A O 1
ATOM 2738 N N . TYR A 1 343 ? -40.109 1.077 42.532 1.00 85.38 343 TYR A N 1
ATOM 2739 C CA . TYR A 1 343 ? -38.731 0.658 42.283 1.00 85.38 343 TYR A CA 1
ATOM 2740 C C . TYR A 1 343 ? -38.604 -0.193 41.011 1.00 85.38 343 TYR A C 1
ATOM 2742 O O . TYR A 1 343 ? -37.662 0.005 40.235 1.00 85.38 343 TYR A O 1
ATOM 2750 N N . GLU A 1 344 ? -39.537 -1.115 40.757 1.00 87.31 344 GLU A N 1
ATOM 2751 C CA . GLU A 1 344 ? -39.545 -1.923 39.535 1.00 87.31 344 GLU A CA 1
ATOM 2752 C C . GLU A 1 344 ? -39.815 -1.083 38.279 1.00 87.31 344 GLU A C 1
ATOM 2754 O O . GLU A 1 344 ? -39.089 -1.231 37.289 1.00 87.31 344 GLU A O 1
ATOM 2759 N N . GLU A 1 345 ? -40.750 -0.131 38.328 1.00 89.69 345 GLU A N 1
ATOM 2760 C CA . GLU A 1 345 ? -40.995 0.808 37.226 1.00 89.69 345 GLU A CA 1
ATOM 2761 C C . GLU A 1 345 ? -39.766 1.684 36.931 1.00 89.69 345 GLU A C 1
ATOM 2763 O O . GLU A 1 345 ? -39.331 1.795 35.777 1.00 89.69 345 GLU A O 1
ATOM 2768 N N . GLN A 1 346 ? -39.134 2.258 37.960 1.00 89.06 346 GLN A N 1
ATOM 2769 C CA . GLN A 1 346 ? -37.911 3.053 37.796 1.00 89.06 346 GLN A CA 1
ATOM 2770 C C . GLN A 1 346 ? -36.752 2.204 37.251 1.00 89.06 346 GLN A C 1
ATOM 2772 O O . GLN A 1 346 ? -36.015 2.636 36.359 1.00 89.06 346 GLN A O 1
ATOM 2777 N N . LYS A 1 347 ? -36.614 0.957 37.713 1.00 93.38 347 LYS A N 1
ATOM 2778 C CA . LYS A 1 347 ? -35.636 -0.019 37.206 1.00 93.38 347 LYS A CA 1
ATOM 2779 C C . LYS A 1 347 ? -35.897 -0.374 35.739 1.00 93.38 347 LYS A C 1
ATOM 2781 O O . LYS A 1 347 ? -34.941 -0.449 34.960 1.00 93.38 347 LYS A O 1
ATOM 2786 N N . GLU A 1 348 ? -37.153 -0.525 35.318 1.00 93.56 348 GLU A N 1
ATOM 2787 C CA . GLU A 1 348 ? -37.511 -0.671 33.903 1.00 93.56 348 GLU A CA 1
ATOM 2788 C C . GLU A 1 348 ? -37.129 0.563 33.076 1.00 93.56 348 GLU A C 1
ATOM 2790 O O . GLU A 1 348 ? -36.540 0.416 32.002 1.00 93.56 348 GLU A O 1
ATOM 2795 N N . ILE A 1 349 ? -37.434 1.773 33.554 1.00 94.44 349 ILE A N 1
ATOM 2796 C CA . ILE A 1 349 ? -37.099 3.035 32.872 1.00 94.44 349 ILE A CA 1
ATOM 2797 C C . ILE A 1 349 ? -35.578 3.158 32.704 1.00 94.44 349 ILE A C 1
ATOM 2799 O O . ILE A 1 349 ? -35.093 3.402 31.594 1.00 94.44 349 ILE A O 1
ATOM 2803 N N . VAL A 1 350 ? -34.805 2.892 33.761 1.00 95.56 350 VAL A N 1
ATOM 2804 C CA . VAL A 1 350 ? -33.334 2.869 33.722 1.00 95.56 350 VAL A CA 1
ATOM 2805 C C . VAL A 1 350 ? -32.817 1.816 32.736 1.00 95.56 350 VAL A C 1
ATOM 2807 O O . VAL A 1 350 ? -31.900 2.101 31.962 1.00 95.56 350 VAL A O 1
ATOM 2810 N N . ASN A 1 351 ? -33.412 0.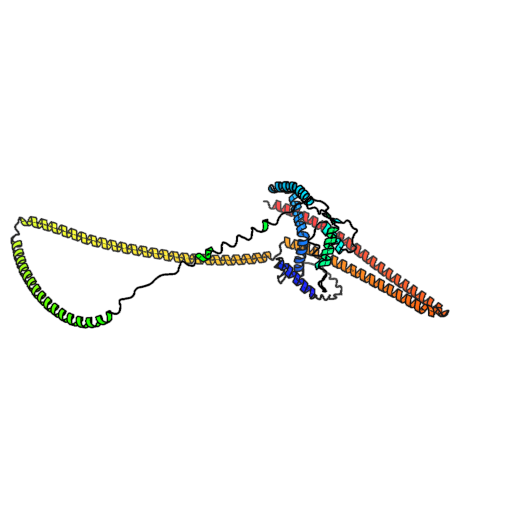621 32.686 1.00 94.50 351 ASN A N 1
ATOM 2811 C CA . ASN A 1 351 ? -33.032 -0.417 31.723 1.00 94.50 351 ASN A CA 1
ATOM 2812 C C . ASN A 1 351 ? -33.356 -0.018 30.271 1.00 94.50 351 ASN A C 1
ATOM 2814 O O . ASN A 1 351 ? -32.519 -0.203 29.381 1.00 94.50 351 ASN A O 1
ATOM 2818 N N . LYS A 1 352 ? -34.519 0.599 30.025 1.00 95.50 352 LYS A N 1
ATOM 2819 C CA . LYS A 1 352 ? -34.918 1.149 28.717 1.00 95.50 352 LYS A CA 1
ATOM 2820 C C . LYS A 1 352 ? -33.949 2.252 28.264 1.00 95.50 352 LYS A C 1
ATOM 2822 O O . LYS A 1 352 ? -33.489 2.223 27.119 1.00 95.50 352 LYS A O 1
ATOM 2827 N N . LEU A 1 353 ? -33.551 3.159 29.160 1.00 95.25 353 LEU A N 1
ATOM 2828 C CA . LEU A 1 353 ? -32.551 4.203 28.892 1.00 95.25 353 LEU A CA 1
ATOM 2829 C C . LEU A 1 353 ? -31.152 3.623 28.626 1.00 95.25 353 LEU A C 1
ATOM 2831 O O . LEU A 1 353 ? -30.509 4.004 27.646 1.00 95.25 353 LEU A O 1
ATOM 2835 N N . ARG A 1 354 ? -30.696 2.641 29.418 1.00 95.12 354 ARG A N 1
ATOM 2836 C CA . ARG A 1 354 ? -29.429 1.917 29.182 1.00 95.12 354 ARG A CA 1
ATOM 2837 C C . ARG A 1 354 ? -29.405 1.240 27.808 1.00 95.12 354 ARG A C 1
ATOM 2839 O O . ARG A 1 354 ? -28.400 1.325 27.103 1.00 95.12 354 ARG A O 1
ATOM 2846 N N . LEU A 1 355 ? -30.515 0.632 27.384 1.00 95.81 355 LEU A N 1
ATOM 2847 C CA . LEU A 1 355 ? -30.672 0.051 26.045 1.00 95.81 355 LEU A CA 1
ATOM 2848 C C . LEU A 1 355 ? -30.593 1.102 24.927 1.00 95.81 355 LEU A C 1
ATOM 2850 O O . LEU A 1 355 ? -29.959 0.855 23.898 1.00 95.81 355 LEU A O 1
ATOM 2854 N N . GLN A 1 356 ? -31.199 2.278 25.108 1.00 96.12 356 GLN A N 1
ATOM 2855 C CA . GLN A 1 356 ? -31.090 3.382 24.147 1.00 96.12 356 GLN A CA 1
ATOM 2856 C C . GLN A 1 356 ? -29.658 3.931 24.065 1.00 96.12 356 GLN A C 1
ATOM 2858 O O . GLN A 1 356 ? -29.137 4.110 22.961 1.00 96.12 356 GLN A O 1
ATOM 2863 N N . LEU A 1 357 ? -28.989 4.118 25.205 1.00 96.00 357 LEU A N 1
ATOM 2864 C CA . LEU A 1 357 ? -27.594 4.553 25.273 1.00 96.00 357 LEU A CA 1
ATOM 2865 C C . LEU A 1 357 ? -26.652 3.533 24.615 1.00 96.00 357 LEU A C 1
ATOM 2867 O O . LEU A 1 357 ? -25.809 3.909 23.804 1.00 96.00 357 LEU A O 1
ATOM 2871 N N . ALA A 1 358 ? -26.857 2.232 24.841 1.00 96.25 358 ALA A N 1
ATOM 2872 C CA . ALA A 1 358 ? -26.111 1.176 24.157 1.00 96.25 358 ALA A CA 1
ATOM 2873 C C . ALA A 1 358 ? -26.322 1.193 22.628 1.00 96.25 358 ALA A C 1
ATOM 2875 O O . ALA A 1 358 ? -25.363 1.012 21.873 1.00 96.25 358 ALA A O 1
ATOM 2876 N N . LYS A 1 359 ? -27.548 1.458 22.146 1.00 97.00 359 LYS A N 1
ATOM 2877 C CA . LYS A 1 359 ? -27.825 1.648 20.707 1.00 97.00 359 LYS A CA 1
ATOM 2878 C C . LYS A 1 359 ? -27.085 2.868 20.145 1.00 97.00 359 LYS A C 1
ATOM 2880 O O . LYS A 1 359 ? -26.473 2.757 19.084 1.00 97.00 359 LYS A O 1
ATOM 2885 N N . LYS A 1 360 ? -27.092 4.004 20.852 1.00 96.81 360 LYS A N 1
ATOM 2886 C CA . LYS A 1 360 ? -26.366 5.221 20.445 1.00 96.81 360 LYS A CA 1
ATOM 2887 C C . LYS A 1 360 ? -24.850 5.003 20.437 1.00 96.81 360 LYS A C 1
ATOM 2889 O O . LYS A 1 360 ? -24.220 5.329 19.439 1.00 96.81 360 LYS A O 1
ATOM 2894 N N . ASN A 1 361 ? -24.280 4.356 21.453 1.00 96.81 361 ASN A N 1
ATOM 2895 C CA . ASN A 1 361 ? -22.848 4.041 21.505 1.00 96.81 361 ASN A CA 1
ATOM 2896 C C . ASN A 1 361 ? -22.414 3.089 20.377 1.00 96.81 361 ASN A C 1
ATOM 2898 O O . ASN A 1 361 ? -21.363 3.299 19.777 1.00 96.81 361 ASN A O 1
ATOM 2902 N N . ARG A 1 362 ? -23.236 2.088 20.019 1.00 95.94 362 ARG A N 1
ATOM 2903 C CA . ARG A 1 362 ? -22.985 1.240 18.835 1.00 95.94 362 ARG A CA 1
ATOM 2904 C C . ARG A 1 362 ? -23.017 2.040 17.531 1.00 95.94 362 ARG A C 1
ATOM 2906 O O . ARG A 1 362 ? -22.166 1.820 16.674 1.00 95.94 362 ARG A O 1
ATOM 2913 N N . ALA A 1 363 ? -23.961 2.972 17.386 1.00 96.44 363 ALA A N 1
ATOM 2914 C CA . ALA A 1 363 ? -24.031 3.849 16.217 1.00 96.44 363 ALA A CA 1
ATOM 2915 C C . ALA A 1 363 ? -22.815 4.790 16.130 1.00 96.44 363 ALA A C 1
ATOM 2917 O O . ALA A 1 363 ? -22.226 4.908 15.060 1.00 96.44 363 ALA A O 1
ATOM 2918 N N . ILE A 1 364 ? -22.389 5.383 17.252 1.00 96.12 364 ILE A N 1
ATOM 2919 C CA . ILE A 1 364 ? -21.168 6.201 17.334 1.00 96.12 364 ILE A CA 1
ATOM 2920 C C . ILE A 1 364 ? -19.950 5.369 16.923 1.00 96.12 364 ILE A C 1
ATOM 2922 O O . ILE A 1 364 ? -19.249 5.766 16.005 1.00 96.12 364 ILE A O 1
ATOM 2926 N N . ALA A 1 365 ? -19.746 4.178 17.497 1.00 94.62 365 ALA A N 1
ATOM 2927 C CA . ALA A 1 365 ? -18.622 3.309 17.135 1.00 94.62 365 ALA A CA 1
ATOM 2928 C C . ALA A 1 365 ? -18.629 2.886 15.650 1.00 94.62 365 ALA A C 1
ATOM 2930 O O . ALA A 1 365 ? -17.568 2.743 15.040 1.00 94.62 365 ALA A O 1
ATOM 2931 N N . SER A 1 366 ? -19.813 2.710 15.049 1.00 95.00 366 SER A N 1
ATOM 2932 C CA . SER A 1 366 ? -19.949 2.466 13.607 1.00 95.00 366 SER A CA 1
ATOM 2933 C C . SER A 1 366 ? -19.551 3.687 12.774 1.00 95.00 366 SER A C 1
ATOM 2935 O O . SER A 1 366 ? -18.869 3.530 11.766 1.00 95.00 366 SER A O 1
ATOM 2937 N N . LEU A 1 367 ? -19.960 4.890 13.186 1.00 94.06 367 LEU A N 1
ATOM 2938 C CA . LEU A 1 367 ? -19.606 6.142 12.513 1.00 94.06 367 LEU A CA 1
ATOM 2939 C C . LEU A 1 367 ? -18.114 6.464 12.664 1.00 94.06 367 LEU A C 1
ATOM 2941 O O . LEU A 1 367 ? -17.490 6.861 11.689 1.00 94.06 367 LEU A O 1
ATOM 2945 N N . THR A 1 368 ? -17.516 6.230 13.837 1.00 89.38 368 THR A N 1
ATOM 2946 C CA . THR A 1 368 ? -16.069 6.389 14.050 1.00 89.38 368 THR A CA 1
ATOM 2947 C C . THR A 1 368 ? -15.278 5.487 13.106 1.00 89.38 368 THR A C 1
ATOM 2949 O O . THR A 1 368 ? -14.421 5.991 12.396 1.00 89.38 368 THR A O 1
ATOM 2952 N N . ARG A 1 369 ? -15.638 4.200 12.972 1.00 88.25 369 ARG A N 1
ATOM 2953 C CA . ARG A 1 369 ? -14.998 3.312 11.980 1.00 88.25 369 ARG A CA 1
ATOM 2954 C C . ARG A 1 369 ? -15.137 3.816 10.542 1.00 88.25 369 ARG A C 1
ATOM 2956 O O . ARG A 1 369 ? -14.164 3.783 9.802 1.00 88.25 369 ARG A O 1
ATOM 2963 N N . GLN A 1 370 ? -16.315 4.310 10.157 1.00 90.44 370 GLN A N 1
ATOM 2964 C CA . GLN A 1 370 ? -16.528 4.883 8.820 1.00 90.44 370 GLN A CA 1
ATOM 2965 C C . GLN A 1 370 ? -15.701 6.156 8.580 1.00 90.44 370 GLN A C 1
ATOM 2967 O O . GLN A 1 370 ? -15.322 6.422 7.443 1.00 90.44 370 GLN A O 1
ATOM 2972 N N . LEU A 1 371 ? -15.404 6.931 9.629 1.00 83.94 371 LEU A N 1
ATOM 2973 C CA . LEU A 1 371 ? -14.500 8.081 9.559 1.00 83.94 371 LEU A CA 1
ATOM 2974 C C . LEU A 1 371 ? -13.027 7.644 9.504 1.00 83.94 371 LEU A C 1
ATOM 2976 O O . LEU A 1 371 ? -12.282 8.189 8.699 1.00 83.94 371 LEU A O 1
ATOM 2980 N N . ASP A 1 372 ? -12.628 6.627 10.274 1.00 83.62 372 ASP A N 1
ATOM 2981 C CA . ASP A 1 372 ? -11.276 6.040 10.255 1.00 83.62 372 ASP A CA 1
ATOM 2982 C C . ASP A 1 372 ? -10.951 5.322 8.925 1.00 83.62 372 ASP A C 1
ATOM 2984 O O . ASP A 1 372 ? -9.784 5.082 8.592 1.00 83.62 372 ASP A O 1
ATOM 2988 N N . ASP A 1 373 ? -11.972 4.939 8.152 1.00 79.56 373 ASP A N 1
ATOM 2989 C CA . ASP A 1 373 ? -11.838 4.408 6.790 1.00 79.56 373 ASP A CA 1
ATOM 2990 C C . ASP A 1 373 ? -11.570 5.500 5.735 1.00 79.56 373 ASP A C 1
ATOM 2992 O O . ASP A 1 373 ? -11.110 5.176 4.638 1.00 79.56 373 ASP A O 1
ATOM 2996 N N . VAL A 1 374 ? -11.781 6.785 6.053 1.00 83.88 374 VAL A N 1
ATOM 2997 C CA . VAL A 1 374 ? -11.409 7.912 5.183 1.00 83.88 374 VAL A CA 1
ATOM 2998 C C . VAL A 1 374 ? -9.972 8.348 5.502 1.00 83.88 374 VAL A C 1
ATOM 3000 O O . VAL A 1 374 ? -9.729 8.844 6.602 1.00 83.88 374 VAL A O 1
ATOM 3003 N N . PRO A 1 375 ? -9.009 8.236 4.562 1.00 81.75 375 PRO A N 1
ATOM 3004 C CA . PRO A 1 375 ? -7.617 8.535 4.869 1.00 81.75 375 PRO A CA 1
ATOM 3005 C C . PRO A 1 375 ? -7.388 9.985 5.298 1.00 81.75 375 PRO A C 1
ATOM 3007 O O . PRO A 1 375 ? -7.840 10.935 4.647 1.00 81.75 375 PRO A O 1
ATOM 3010 N N . GLY A 1 376 ? -6.624 10.159 6.373 1.00 82.44 376 GLY A N 1
ATOM 3011 C CA . GLY A 1 376 ? -6.311 11.474 6.923 1.00 82.44 376 GLY A CA 1
ATOM 3012 C C . GLY A 1 376 ? -5.488 12.337 5.958 1.00 82.44 376 GLY A C 1
ATOM 3013 O O . GLY A 1 376 ? -4.777 11.844 5.081 1.00 82.44 376 GLY A O 1
ATOM 3014 N N . ARG A 1 377 ? -5.494 13.664 6.151 1.00 82.12 377 ARG A N 1
ATOM 3015 C CA . ARG A 1 377 ? -4.695 14.595 5.321 1.00 82.12 377 ARG A CA 1
ATOM 3016 C C . ARG A 1 377 ? -3.189 14.283 5.359 1.00 82.12 377 ARG A C 1
ATOM 3018 O O . ARG A 1 377 ? -2.483 14.567 4.393 1.00 82.12 377 ARG A O 1
ATOM 3025 N N . SER A 1 378 ? -2.698 13.692 6.446 1.00 80.69 378 SER A N 1
ATOM 3026 C CA . SER A 1 378 ? -1.340 13.152 6.582 1.00 80.69 378 SER A CA 1
ATOM 3027 C C . SER A 1 378 ? -1.114 11.909 5.713 1.00 80.69 378 SER A C 1
ATOM 3029 O O . SER A 1 378 ? -0.122 11.854 4.990 1.00 80.69 378 SER A O 1
ATOM 3031 N N . GLU A 1 379 ? -2.035 10.946 5.732 1.00 79.44 379 GLU A N 1
ATOM 3032 C CA . GLU A 1 379 ? -1.974 9.708 4.941 1.00 79.44 379 GLU A CA 1
ATOM 3033 C C . GLU A 1 379 ? -2.078 9.994 3.440 1.00 79.44 379 GLU A C 1
ATOM 3035 O O . GLU A 1 379 ? -1.253 9.517 2.666 1.00 79.44 379 GLU A O 1
ATOM 3040 N N . LEU A 1 380 ? -2.989 10.883 3.028 1.00 81.94 380 LEU A N 1
ATOM 3041 C CA . LEU A 1 380 ? -3.084 11.365 1.646 1.00 81.94 380 LEU A CA 1
ATOM 3042 C C . LEU A 1 380 ? -1.767 11.993 1.157 1.00 81.94 380 LEU A C 1
ATOM 3044 O O . LEU A 1 380 ? -1.352 11.747 0.025 1.00 81.94 380 LEU A O 1
ATOM 3048 N N . ASN A 1 381 ? -1.064 12.749 2.009 1.00 79.06 381 ASN A N 1
ATOM 3049 C CA . ASN A 1 381 ? 0.264 13.283 1.684 1.00 79.06 381 ASN A CA 1
ATOM 3050 C C . ASN A 1 381 ? 1.334 12.180 1.568 1.00 79.06 381 ASN A C 1
ATOM 3052 O O . ASN A 1 381 ? 2.233 12.292 0.730 1.00 79.06 381 ASN A O 1
ATOM 3056 N N . GLN A 1 382 ? 1.254 11.120 2.381 1.00 78.25 382 GLN A N 1
ATOM 3057 C CA . GLN A 1 382 ? 2.142 9.959 2.262 1.00 78.25 382 GLN A CA 1
ATOM 3058 C C . GLN A 1 382 ? 1.885 9.211 0.948 1.00 78.25 382 GLN A C 1
ATOM 3060 O O . GLN A 1 382 ? 2.833 8.965 0.202 1.00 78.25 382 GLN A O 1
ATOM 3065 N N . TYR A 1 383 ? 0.621 8.931 0.610 1.00 79.94 383 TYR A N 1
ATOM 3066 C CA . TYR A 1 383 ? 0.246 8.310 -0.662 1.00 79.94 383 TYR A CA 1
ATOM 3067 C C . TYR A 1 383 ? 0.671 9.165 -1.859 1.00 79.94 383 TYR A C 1
ATOM 3069 O O . TYR A 1 383 ? 1.295 8.645 -2.776 1.00 79.94 383 TYR A O 1
ATOM 3077 N N . GLN A 1 384 ? 0.451 10.484 -1.832 1.00 75.38 384 GLN A N 1
ATOM 3078 C CA . GLN A 1 384 ? 0.872 11.385 -2.910 1.00 75.38 384 GLN A CA 1
ATOM 3079 C C . GLN A 1 384 ? 2.392 11.370 -3.133 1.00 75.38 384 GLN A C 1
ATOM 3081 O O . GLN A 1 384 ? 2.845 11.240 -4.272 1.00 75.38 384 GLN A O 1
ATOM 3086 N N . ARG A 1 385 ? 3.193 11.468 -2.060 1.00 75.38 385 ARG A N 1
ATOM 3087 C CA . ARG A 1 385 ? 4.658 11.325 -2.149 1.00 75.38 385 ARG A CA 1
ATOM 3088 C C . ARG A 1 385 ? 5.036 9.969 -2.730 1.00 75.38 385 ARG A C 1
ATOM 3090 O O . ARG A 1 385 ? 5.898 9.890 -3.602 1.00 75.38 385 ARG A O 1
ATOM 3097 N N . ARG A 1 386 ? 4.340 8.918 -2.302 1.00 75.56 386 ARG A N 1
ATOM 3098 C CA . ARG A 1 386 ? 4.616 7.559 -2.739 1.00 75.56 386 ARG A CA 1
ATOM 3099 C C . ARG A 1 386 ? 4.247 7.293 -4.199 1.00 75.56 386 ARG A C 1
ATOM 3101 O O . ARG A 1 386 ? 4.996 6.605 -4.886 1.00 75.56 386 ARG A O 1
ATOM 3108 N N . PHE A 1 387 ? 3.160 7.873 -4.702 1.00 71.56 387 PHE A N 1
ATOM 3109 C CA . PHE A 1 387 ? 2.817 7.820 -6.123 1.00 71.56 387 PHE A CA 1
ATOM 3110 C C . PHE A 1 387 ? 3.874 8.527 -6.982 1.00 71.56 387 PHE A C 1
ATOM 3112 O O . PHE A 1 387 ? 4.226 8.014 -8.040 1.00 71.56 387 PHE A O 1
ATOM 3119 N N . LEU A 1 388 ? 4.443 9.647 -6.517 1.00 76.81 388 LEU A N 1
ATOM 3120 C CA . LEU A 1 388 ? 5.546 10.330 -7.208 1.00 76.81 388 LEU A CA 1
ATOM 3121 C C . LEU A 1 388 ? 6.837 9.492 -7.214 1.00 76.81 388 LEU A C 1
ATOM 3123 O O . LEU A 1 388 ? 7.480 9.368 -8.254 1.00 76.81 388 LEU A O 1
ATOM 3127 N N . GLU A 1 389 ? 7.201 8.871 -6.088 1.00 81.56 389 GLU A N 1
ATOM 3128 C CA . GLU A 1 389 ? 8.327 7.922 -6.021 1.00 81.56 389 GLU A CA 1
ATOM 3129 C C . GLU A 1 389 ? 8.145 6.744 -6.986 1.00 81.56 389 GLU A C 1
ATOM 3131 O O . GLU A 1 389 ? 9.081 6.370 -7.693 1.00 81.56 389 GLU A O 1
ATOM 3136 N N . LEU A 1 390 ? 6.939 6.174 -7.037 1.00 84.12 390 LEU A N 1
ATOM 3137 C CA . LEU A 1 390 ? 6.612 5.044 -7.900 1.00 84.12 390 LEU A CA 1
ATOM 3138 C C . LEU A 1 390 ? 6.606 5.434 -9.380 1.00 84.12 390 LEU A C 1
ATOM 3140 O O . LEU A 1 390 ? 7.198 4.733 -10.197 1.00 84.12 390 LEU A O 1
ATOM 3144 N N . TYR A 1 391 ? 6.026 6.583 -9.726 1.00 81.62 391 TYR A N 1
ATOM 3145 C CA . TYR A 1 391 ? 6.076 7.128 -11.081 1.00 81.62 391 TYR A CA 1
ATOM 3146 C C . TYR A 1 391 ? 7.524 7.336 -11.548 1.00 81.62 391 TYR A C 1
ATOM 3148 O O . TYR A 1 391 ? 7.879 6.969 -12.668 1.00 81.62 391 TYR A O 1
ATOM 3156 N N . ASN A 1 392 ? 8.395 7.837 -10.665 1.00 82.75 392 ASN A N 1
ATOM 3157 C CA . ASN A 1 392 ? 9.821 7.974 -10.950 1.00 82.75 392 ASN A CA 1
ATOM 3158 C C . ASN A 1 392 ? 10.516 6.611 -11.133 1.00 82.75 392 ASN A C 1
ATOM 3160 O O . ASN A 1 392 ? 11.335 6.480 -12.041 1.00 82.75 392 ASN A O 1
ATOM 3164 N N . GLN A 1 393 ? 10.174 5.586 -10.340 1.00 86.00 393 GLN A N 1
ATOM 3165 C CA . GLN A 1 393 ? 10.703 4.221 -10.509 1.00 86.00 393 GLN A CA 1
ATOM 3166 C C . GLN A 1 393 ? 10.257 3.585 -11.835 1.00 86.00 393 GLN A C 1
ATOM 3168 O O . GLN A 1 393 ? 11.093 3.044 -12.558 1.00 86.00 393 GLN A O 1
ATOM 3173 N N . VAL A 1 394 ? 8.973 3.693 -12.193 1.00 86.56 394 VAL A N 1
ATOM 3174 C CA . VAL A 1 394 ? 8.437 3.192 -13.472 1.00 86.56 394 VAL A CA 1
ATOM 3175 C C . VAL A 1 394 ? 9.077 3.929 -14.651 1.00 86.56 394 VAL A C 1
ATOM 3177 O O . VAL A 1 394 ? 9.511 3.292 -15.606 1.00 86.56 394 VAL A O 1
ATOM 3180 N N . SER A 1 395 ? 9.222 5.254 -14.563 1.00 82.38 395 SER A N 1
ATOM 3181 C CA . SER A 1 395 ? 9.905 6.071 -15.575 1.00 82.38 395 SER A CA 1
ATOM 3182 C C . SER A 1 395 ? 11.382 5.680 -15.742 1.00 82.38 395 SER A C 1
ATOM 3184 O O . SER A 1 395 ? 11.858 5.516 -16.868 1.00 82.38 395 SER A O 1
ATOM 3186 N N . ALA A 1 396 ? 12.099 5.437 -14.639 1.00 85.56 396 ALA A N 1
ATOM 3187 C CA . ALA A 1 396 ? 13.477 4.948 -14.669 1.00 85.56 396 ALA A CA 1
ATOM 3188 C C . ALA A 1 396 ? 13.580 3.556 -15.315 1.00 85.56 396 ALA A C 1
ATOM 3190 O O . ALA A 1 396 ? 14.388 3.368 -16.223 1.00 85.56 396 ALA A O 1
ATOM 3191 N N . LYS A 1 397 ? 12.715 2.607 -14.933 1.00 89.38 397 LYS A N 1
ATOM 3192 C CA . LYS A 1 397 ? 12.688 1.256 -15.520 1.00 89.38 397 LYS A CA 1
ATOM 3193 C C . LYS A 1 397 ? 12.285 1.261 -16.993 1.00 89.38 397 LYS A C 1
ATOM 3195 O O . LYS A 1 397 ? 12.882 0.534 -17.783 1.00 89.38 397 LYS A O 1
ATOM 3200 N N . HIS A 1 398 ? 11.353 2.120 -17.400 1.00 88.50 398 HIS A N 1
ATOM 3201 C CA . HIS A 1 398 ? 11.019 2.323 -18.810 1.00 88.50 398 HIS A CA 1
ATOM 3202 C C . HIS A 1 398 ? 12.213 2.891 -19.598 1.00 88.50 398 HIS A C 1
ATOM 3204 O O . HIS A 1 398 ? 12.495 2.435 -20.706 1.00 88.50 398 HIS A O 1
ATOM 3210 N N . LYS A 1 399 ? 12.965 3.837 -19.016 1.00 91.81 399 LYS A N 1
ATOM 3211 C CA . LYS A 1 399 ? 14.193 4.379 -19.617 1.00 91.81 399 LYS A CA 1
ATOM 3212 C C . LYS A 1 399 ? 15.280 3.310 -19.771 1.00 91.81 399 LYS A C 1
ATOM 3214 O O . LYS A 1 399 ? 15.832 3.201 -20.862 1.00 91.81 399 LYS A O 1
ATOM 3219 N N . GLU A 1 400 ? 15.551 2.518 -18.733 1.00 92.69 400 GLU A N 1
ATOM 3220 C CA . GLU A 1 400 ? 16.483 1.378 -18.790 1.00 92.69 400 GLU A CA 1
ATOM 3221 C C . GLU A 1 400 ? 16.059 0.375 -19.871 1.00 92.69 400 GLU A C 1
ATOM 3223 O O . GLU A 1 400 ? 16.843 0.039 -20.752 1.00 92.69 400 GLU A O 1
ATOM 3228 N N . THR A 1 401 ? 14.787 -0.033 -19.870 1.00 94.62 401 THR A N 1
ATOM 3229 C CA . THR A 1 401 ? 14.211 -0.951 -20.867 1.00 94.62 401 THR A CA 1
ATOM 3230 C C . THR A 1 401 ? 14.431 -0.428 -22.287 1.00 94.62 401 THR A C 1
ATOM 3232 O O . THR A 1 401 ? 14.933 -1.144 -23.152 1.00 94.62 401 THR A O 1
ATOM 3235 N N . LYS A 1 402 ? 14.146 0.858 -22.529 1.00 93.12 402 LYS A N 1
ATOM 3236 C CA . LYS A 1 402 ? 14.378 1.505 -23.826 1.00 93.12 402 LYS A CA 1
ATOM 3237 C C . LYS A 1 402 ? 15.863 1.567 -24.201 1.00 93.12 402 LYS A C 1
ATOM 3239 O O . LYS A 1 402 ? 16.185 1.430 -25.381 1.00 93.12 402 LYS A O 1
ATOM 3244 N N . GLN A 1 403 ? 16.766 1.753 -23.237 1.00 92.19 403 GLN A N 1
ATOM 3245 C CA . GLN A 1 403 ? 18.213 1.688 -23.472 1.00 92.19 403 GLN A CA 1
ATOM 3246 C C . GLN A 1 403 ? 18.647 0.276 -23.885 1.00 92.19 403 GLN A C 1
ATOM 3248 O O . GLN A 1 403 ? 19.366 0.154 -24.874 1.00 92.19 403 GLN A O 1
ATOM 3253 N N . TYR A 1 404 ? 18.155 -0.775 -23.219 1.00 93.44 404 TYR A N 1
ATOM 3254 C CA . TYR A 1 404 ? 18.440 -2.163 -23.599 1.00 93.44 404 TYR A CA 1
ATOM 3255 C C . TYR A 1 404 ? 17.910 -2.514 -24.993 1.00 93.44 404 TYR A C 1
ATOM 3257 O O . TYR A 1 404 ? 18.671 -3.043 -25.796 1.00 93.44 404 TYR A O 1
ATOM 3265 N N . TYR A 1 405 ? 16.667 -2.151 -25.332 1.00 95.69 405 TYR A N 1
ATOM 3266 C CA . TYR A 1 405 ? 16.142 -2.352 -26.691 1.00 95.69 405 TYR A CA 1
ATOM 3267 C C . TYR A 1 405 ? 16.924 -1.562 -27.748 1.00 95.69 405 TYR A C 1
ATOM 3269 O O . TYR A 1 405 ? 17.174 -2.074 -28.834 1.00 95.69 405 TYR A O 1
ATOM 3277 N N . THR A 1 406 ? 17.354 -0.334 -27.438 1.00 91.62 406 THR A N 1
ATOM 3278 C CA . THR A 1 406 ? 18.193 0.451 -28.361 1.00 91.62 406 THR A CA 1
ATOM 3279 C C . THR A 1 406 ? 19.540 -0.237 -28.582 1.00 91.62 406 THR A C 1
ATOM 3281 O O . THR A 1 406 ? 19.951 -0.397 -29.727 1.00 91.62 406 THR A O 1
ATOM 3284 N N . LEU A 1 407 ? 20.196 -0.688 -27.507 1.00 93.50 407 LEU A N 1
ATOM 3285 C CA . LEU A 1 407 ? 21.465 -1.413 -27.581 1.00 93.50 407 LEU A CA 1
ATOM 3286 C C . LEU A 1 407 ? 21.315 -2.716 -28.379 1.00 93.50 407 LEU A C 1
ATOM 3288 O O . LEU A 1 407 ? 22.092 -2.949 -29.302 1.00 93.50 407 LEU A O 1
ATOM 3292 N N . TYR A 1 408 ? 20.292 -3.517 -28.072 1.00 96.00 408 TYR A N 1
ATOM 3293 C CA . TYR A 1 408 ? 19.977 -4.753 -28.787 1.00 96.00 408 TYR A CA 1
ATOM 3294 C C . TYR A 1 408 ? 19.791 -4.501 -30.286 1.00 96.00 408 TYR A C 1
ATOM 3296 O O . TYR A 1 408 ? 20.490 -5.114 -31.086 1.00 96.00 408 TYR A O 1
ATOM 3304 N N . ASN A 1 409 ? 18.950 -3.534 -30.669 1.00 94.56 409 ASN A N 1
ATOM 3305 C CA . ASN A 1 409 ? 18.727 -3.196 -32.075 1.00 94.56 409 ASN A CA 1
ATOM 3306 C C . ASN A 1 409 ? 20.021 -2.736 -32.766 1.00 94.56 409 ASN A C 1
ATOM 3308 O O . ASN A 1 409 ? 20.287 -3.156 -33.885 1.00 94.56 409 ASN A O 1
ATOM 3312 N N . THR A 1 410 ? 20.864 -1.928 -32.105 1.00 90.44 410 THR A N 1
ATOM 3313 C CA . THR A 1 410 ? 22.155 -1.522 -32.696 1.00 90.44 410 THR A CA 1
ATOM 3314 C C . THR A 1 410 ? 23.136 -2.685 -32.859 1.00 90.44 410 THR A C 1
ATOM 3316 O O . THR A 1 410 ? 23.912 -2.679 -33.811 1.00 90.44 410 THR A O 1
ATOM 3319 N N . LEU A 1 411 ? 23.106 -3.678 -31.963 1.00 94.38 411 LEU A N 1
ATOM 3320 C CA . LEU A 1 411 ? 23.939 -4.881 -32.056 1.00 94.38 411 LEU A CA 1
ATOM 3321 C C . LEU A 1 411 ? 23.413 -5.875 -33.098 1.00 94.38 411 LEU A C 1
ATOM 3323 O O . LEU A 1 411 ? 24.213 -6.536 -33.758 1.00 94.38 411 LEU A O 1
ATOM 3327 N N . ASP A 1 412 ? 22.095 -5.979 -33.275 1.00 95.94 412 ASP A N 1
ATOM 3328 C CA . ASP A 1 412 ? 21.512 -6.812 -34.329 1.00 95.94 412 ASP A CA 1
ATOM 3329 C C . ASP A 1 412 ? 21.728 -6.183 -35.715 1.00 95.94 412 ASP A C 1
ATOM 3331 O O . ASP A 1 412 ? 22.159 -6.878 -36.633 1.00 95.94 412 ASP A O 1
ATOM 3335 N N . ASP A 1 413 ? 21.587 -4.856 -35.846 1.00 90.94 413 ASP A N 1
ATOM 3336 C CA . ASP A 1 413 ? 21.962 -4.118 -37.059 1.00 90.94 413 ASP A CA 1
ATOM 3337 C C . ASP A 1 413 ? 23.449 -4.323 -37.406 1.00 90.94 413 ASP A C 1
ATOM 3339 O O . ASP A 1 413 ? 23.768 -4.661 -38.548 1.00 90.94 413 ASP A O 1
ATOM 3343 N N . THR A 1 414 ? 24.384 -4.165 -36.454 1.00 91.94 414 THR A N 1
ATOM 3344 C CA . THR A 1 414 ? 25.821 -4.360 -36.741 1.00 91.94 414 THR A CA 1
ATOM 3345 C C . THR A 1 414 ? 26.141 -5.809 -37.091 1.00 91.94 414 THR A C 1
ATOM 3347 O O . THR A 1 414 ? 26.848 -6.047 -38.069 1.00 91.94 414 THR A O 1
ATOM 3350 N N . LYS A 1 415 ? 25.566 -6.785 -36.378 1.00 95.00 415 LYS A N 1
ATOM 3351 C CA . LYS A 1 415 ? 25.649 -8.211 -36.728 1.00 95.00 415 LYS A CA 1
ATOM 3352 C C . LYS A 1 415 ? 25.117 -8.475 -38.138 1.00 95.00 415 LYS A C 1
ATOM 3354 O O . LYS A 1 415 ? 25.724 -9.247 -38.878 1.00 95.00 415 LYS A O 1
ATOM 3359 N N . LEU A 1 416 ? 24.014 -7.842 -38.531 1.00 92.88 416 LEU A N 1
ATOM 3360 C CA . LEU A 1 416 ? 23.402 -7.975 -39.852 1.00 92.88 416 LEU A CA 1
ATOM 3361 C C . LEU A 1 416 ? 24.267 -7.350 -40.958 1.00 92.88 416 LEU A C 1
ATOM 3363 O O . LEU A 1 416 ? 24.364 -7.935 -42.038 1.00 92.88 416 LEU A O 1
ATOM 3367 N N . TYR A 1 417 ? 24.937 -6.219 -40.712 1.00 89.62 417 TYR A N 1
ATOM 3368 C CA . TYR A 1 417 ? 25.924 -5.666 -41.650 1.00 89.62 417 TYR A CA 1
ATOM 3369 C C . TYR A 1 417 ? 27.176 -6.547 -41.753 1.00 89.62 417 TYR A C 1
ATOM 3371 O O . TYR A 1 417 ? 27.544 -6.915 -42.865 1.00 89.62 417 TYR A O 1
ATOM 3379 N N . LEU A 1 418 ? 27.754 -6.990 -40.632 1.00 94.00 418 LEU A N 1
ATOM 3380 C CA . LEU A 1 418 ? 28.903 -7.907 -40.618 1.00 94.00 418 LEU A CA 1
ATOM 3381 C C . LEU A 1 418 ? 28.587 -9.245 -41.306 1.00 94.00 418 LEU A C 1
ATOM 3383 O O . LEU A 1 418 ? 29.410 -9.774 -42.045 1.00 94.00 418 LEU A O 1
ATOM 3387 N N . SER A 1 419 ? 27.373 -9.774 -41.127 1.00 96.19 419 SER A N 1
ATOM 3388 C CA . SER A 1 419 ? 26.925 -10.991 -41.821 1.00 96.19 419 SER A CA 1
ATOM 3389 C C . SER A 1 419 ? 26.837 -10.775 -43.334 1.00 96.19 419 SER A C 1
ATOM 3391 O O . SER A 1 419 ? 27.228 -11.653 -44.097 1.00 96.19 419 SER A O 1
ATOM 3393 N N . LYS A 1 420 ? 26.375 -9.596 -43.779 1.00 90.31 420 LYS A N 1
ATOM 3394 C CA . LYS A 1 420 ? 26.357 -9.224 -45.202 1.00 90.31 420 LYS A CA 1
ATOM 3395 C C . LYS A 1 420 ? 27.765 -9.073 -45.769 1.00 90.31 420 LYS A C 1
ATOM 3397 O O . LYS A 1 420 ? 28.014 -9.582 -46.857 1.00 90.31 420 LYS A O 1
ATOM 3402 N N . GLU A 1 421 ? 28.675 -8.431 -45.040 1.00 89.75 421 GLU A N 1
ATOM 3403 C CA . GLU A 1 421 ? 30.088 -8.317 -45.419 1.00 89.75 421 GLU A CA 1
ATOM 3404 C C . GLU A 1 421 ? 30.746 -9.695 -45.537 1.00 89.75 421 GLU A C 1
ATOM 3406 O O . GLU A 1 421 ? 31.385 -9.970 -46.545 1.00 89.75 421 GLU A O 1
ATOM 3411 N N . LEU A 1 422 ? 30.508 -10.602 -44.585 1.00 93.19 422 LEU A N 1
ATOM 3412 C CA . LEU A 1 422 ? 31.026 -11.973 -44.624 1.00 93.19 422 LEU A CA 1
ATOM 3413 C C . LEU A 1 422 ? 30.469 -12.749 -45.832 1.00 93.19 422 LEU A C 1
ATOM 3415 O O . LEU A 1 422 ? 31.237 -13.336 -46.589 1.00 93.19 422 LEU A O 1
ATOM 3419 N N . THR A 1 423 ? 29.156 -12.691 -46.094 1.00 93.19 423 THR A N 1
ATOM 3420 C CA . THR A 1 423 ? 28.579 -13.326 -47.297 1.00 93.19 423 THR A CA 1
ATOM 3421 C C . THR A 1 423 ? 29.089 -12.715 -48.605 1.00 93.19 423 THR A C 1
ATOM 3423 O O . THR A 1 423 ? 29.274 -13.438 -49.582 1.00 93.19 423 THR A O 1
ATOM 3426 N N . LEU A 1 424 ? 29.356 -11.405 -48.628 1.00 88.94 424 LEU A N 1
ATOM 3427 C CA . LEU A 1 424 ? 29.923 -10.715 -49.784 1.00 88.94 424 LEU A CA 1
ATOM 3428 C C . LEU A 1 424 ? 31.378 -11.143 -50.016 1.00 88.94 424 LEU A C 1
ATOM 3430 O O . LEU A 1 424 ? 31.742 -11.443 -51.148 1.00 88.94 424 LEU A O 1
ATOM 3434 N N . LEU A 1 425 ? 32.187 -11.222 -48.955 1.00 90.31 425 LEU A N 1
ATOM 3435 C CA . LEU A 1 425 ? 33.578 -11.677 -49.001 1.00 90.31 425 LEU A CA 1
ATOM 3436 C C . LEU A 1 425 ? 33.690 -13.139 -49.448 1.00 90.31 425 LEU A C 1
ATOM 3438 O O . LEU A 1 425 ? 34.513 -13.427 -50.312 1.00 90.31 425 LEU A O 1
ATOM 3442 N N . ASN A 1 426 ? 32.826 -14.030 -48.952 1.00 92.00 426 ASN A N 1
ATOM 3443 C CA . ASN A 1 426 ? 32.762 -15.415 -49.430 1.00 92.00 426 ASN A CA 1
ATOM 3444 C C . ASN A 1 426 ? 32.404 -15.461 -50.923 1.00 92.00 426 ASN A C 1
ATOM 3446 O O . ASN A 1 426 ? 33.133 -16.050 -51.712 1.00 92.00 426 ASN A O 1
ATOM 3450 N N . SER A 1 427 ? 31.355 -14.740 -51.344 1.00 89.25 427 SER A N 1
ATOM 3451 C CA . SER A 1 427 ? 30.974 -14.647 -52.761 1.00 89.25 427 SER A CA 1
ATOM 3452 C C . SER A 1 427 ? 32.097 -14.078 -53.638 1.00 89.25 427 SER A C 1
ATOM 3454 O O . SER A 1 427 ? 32.226 -14.468 -54.794 1.00 89.25 427 SER A O 1
ATOM 3456 N N . ILE A 1 428 ? 32.903 -13.146 -53.130 1.00 86.25 428 ILE A N 1
ATOM 3457 C CA . ILE A 1 428 ? 34.088 -12.632 -53.825 1.00 86.25 428 ILE A CA 1
ATOM 3458 C C . ILE A 1 428 ? 35.158 -13.723 -53.940 1.00 86.25 428 ILE A C 1
ATOM 3460 O O . ILE A 1 428 ? 35.712 -13.909 -55.020 1.00 86.25 428 ILE A O 1
ATOM 3464 N N . GLN A 1 429 ? 35.441 -14.433 -52.846 1.00 87.06 429 GLN A N 1
ATOM 3465 C CA . GLN A 1 429 ? 36.469 -15.469 -52.767 1.00 87.06 429 GLN A CA 1
ATOM 3466 C C . GLN A 1 429 ? 36.157 -16.665 -53.675 1.00 87.06 429 GLN A C 1
ATOM 3468 O O . GLN A 1 429 ? 37.039 -17.108 -54.411 1.00 87.06 429 GLN A O 1
ATOM 3473 N N . ASP A 1 430 ? 34.911 -17.139 -53.668 1.00 87.62 430 ASP A N 1
ATOM 3474 C CA . ASP A 1 430 ? 34.461 -18.277 -54.472 1.00 87.62 430 ASP A CA 1
ATOM 3475 C C . ASP A 1 430 ? 34.543 -17.953 -55.976 1.00 87.62 430 ASP A C 1
ATOM 3477 O O . ASP A 1 430 ? 35.142 -18.699 -56.751 1.00 87.62 430 ASP A O 1
ATOM 3481 N N . ASN A 1 431 ? 34.043 -16.779 -56.387 1.00 86.12 431 ASN A N 1
ATOM 3482 C CA . ASN A 1 431 ? 34.068 -16.350 -57.791 1.00 86.12 431 ASN A CA 1
ATOM 3483 C C . ASN A 1 431 ? 35.461 -15.901 -58.283 1.00 86.12 431 ASN A C 1
ATOM 3485 O O . ASN A 1 431 ? 35.674 -15.804 -59.493 1.00 86.12 431 ASN A O 1
ATOM 3489 N N . TYR A 1 432 ? 36.420 -15.614 -57.391 1.00 86.12 432 TYR A N 1
ATOM 3490 C CA . TYR A 1 432 ? 37.729 -15.060 -57.767 1.00 86.12 432 TYR A CA 1
ATOM 3491 C C . TYR A 1 432 ? 38.511 -15.982 -58.711 1.00 86.12 432 TYR A C 1
ATOM 3493 O O . TYR A 1 432 ? 39.017 -15.536 -59.742 1.00 86.12 432 TYR A O 1
ATOM 3501 N N . ASN A 1 433 ? 38.600 -17.273 -58.379 1.00 85.19 433 ASN A N 1
ATOM 3502 C CA . ASN A 1 433 ? 39.391 -18.232 -59.154 1.00 85.19 433 ASN A CA 1
ATOM 3503 C C . ASN A 1 433 ? 38.790 -18.474 -60.547 1.00 85.19 433 ASN A C 1
ATOM 3505 O O . ASN A 1 433 ? 39.524 -18.537 -61.534 1.00 85.19 433 ASN A O 1
ATOM 3509 N N . GLU A 1 434 ? 37.460 -18.546 -60.641 1.00 82.50 434 GLU A N 1
ATOM 3510 C CA . GLU A 1 434 ? 36.755 -18.702 -61.916 1.00 82.50 434 GLU A CA 1
ATOM 3511 C C . GLU A 1 434 ? 36.878 -17.441 -62.781 1.00 82.50 434 GLU A C 1
ATOM 3513 O O . GLU A 1 434 ? 37.244 -17.529 -63.955 1.00 82.50 434 GLU A O 1
ATOM 3518 N N . ALA A 1 435 ? 36.677 -16.252 -62.202 1.00 83.06 435 ALA A N 1
ATOM 3519 C CA . ALA A 1 435 ? 36.804 -14.984 -62.917 1.00 83.06 435 ALA A CA 1
ATOM 3520 C C . ALA A 1 435 ? 38.229 -14.724 -63.430 1.00 83.06 435 ALA A C 1
ATOM 3522 O O . ALA A 1 435 ? 38.399 -14.226 -64.544 1.00 83.06 435 ALA A O 1
ATOM 3523 N N . MET A 1 436 ? 39.261 -15.081 -62.657 1.00 84.12 436 MET A N 1
ATOM 3524 C CA . MET A 1 436 ? 40.664 -14.895 -63.056 1.00 84.12 436 MET A CA 1
ATOM 3525 C C . MET A 1 436 ? 41.152 -15.910 -64.102 1.00 84.12 436 MET A C 1
ATOM 3527 O O . MET A 1 436 ? 42.218 -15.701 -64.680 1.00 84.12 436 MET A O 1
ATOM 3531 N N . SER A 1 437 ? 40.379 -16.962 -64.401 1.00 86.62 437 SER A N 1
ATOM 3532 C CA . SER A 1 437 ? 40.724 -17.953 -65.434 1.00 86.62 437 SER A CA 1
ATOM 3533 C C . SER A 1 437 ? 40.672 -17.405 -66.869 1.00 86.62 437 SER A C 1
ATOM 3535 O O . SER A 1 437 ? 41.289 -17.976 -67.769 1.00 86.62 437 SER A O 1
ATOM 3537 N N . SER A 1 438 ? 39.965 -16.290 -67.106 1.00 88.69 438 SER A N 1
ATOM 3538 C CA . SER A 1 438 ? 39.831 -15.681 -68.433 1.00 88.69 438 SER A CA 1
ATOM 3539 C C . SER A 1 438 ? 39.867 -14.152 -68.390 1.00 88.69 438 SER A C 1
ATOM 3541 O O . SER A 1 438 ? 39.336 -13.515 -67.481 1.00 88.69 438 SER A O 1
ATOM 3543 N N . THR A 1 439 ? 40.444 -13.529 -69.420 1.00 88.19 439 THR A N 1
ATOM 3544 C CA . THR A 1 439 ? 40.543 -12.060 -69.513 1.00 88.19 439 THR A CA 1
ATOM 3545 C C . THR A 1 439 ? 39.168 -11.382 -69.552 1.00 88.19 439 THR A C 1
ATOM 3547 O O . THR A 1 439 ? 38.997 -10.312 -68.973 1.00 88.19 439 THR A O 1
ATOM 3550 N N . SER A 1 440 ? 38.171 -12.015 -70.186 1.00 86.81 440 SER A N 1
ATOM 3551 C CA . SER A 1 440 ? 36.798 -11.493 -70.231 1.00 86.81 440 SER A CA 1
ATOM 3552 C C . SER A 1 440 ? 36.080 -11.640 -68.883 1.00 86.81 440 SER A C 1
ATOM 3554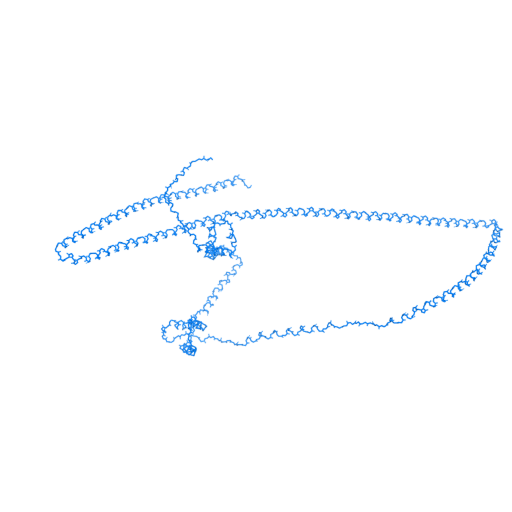 O O . SER A 1 440 ? 35.456 -10.682 -68.428 1.00 86.81 440 SER A O 1
ATOM 3556 N N . GLY A 1 441 ? 36.235 -12.783 -68.199 1.00 86.62 441 GLY A N 1
ATOM 3557 C CA . GLY A 1 441 ? 35.714 -12.986 -66.843 1.00 86.62 441 GLY A CA 1
ATOM 3558 C C . GLY A 1 441 ? 36.284 -11.971 -65.851 1.00 86.62 441 GLY A C 1
ATOM 3559 O O . GLY A 1 441 ? 35.534 -11.364 -65.090 1.00 86.62 441 GLY A O 1
ATOM 3560 N N . LYS A 1 442 ? 37.588 -11.682 -65.944 1.00 87.00 442 LYS A N 1
ATOM 3561 C CA . LYS A 1 442 ? 38.256 -10.649 -65.144 1.00 87.00 442 LYS A CA 1
ATOM 3562 C C . LYS A 1 442 ? 37.649 -9.255 -65.343 1.00 87.00 442 LYS A C 1
ATOM 3564 O O . LYS A 1 442 ? 37.442 -8.543 -64.363 1.00 87.00 442 LYS A O 1
ATOM 3569 N N . GLU A 1 443 ? 37.342 -8.857 -66.578 1.00 88.31 443 GLU A N 1
ATOM 3570 C CA . GLU A 1 443 ? 36.715 -7.555 -66.854 1.00 88.31 443 GLU A CA 1
ATOM 3571 C C . GLU A 1 443 ? 35.262 -7.489 -66.344 1.00 88.31 443 GLU A C 1
ATOM 3573 O O . GLU A 1 443 ? 3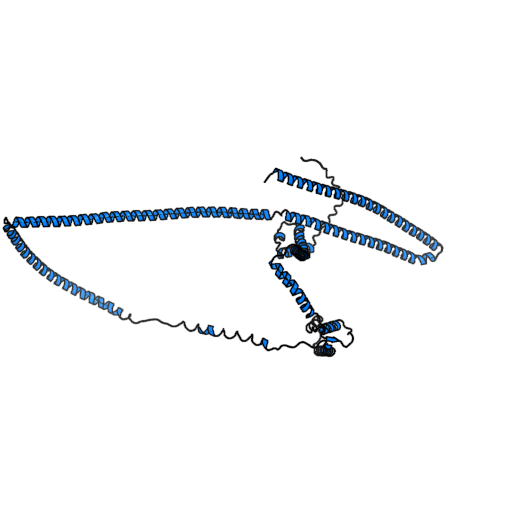4.837 -6.473 -65.794 1.00 88.31 443 GLU A O 1
ATOM 3578 N N . GLN A 1 444 ? 34.500 -8.581 -66.474 1.00 86.75 444 GLN A N 1
ATOM 3579 C CA . GLN A 1 444 ? 33.133 -8.669 -65.945 1.00 86.75 444 GLN A CA 1
ATOM 3580 C C . GLN A 1 444 ? 33.107 -8.612 -64.410 1.00 86.75 444 GLN A C 1
ATOM 3582 O O . GLN A 1 444 ? 32.293 -7.891 -63.836 1.00 86.75 444 GLN A O 1
ATOM 3587 N N . PHE A 1 445 ? 34.032 -9.307 -63.750 1.00 87.75 445 PHE A N 1
ATOM 3588 C CA . PHE A 1 445 ? 34.194 -9.314 -62.296 1.00 87.75 445 PHE A CA 1
ATOM 3589 C C . PHE A 1 445 ? 34.592 -7.938 -61.743 1.00 87.75 445 PHE A C 1
ATOM 3591 O O . PHE A 1 445 ? 34.045 -7.501 -60.733 1.00 87.75 445 PHE A O 1
ATOM 3598 N N . LEU A 1 446 ? 35.455 -7.190 -62.443 1.00 87.44 446 LEU A N 1
ATOM 3599 C CA . LEU A 1 446 ? 35.758 -5.796 -62.092 1.00 87.44 446 LEU A CA 1
ATOM 3600 C C . LEU A 1 446 ? 34.515 -4.892 -62.186 1.00 87.44 446 LEU A C 1
ATOM 3602 O O . LEU A 1 446 ? 34.244 -4.136 -61.256 1.00 87.44 446 LEU A O 1
ATOM 3606 N N . LYS A 1 447 ? 33.695 -5.029 -63.238 1.00 89.19 447 LYS A N 1
ATOM 3607 C CA . LYS A 1 447 ? 32.425 -4.281 -63.365 1.00 89.19 447 LYS A CA 1
ATOM 3608 C C . LYS A 1 447 ? 31.410 -4.650 -62.277 1.00 89.19 447 LYS A C 1
ATOM 3610 O O . LYS A 1 447 ? 30.676 -3.785 -61.800 1.00 89.19 447 LYS A O 1
ATOM 3615 N N . GLN A 1 448 ? 31.371 -5.915 -61.852 1.00 88.44 448 GLN A N 1
ATOM 3616 C CA . GLN A 1 448 ? 30.555 -6.350 -60.711 1.00 88.44 448 GLN A CA 1
ATOM 3617 C C . GLN A 1 448 ? 31.050 -5.728 -59.396 1.00 88.44 448 GLN A C 1
ATOM 3619 O O . GLN A 1 448 ? 30.237 -5.232 -58.618 1.00 88.44 448 GLN A O 1
ATOM 3624 N N . PHE A 1 449 ? 32.366 -5.677 -59.171 1.00 86.31 449 PHE A N 1
ATOM 3625 C CA . PHE A 1 449 ? 32.962 -4.996 -58.020 1.00 86.31 449 PHE A CA 1
ATOM 3626 C C . PHE A 1 449 ? 32.635 -3.501 -57.974 1.00 86.31 449 PHE A C 1
ATOM 3628 O O . PHE A 1 449 ? 32.210 -3.006 -56.932 1.00 86.31 449 PHE A O 1
ATOM 3635 N N . GLU A 1 450 ? 32.780 -2.785 -59.091 1.00 91.50 450 GLU A N 1
ATOM 3636 C CA . GLU A 1 450 ? 32.416 -1.365 -59.186 1.00 91.50 450 GLU A CA 1
ATOM 3637 C C . GLU A 1 450 ? 30.931 -1.142 -58.850 1.00 91.50 450 GLU A C 1
ATOM 3639 O O . GLU A 1 450 ? 30.591 -0.231 -58.091 1.00 91.50 450 GLU A O 1
ATOM 3644 N N . ALA A 1 451 ? 30.044 -2.022 -59.330 1.00 91.38 451 ALA A N 1
ATOM 3645 C CA . ALA A 1 451 ? 28.620 -1.982 -59.000 1.00 91.38 451 ALA A CA 1
ATOM 3646 C C . ALA A 1 451 ? 28.334 -2.270 -57.511 1.00 91.38 451 ALA A C 1
ATOM 3648 O O . ALA A 1 451 ? 27.465 -1.624 -56.917 1.00 91.38 451 ALA A O 1
ATOM 3649 N N . ILE A 1 452 ? 29.072 -3.198 -56.889 1.00 89.06 452 ILE A N 1
ATOM 3650 C CA . ILE A 1 452 ? 28.990 -3.498 -55.450 1.00 89.06 452 ILE A CA 1
ATOM 3651 C C . ILE A 1 452 ? 29.419 -2.277 -54.626 1.00 89.06 452 ILE A C 1
ATOM 3653 O O . ILE A 1 452 ? 28.670 -1.854 -53.744 1.00 89.06 452 ILE A O 1
ATOM 3657 N N . VAL A 1 453 ? 30.570 -1.670 -54.938 1.00 90.44 453 VAL A N 1
ATOM 3658 C CA . VAL A 1 453 ? 31.087 -0.479 -54.239 1.00 90.44 453 VAL A CA 1
ATOM 3659 C C . VAL A 1 453 ? 30.106 0.690 -54.362 1.00 90.44 453 VAL A C 1
ATOM 3661 O O . VAL A 1 453 ? 29.694 1.251 -53.346 1.00 90.44 453 VAL A O 1
ATOM 3664 N N . ALA A 1 454 ? 29.609 0.979 -55.569 1.00 93.56 454 ALA A N 1
ATOM 3665 C CA . ALA A 1 454 ? 28.586 2.005 -55.781 1.00 93.56 454 ALA A CA 1
ATOM 3666 C C . ALA A 1 454 ? 27.277 1.718 -55.009 1.00 93.56 454 ALA A C 1
ATOM 3668 O O . ALA A 1 454 ? 26.599 2.640 -54.540 1.00 93.56 454 ALA A O 1
ATOM 3669 N N . GLY A 1 455 ? 26.917 0.441 -54.838 1.00 91.69 455 GLY A N 1
ATOM 3670 C CA . GLY A 1 455 ? 25.800 0.007 -53.997 1.00 91.69 455 GLY A CA 1
ATOM 3671 C C . GLY A 1 455 ? 26.028 0.265 -52.502 1.00 91.69 455 GLY A C 1
ATOM 3672 O O . GLY A 1 455 ? 25.113 0.730 -51.813 1.00 91.69 455 GLY A O 1
ATOM 3673 N N . VAL A 1 456 ? 27.243 0.014 -52.005 1.00 90.25 456 VAL A N 1
ATOM 3674 C CA . VAL A 1 456 ? 27.655 0.302 -50.620 1.00 90.25 456 VAL A CA 1
ATOM 3675 C C . VAL A 1 456 ? 27.644 1.808 -50.353 1.00 90.25 456 VAL A C 1
ATOM 3677 O O . VAL A 1 456 ? 26.999 2.238 -49.395 1.00 90.25 456 VAL A O 1
ATOM 3680 N N . ASP A 1 457 ? 28.233 2.624 -51.230 1.00 93.12 457 ASP A N 1
ATOM 3681 C CA . ASP A 1 457 ? 28.241 4.089 -51.097 1.00 93.12 457 ASP A CA 1
ATOM 3682 C C . ASP A 1 457 ? 26.823 4.680 -51.095 1.00 93.12 457 ASP A C 1
ATOM 3684 O O . ASP A 1 457 ? 26.479 5.525 -50.262 1.00 93.12 457 ASP A O 1
ATOM 3688 N N . LYS A 1 458 ? 25.941 4.178 -51.969 1.00 93.94 458 LYS A N 1
ATOM 3689 C CA . LYS A 1 458 ? 24.525 4.575 -51.995 1.00 93.94 458 LYS A CA 1
ATOM 3690 C C . LYS A 1 458 ? 23.791 4.206 -50.701 1.00 93.94 458 LYS A C 1
ATOM 3692 O O . LYS A 1 458 ? 22.943 4.977 -50.242 1.00 93.94 458 LYS A O 1
ATOM 3697 N N . ASN A 1 459 ? 24.100 3.053 -50.105 1.00 90.00 459 ASN A N 1
ATOM 3698 C CA . ASN A 1 459 ? 23.536 2.640 -48.818 1.00 90.00 459 ASN A CA 1
ATOM 3699 C C . ASN A 1 459 ? 24.073 3.493 -47.661 1.00 90.00 459 ASN A C 1
ATOM 3701 O O . ASN A 1 459 ? 23.274 3.977 -46.857 1.00 90.00 459 ASN A O 1
ATOM 3705 N N . LYS A 1 460 ? 25.380 3.770 -47.623 1.00 91.94 460 LYS A N 1
ATOM 3706 C CA . LYS A 1 460 ? 26.006 4.691 -46.663 1.00 91.94 460 LYS A CA 1
ATOM 3707 C C . LYS A 1 460 ? 25.336 6.068 -46.700 1.00 91.94 460 LYS A C 1
ATOM 3709 O O . LYS A 1 460 ? 24.779 6.500 -45.693 1.00 91.94 460 LYS A O 1
ATOM 3714 N N . ALA A 1 461 ? 25.226 6.680 -47.881 1.00 95.44 461 ALA A N 1
ATOM 3715 C CA . ALA A 1 461 ? 24.574 7.980 -48.066 1.00 95.44 461 ALA A CA 1
ATOM 3716 C C . ALA A 1 461 ? 23.065 7.989 -47.720 1.00 95.44 461 ALA A C 1
ATOM 3718 O O . ALA A 1 461 ? 22.466 9.056 -47.541 1.00 95.44 461 ALA A O 1
ATOM 3719 N N . LYS A 1 462 ? 22.408 6.821 -47.656 1.00 94.00 462 LYS A N 1
ATOM 3720 C CA . LYS A 1 462 ? 21.017 6.664 -47.191 1.00 94.00 462 LYS A CA 1
ATOM 3721 C C . LYS A 1 462 ? 20.937 6.581 -45.663 1.00 94.00 462 LYS A C 1
ATOM 3723 O O . LYS A 1 462 ? 20.028 7.167 -45.076 1.00 94.00 462 LYS A O 1
ATOM 3728 N N . VAL A 1 463 ? 21.874 5.880 -45.021 1.00 90.06 463 VAL A N 1
ATOM 3729 C CA . VAL A 1 463 ? 21.974 5.784 -43.553 1.00 90.06 463 VAL A CA 1
ATOM 3730 C C . VAL A 1 463 ? 22.415 7.120 -42.947 1.00 90.06 463 VAL A C 1
ATOM 3732 O O . VAL A 1 463 ? 21.816 7.569 -41.973 1.00 90.06 463 VAL A O 1
ATOM 3735 N N . GLU A 1 464 ? 23.375 7.811 -43.564 1.00 94.44 464 GLU A N 1
ATOM 3736 C CA . GLU A 1 464 ? 23.825 9.148 -43.147 1.00 94.44 464 GLU A CA 1
ATOM 3737 C C . GLU A 1 464 ? 22.682 10.174 -43.163 1.00 94.44 464 GLU A C 1
ATOM 3739 O O . GLU A 1 464 ? 22.515 10.916 -42.195 1.00 94.44 464 GLU A O 1
ATOM 3744 N N . ARG A 1 465 ? 21.832 10.161 -44.203 1.00 96.00 465 ARG A N 1
ATOM 3745 C CA . ARG A 1 465 ? 20.623 11.002 -44.260 1.00 96.00 465 ARG A CA 1
ATOM 3746 C C . ARG A 1 465 ? 19.641 10.694 -43.131 1.00 96.00 465 ARG A C 1
ATOM 3748 O O . ARG A 1 465 ? 19.279 11.606 -42.399 1.00 96.00 465 ARG A O 1
ATOM 3755 N N . ARG A 1 466 ? 19.309 9.417 -42.900 1.00 92.38 466 ARG A N 1
ATOM 3756 C CA . ARG A 1 466 ? 18.455 9.012 -41.762 1.00 92.38 466 ARG A CA 1
ATOM 3757 C C . ARG A 1 466 ? 19.028 9.457 -40.411 1.00 92.38 466 ARG A C 1
ATOM 3759 O O . ARG A 1 466 ? 18.283 9.880 -39.533 1.00 92.38 466 ARG A O 1
ATOM 3766 N N . CYS A 1 467 ? 20.350 9.389 -40.245 1.00 91.88 467 CYS A N 1
ATOM 3767 C CA . CYS A 1 467 ? 21.033 9.873 -39.047 1.00 91.88 467 CYS A CA 1
ATOM 3768 C C . CYS A 1 467 ? 20.916 11.401 -38.889 1.00 91.88 467 CYS A C 1
ATOM 3770 O O . CYS A 1 467 ? 20.745 11.885 -37.771 1.00 91.88 467 CYS A O 1
ATOM 3772 N N . ALA A 1 468 ? 20.986 12.165 -39.984 1.00 95.88 468 ALA A N 1
ATOM 3773 C CA . ALA A 1 468 ? 20.761 13.609 -39.968 1.00 95.88 468 ALA A CA 1
ATOM 3774 C C . ALA A 1 468 ? 19.307 13.958 -39.602 1.00 95.88 468 ALA A C 1
ATOM 3776 O O . ALA A 1 468 ? 19.095 14.792 -38.721 1.00 95.88 468 ALA A O 1
ATOM 3777 N N . ASP A 1 469 ? 18.324 13.272 -40.192 1.00 95.00 469 ASP A N 1
ATOM 3778 C CA . ASP A 1 469 ? 16.897 13.482 -39.913 1.00 95.00 469 ASP A CA 1
ATOM 3779 C C . ASP A 1 469 ? 16.565 13.236 -38.427 1.00 95.00 469 ASP A C 1
ATOM 3781 O O . ASP A 1 469 ? 15.935 14.071 -37.771 1.00 95.00 469 ASP A O 1
ATOM 3785 N N . GLU A 1 470 ? 17.058 12.135 -37.846 1.00 91.44 470 GLU A N 1
ATOM 3786 C CA . GLU A 1 470 ? 16.855 11.830 -36.421 1.00 91.44 470 GLU A CA 1
ATOM 3787 C C . GLU A 1 470 ? 17.634 12.771 -35.483 1.00 91.44 470 GLU A C 1
ATOM 3789 O O . GLU A 1 470 ? 17.147 13.094 -34.396 1.00 91.44 470 GLU A O 1
ATOM 3794 N N . LYS A 1 471 ? 18.801 13.296 -35.891 1.00 94.88 471 LYS A N 1
ATOM 3795 C CA . LYS A 1 471 ? 19.498 14.365 -35.144 1.00 94.88 471 LYS A CA 1
ATOM 3796 C C . LYS A 1 471 ? 18.670 15.650 -35.107 1.00 94.88 471 LYS A C 1
ATOM 3798 O O . LYS A 1 471 ? 18.466 16.199 -34.028 1.00 94.88 471 LYS A O 1
ATOM 3803 N N . ILE A 1 472 ? 18.132 16.086 -36.247 1.00 96.06 472 ILE A N 1
ATOM 3804 C CA . ILE A 1 472 ? 17.255 17.265 -36.332 1.00 96.06 472 ILE A CA 1
ATOM 3805 C C . ILE A 1 472 ? 16.009 17.062 -35.455 1.00 96.06 472 ILE A C 1
ATOM 3807 O O . ILE A 1 472 ? 15.635 17.948 -34.683 1.00 96.06 472 ILE A O 1
ATOM 3811 N N . ARG A 1 473 ? 15.404 15.867 -35.498 1.00 95.69 473 ARG A N 1
ATOM 3812 C CA . ARG A 1 473 ? 14.258 15.505 -34.651 1.00 95.69 473 ARG A CA 1
ATOM 3813 C C . ARG A 1 473 ? 14.594 15.548 -33.157 1.00 95.69 473 ARG A C 1
ATOM 3815 O O . ARG A 1 473 ? 13.824 16.110 -32.375 1.00 95.69 473 ARG A O 1
ATOM 3822 N N . ARG A 1 474 ? 15.737 14.982 -32.753 1.00 94.31 474 ARG A N 1
ATOM 3823 C CA . ARG A 1 474 ? 16.256 15.038 -31.375 1.00 94.31 474 ARG A CA 1
ATOM 3824 C C . ARG A 1 474 ? 16.432 16.482 -30.908 1.00 94.31 474 ARG A C 1
ATOM 3826 O O . ARG A 1 474 ? 16.055 16.805 -29.781 1.00 94.31 474 ARG A O 1
ATOM 3833 N N . ASP A 1 475 ? 16.993 17.337 -31.754 1.00 96.00 475 ASP A N 1
ATOM 3834 C CA . ASP A 1 475 ? 17.310 18.721 -31.402 1.00 96.00 475 ASP A CA 1
ATOM 3835 C C . ASP A 1 475 ? 16.032 19.554 -31.245 1.00 96.00 475 ASP A C 1
ATOM 3837 O O . ASP A 1 475 ? 15.885 20.266 -30.249 1.00 96.00 475 ASP A O 1
ATOM 3841 N N . ALA A 1 476 ? 15.048 19.363 -32.129 1.00 96.75 476 ALA A N 1
ATOM 3842 C CA . ALA A 1 476 ? 13.719 19.959 -31.998 1.00 96.75 476 ALA A CA 1
ATOM 3843 C C . ALA A 1 476 ? 13.006 19.527 -30.698 1.00 96.75 476 ALA A C 1
ATOM 3845 O O . ALA A 1 476 ? 12.479 20.366 -29.965 1.00 96.75 476 ALA A O 1
ATOM 3846 N N . LEU A 1 477 ? 13.038 18.231 -30.357 1.00 95.94 477 LEU A N 1
ATOM 3847 C CA . LEU A 1 477 ? 12.484 17.726 -29.091 1.00 95.94 477 LEU A CA 1
ATOM 3848 C C . LEU A 1 477 ? 13.247 18.255 -27.863 1.00 95.94 477 LEU A C 1
ATOM 3850 O O . LEU A 1 477 ? 12.633 18.543 -26.836 1.00 95.94 477 LEU A O 1
ATOM 3854 N N . SER A 1 478 ? 14.565 18.438 -27.962 1.00 96.06 478 SER A N 1
ATOM 3855 C CA . SER A 1 478 ? 15.378 19.008 -26.878 1.00 96.06 478 SER A CA 1
ATOM 3856 C C . SER A 1 478 ? 15.039 20.484 -26.631 1.00 96.06 478 SER A C 1
ATOM 3858 O O . SER A 1 478 ? 14.924 20.902 -25.481 1.00 96.06 478 SER A O 1
ATOM 3860 N N . GLN A 1 479 ? 14.790 21.266 -27.687 1.00 96.50 479 GLN A N 1
ATOM 3861 C CA . GLN A 1 479 ? 14.322 22.656 -27.573 1.00 96.50 479 GLN A CA 1
ATOM 3862 C C . GLN A 1 479 ? 12.920 22.745 -26.943 1.00 96.50 479 GLN A C 1
ATOM 3864 O O . GLN A 1 479 ? 12.675 23.590 -26.076 1.00 96.50 479 GLN A O 1
ATOM 3869 N N . GLN A 1 480 ? 12.008 21.839 -27.314 1.00 96.81 480 GLN A N 1
ATOM 3870 C CA . GLN A 1 480 ? 10.693 21.730 -26.672 1.00 96.81 480 GLN A CA 1
ATOM 3871 C C . GLN A 1 480 ? 10.817 21.378 -25.181 1.00 96.81 480 GLN A C 1
ATOM 3873 O O . GLN A 1 480 ? 10.173 22.017 -24.349 1.00 96.81 480 GLN A O 1
ATOM 3878 N N . LEU A 1 481 ? 11.690 20.429 -24.823 1.00 94.06 481 LEU A N 1
ATOM 3879 C CA . LEU A 1 481 ? 11.955 20.058 -23.430 1.00 94.06 481 LEU A CA 1
ATOM 3880 C C . LEU A 1 481 ? 12.470 21.247 -22.603 1.00 94.06 481 LEU A C 1
ATOM 3882 O O . LEU A 1 481 ? 11.953 21.495 -21.516 1.00 94.06 481 LEU A O 1
ATOM 3886 N N . VAL A 1 482 ? 13.435 22.016 -23.121 1.00 96.56 482 VAL A N 1
ATOM 3887 C CA . VAL A 1 482 ? 13.941 23.234 -22.457 1.00 96.56 482 VAL A CA 1
ATOM 3888 C C . VAL A 1 482 ? 12.816 24.253 -22.245 1.00 96.56 482 VAL A C 1
ATOM 3890 O O . VAL A 1 482 ? 12.696 24.824 -21.161 1.00 96.56 482 VAL A O 1
ATOM 3893 N N . THR A 1 483 ? 11.943 24.426 -23.240 1.00 96.56 483 THR A N 1
ATOM 3894 C CA . THR A 1 483 ? 10.793 25.340 -23.159 1.00 96.56 483 THR A CA 1
ATOM 3895 C C . THR A 1 483 ? 9.801 24.912 -22.068 1.00 96.56 483 THR A C 1
ATOM 3897 O O . THR A 1 483 ? 9.343 25.747 -21.287 1.00 96.56 483 THR A O 1
ATOM 3900 N N . LEU A 1 484 ? 9.501 23.613 -21.961 1.00 95.06 484 LEU A N 1
ATOM 3901 C CA . LEU A 1 484 ? 8.612 23.058 -20.930 1.00 95.06 484 LEU A CA 1
ATOM 3902 C C . LEU A 1 484 ? 9.221 23.129 -19.520 1.00 95.06 484 LEU A C 1
ATOM 3904 O O . LEU A 1 484 ? 8.508 23.443 -18.568 1.00 95.06 484 LEU A O 1
ATOM 3908 N N . ILE A 1 485 ? 10.531 22.901 -19.373 1.00 94.38 485 ILE A N 1
ATOM 3909 C CA . ILE A 1 485 ? 11.241 23.067 -18.092 1.00 94.38 485 ILE A CA 1
ATOM 3910 C C . ILE A 1 485 ? 11.177 24.528 -17.625 1.00 94.38 485 ILE A C 1
ATOM 3912 O O . ILE A 1 485 ? 10.958 24.799 -16.444 1.00 94.38 485 ILE A O 1
ATOM 3916 N N . GLU A 1 486 ? 11.317 25.485 -18.540 1.00 95.69 486 GLU A N 1
ATOM 3917 C CA . GLU A 1 486 ? 11.220 26.905 -18.204 1.00 95.69 486 GLU A CA 1
ATOM 3918 C C . GLU A 1 486 ? 9.784 27.320 -17.831 1.00 95.69 486 GLU A C 1
ATOM 3920 O O . GLU A 1 486 ? 9.583 28.072 -16.876 1.00 95.69 486 GLU A O 1
ATOM 3925 N N . GLN A 1 487 ? 8.761 26.753 -18.482 1.00 95.50 487 GLN A N 1
ATOM 3926 C CA . GLN A 1 487 ? 7.370 26.891 -18.029 1.00 95.50 487 GLN A CA 1
ATOM 3927 C C . GLN A 1 487 ? 7.162 26.289 -16.630 1.00 95.50 487 GLN A C 1
ATOM 3929 O O . GLN A 1 487 ? 6.570 26.941 -15.770 1.00 95.50 487 GLN A O 1
ATOM 3934 N N . GLN A 1 488 ? 7.693 25.091 -16.359 1.00 92.19 488 GLN A N 1
ATOM 3935 C CA . GLN A 1 488 ? 7.618 24.450 -15.042 1.00 92.19 488 GLN A CA 1
ATOM 3936 C C . GLN A 1 488 ? 8.235 25.333 -13.947 1.00 92.19 488 GLN A C 1
ATOM 3938 O O . GLN A 1 488 ? 7.620 25.518 -12.897 1.00 92.19 488 GLN A O 1
ATOM 3943 N N . ARG A 1 489 ? 9.410 25.927 -14.194 1.00 94.88 489 ARG A N 1
ATOM 3944 C CA . ARG A 1 489 ? 10.054 26.875 -13.265 1.00 94.88 489 ARG A CA 1
ATOM 3945 C C . ARG A 1 489 ? 9.154 28.070 -12.958 1.00 94.88 489 ARG A C 1
ATOM 3947 O O . ARG A 1 489 ? 8.962 28.394 -11.788 1.00 94.88 489 ARG A O 1
ATOM 3954 N N . ARG A 1 490 ? 8.549 28.680 -13.983 1.00 96.00 490 ARG A N 1
ATOM 3955 C CA . ARG A 1 490 ? 7.605 29.801 -13.816 1.00 96.00 490 ARG A CA 1
ATOM 3956 C C . ARG A 1 490 ? 6.383 29.403 -12.989 1.00 96.00 490 ARG A C 1
ATOM 3958 O O . ARG A 1 490 ? 6.001 30.153 -12.095 1.00 96.00 490 ARG A O 1
ATOM 3965 N N . TYR A 1 491 ? 5.816 28.215 -13.215 1.00 95.06 491 TYR A N 1
ATOM 3966 C CA . TYR A 1 491 ? 4.719 27.698 -12.389 1.00 95.06 491 TYR A CA 1
ATOM 3967 C C . TYR A 1 491 ? 5.134 27.472 -10.931 1.00 95.06 491 TYR A C 1
ATOM 3969 O O . TYR A 1 491 ? 4.382 27.839 -10.033 1.00 95.06 491 TYR A O 1
ATOM 3977 N N . VAL A 1 492 ? 6.328 26.928 -10.668 1.00 94.75 492 VAL A N 1
ATOM 3978 C CA . VAL A 1 492 ? 6.836 26.750 -9.294 1.00 94.75 492 VAL A CA 1
ATOM 3979 C C . VAL A 1 492 ? 6.987 28.098 -8.581 1.00 94.75 492 VAL A C 1
ATOM 3981 O O . VAL A 1 492 ? 6.535 28.227 -7.444 1.00 94.75 492 VAL A O 1
ATOM 3984 N N . VAL A 1 493 ? 7.541 29.116 -9.250 1.00 96.06 493 VAL A N 1
ATOM 3985 C CA . VAL A 1 493 ? 7.651 30.479 -8.696 1.00 96.06 493 VAL A CA 1
ATOM 3986 C C . VAL A 1 493 ? 6.268 31.084 -8.429 1.00 96.06 493 VAL A C 1
ATOM 3988 O O . VAL A 1 493 ? 6.032 31.600 -7.338 1.00 96.06 493 VAL A O 1
ATOM 3991 N N . ALA A 1 494 ? 5.324 30.964 -9.366 1.00 95.75 494 ALA A N 1
ATOM 3992 C CA . ALA A 1 494 ? 3.959 31.465 -9.190 1.00 95.75 494 ALA A CA 1
ATOM 3993 C C . ALA A 1 494 ? 3.218 30.769 -8.029 1.00 95.75 494 ALA A C 1
ATOM 3995 O O . ALA A 1 494 ? 2.516 31.424 -7.261 1.00 95.75 494 ALA A O 1
ATOM 3996 N N . VAL A 1 495 ? 3.406 29.456 -7.845 1.00 94.44 495 VAL A N 1
ATOM 3997 C CA . VAL A 1 495 ? 2.839 28.704 -6.710 1.00 94.44 495 VAL A CA 1
ATOM 3998 C C . VAL A 1 495 ? 3.482 29.117 -5.384 1.00 94.44 495 VAL A C 1
ATOM 4000 O O . VAL A 1 495 ? 2.776 29.239 -4.382 1.00 94.44 495 VAL A O 1
ATOM 4003 N N . GLN A 1 496 ? 4.792 29.379 -5.353 1.00 94.56 496 GLN A N 1
ATOM 4004 C CA . GLN A 1 496 ? 5.462 29.921 -4.164 1.00 94.56 496 GLN A CA 1
ATOM 4005 C C . GLN A 1 496 ? 4.911 31.306 -3.795 1.00 94.56 496 GLN A C 1
ATOM 4007 O O . GLN A 1 496 ? 4.549 31.514 -2.638 1.00 94.56 496 GLN A O 1
ATOM 4012 N N . GLN A 1 497 ? 4.766 32.206 -4.774 1.00 95.44 497 GLN A N 1
ATOM 4013 C CA . GLN A 1 497 ? 4.172 33.536 -4.588 1.00 95.44 497 GLN A CA 1
ATOM 4014 C C . GLN A 1 497 ? 2.726 33.450 -4.080 1.00 95.44 497 GLN A C 1
ATOM 4016 O O . GLN A 1 497 ? 2.387 34.073 -3.074 1.00 95.44 497 GLN A O 1
ATOM 4021 N N . LEU A 1 498 ? 1.889 32.612 -4.702 1.00 95.19 498 LEU A N 1
ATOM 4022 C CA . LEU A 1 498 ? 0.523 32.362 -4.239 1.00 95.19 498 LEU A CA 1
ATOM 4023 C C . LEU A 1 498 ? 0.510 31.840 -2.796 1.00 95.19 498 LEU A C 1
ATOM 4025 O O . LEU A 1 498 ? -0.267 32.319 -1.979 1.00 95.19 498 LEU A O 1
ATOM 4029 N N . THR A 1 499 ? 1.411 30.916 -2.450 1.00 93.00 499 THR A N 1
ATOM 4030 C CA . THR A 1 499 ? 1.531 30.386 -1.081 1.00 93.00 499 THR A CA 1
ATOM 4031 C C . THR A 1 499 ? 1.916 31.481 -0.080 1.00 93.00 499 THR A C 1
ATOM 4033 O O . THR A 1 499 ? 1.393 31.496 1.035 1.00 93.00 499 THR A O 1
ATOM 4036 N N . THR A 1 500 ? 2.800 32.419 -0.448 1.00 95.06 500 THR A N 1
ATOM 4037 C CA . THR A 1 500 ? 3.139 33.557 0.421 1.00 95.06 500 THR A CA 1
ATOM 4038 C C . THR A 1 500 ? 1.981 34.540 0.581 1.00 95.06 500 THR A C 1
ATOM 4040 O O . THR A 1 500 ? 1.741 34.984 1.702 1.00 95.06 500 THR A O 1
ATOM 4043 N N . GLU A 1 501 ? 1.213 34.826 -0.475 1.00 93.75 501 GLU A N 1
ATOM 4044 C CA . GLU A 1 501 ? 0.030 35.693 -0.370 1.00 93.75 501 GLU A CA 1
ATOM 4045 C C . GLU A 1 501 ? -1.114 35.026 0.409 1.00 93.75 501 GLU A C 1
ATOM 4047 O O . GLU A 1 501 ? -1.743 35.679 1.238 1.00 93.75 501 GLU A O 1
ATOM 4052 N N . CYS A 1 502 ? -1.335 33.716 0.249 1.00 92.38 502 CYS A N 1
ATOM 4053 C CA . CYS A 1 502 ? -2.285 32.964 1.073 1.00 92.38 502 CYS A CA 1
ATOM 4054 C C . CYS A 1 502 ? -1.928 33.041 2.564 1.00 92.38 502 CYS A C 1
ATOM 4056 O O . CYS A 1 502 ? -2.802 33.342 3.369 1.00 92.38 502 CYS A O 1
ATOM 4058 N N . ARG A 1 503 ? -0.651 32.866 2.935 1.00 92.31 503 ARG A N 1
ATOM 4059 C CA . ARG A 1 503 ? -0.199 33.000 4.335 1.00 92.31 503 ARG A CA 1
ATOM 4060 C C . ARG A 1 503 ? -0.369 34.417 4.885 1.00 92.31 503 ARG A C 1
ATOM 4062 O O . ARG A 1 503 ? -0.756 34.574 6.039 1.00 92.31 503 ARG A O 1
ATOM 4069 N N . LYS A 1 504 ? -0.097 35.452 4.079 1.00 94.25 504 LYS A N 1
ATOM 4070 C CA . LYS A 1 504 ? -0.370 36.849 4.464 1.00 94.25 504 LYS A CA 1
ATOM 4071 C C . LYS A 1 504 ? -1.864 37.068 4.698 1.00 94.25 504 LYS A C 1
ATOM 4073 O O . LYS A 1 504 ? -2.231 37.676 5.695 1.00 94.25 504 LYS A O 1
ATOM 4078 N N . ASN A 1 505 ? -2.716 36.545 3.817 1.00 92.50 505 ASN A N 1
ATOM 4079 C CA . ASN A 1 505 ? -4.167 36.642 3.948 1.00 92.50 505 ASN A CA 1
ATOM 4080 C C . ASN A 1 505 ? -4.672 35.898 5.200 1.00 92.50 505 ASN A C 1
ATOM 4082 O O . ASN A 1 505 ? -5.433 36.462 5.973 1.00 92.50 505 ASN A O 1
ATOM 4086 N N . GLU A 1 506 ? -4.181 34.685 5.476 1.00 92.25 506 GLU A N 1
ATOM 4087 C CA . GLU A 1 506 ? -4.475 33.953 6.720 1.00 92.25 506 GLU A CA 1
ATOM 4088 C C . GLU A 1 506 ? -4.058 34.743 7.973 1.00 92.25 506 GLU A C 1
ATOM 4090 O O . GLU A 1 506 ? -4.835 34.828 8.923 1.00 92.25 506 GLU A O 1
ATOM 4095 N N . ALA A 1 507 ? -2.880 35.378 7.969 1.00 91.00 507 ALA A N 1
ATOM 4096 C CA . ALA A 1 507 ? -2.421 36.219 9.077 1.00 91.00 507 ALA A CA 1
ATOM 4097 C C . ALA A 1 507 ? -3.283 37.485 9.265 1.00 91.00 507 ALA A C 1
ATOM 4099 O O . ALA A 1 507 ? -3.629 37.829 10.395 1.00 91.00 507 ALA A O 1
ATOM 4100 N N . LEU A 1 508 ? -3.680 38.149 8.175 1.00 91.56 508 LEU A N 1
ATOM 4101 C CA . LEU A 1 508 ? -4.588 39.303 8.211 1.00 91.56 508 LEU A CA 1
ATOM 4102 C C . LEU A 1 508 ? -6.000 38.903 8.668 1.00 91.56 508 LEU A C 1
ATOM 4104 O O . LEU A 1 508 ? -6.613 39.610 9.462 1.00 91.56 508 LEU A O 1
ATOM 4108 N N . LEU A 1 509 ? -6.507 37.745 8.235 1.00 88.81 509 LEU A N 1
ATOM 4109 C CA . LEU A 1 509 ? -7.784 37.191 8.694 1.00 88.81 509 LEU A CA 1
ATOM 4110 C C . LEU A 1 509 ? -7.748 36.793 10.174 1.00 88.81 509 LEU A C 1
ATOM 4112 O O . LEU A 1 509 ? -8.754 36.956 10.860 1.00 88.81 509 LEU A O 1
ATOM 4116 N N . ALA A 1 510 ? -6.611 36.309 10.681 1.00 87.38 510 ALA A N 1
ATOM 4117 C CA . ALA A 1 510 ? -6.423 36.058 12.109 1.00 87.38 510 ALA A CA 1
ATOM 4118 C C . ALA A 1 510 ? -6.433 37.368 12.919 1.00 87.38 510 ALA A C 1
ATOM 4120 O O . ALA A 1 510 ? -7.093 37.437 13.950 1.00 87.38 510 ALA A O 1
ATOM 4121 N N . GLN A 1 511 ? -5.789 38.430 12.421 1.00 88.25 511 GLN A N 1
ATOM 4122 C CA . GLN A 1 511 ? -5.849 39.764 13.039 1.00 88.25 511 GLN A CA 1
ATOM 4123 C C . GLN A 1 511 ? -7.266 40.363 13.012 1.00 88.25 511 GLN A C 1
ATOM 4125 O O . GLN A 1 511 ? -7.691 40.967 13.991 1.00 88.25 511 GLN A O 1
ATOM 4130 N N . LEU A 1 512 ? -8.015 40.166 11.921 1.00 83.94 512 LEU A N 1
ATOM 4131 C CA . LEU A 1 512 ? -9.393 40.653 11.767 1.00 83.94 512 LEU A CA 1
ATOM 4132 C C . LEU A 1 512 ? -10.428 39.880 12.595 1.00 83.94 512 LEU A C 1
ATOM 4134 O O . LEU A 1 512 ? -11.484 40.431 12.895 1.00 83.94 512 LEU A O 1
ATOM 4138 N N . ARG A 1 513 ? -10.167 38.612 12.938 1.00 82.50 513 ARG A N 1
ATOM 4139 C CA . ARG A 1 513 ? -11.085 37.801 13.756 1.00 82.50 513 ARG A CA 1
ATOM 4140 C C . ARG A 1 513 ? -11.010 38.105 15.251 1.00 82.50 513 ARG A C 1
ATOM 4142 O O . ARG A 1 513 ? -11.984 37.822 15.939 1.00 82.50 513 ARG A O 1
ATOM 4149 N N . GLY A 1 514 ? -9.915 38.708 15.718 1.00 72.00 514 GLY A N 1
ATOM 4150 C CA . GLY A 1 514 ? -9.673 38.941 17.142 1.00 72.00 514 GLY A CA 1
ATOM 4151 C C . GLY A 1 514 ? -9.376 37.651 17.929 1.00 72.00 514 GLY A C 1
ATOM 4152 O O . GLY A 1 514 ? -9.396 36.561 17.348 1.00 72.00 514 GLY A O 1
ATOM 4153 N N . PRO A 1 515 ? -9.033 37.782 19.224 1.00 59.72 515 PRO A N 1
ATOM 4154 C CA . PRO A 1 515 ? -8.940 36.659 20.158 1.00 59.72 515 PRO A CA 1
ATOM 4155 C C . PRO A 1 515 ? -10.318 36.077 20.522 1.00 59.72 515 PRO A C 1
ATOM 4157 O O . PRO A 1 515 ? -11.288 36.865 20.601 1.00 59.72 515 PRO A O 1
#

Organism: Cephus cinctus (NCBI:txid211228)

pLDDT: mean 72.95, std 18.26, range [26.17, 97.0]

Foldseek 3Di:
DDDDDDPPDPPDPDPPPPPPPCPVVVVVVLVVLLVVCVVVPVCVSVDPPDDSVVSVLSSVVVVCCVVCVVVVVVVVVVVCVVVDDDPVVVVVVVVVVVVVVVVVVVCVVVPQDQFKDAPDDDDPDPLVNVVLSCVRSVNPPVNVVVVVPPDPDDDDDDCPVVVVVVVVVSVVRIDTPDDDDDDDDDPVPPPPPPPPPPPVPPVVPPPPDDDDDDDDDDDDPDPPPVVPPVVVVVVVVVVVVVVVVVVVVVVVVVVVVVVVVVVVVVVVVVVVVVVVVVVVVPDPVVVVVVVVVVVVVVVVVVVVVVVVVVVVVVVVVVVVVVVVVVVVVVVVVVVVVVVVVVVVVVVVVVVVVVVVVVVVVVVVVVVVVVVVVPDDPVRVVVVVVSVVVVVVVVVVVVVVVVVVVVVVVVVVVVVVVVVVVVVVVVVCVVLVVVLVVDPVSVVVSVVVVVVVVVVVVVVVVVVVVVVVVVVVVVVVVVVVVVVVVVVVVVVVVVVVVVVVVVVVVVVVVDVVVDD

InterPro domains:
  IPR019159 CCDC93, coiled-coil domain [PF09762] (109-511)
  IPR039116 Coiled-coil domain-containing protein 93 [PTHR16441] (55-512)
  IPR048747 CCDC93, N-terminal domain [PF21673] (25-55)

Sequence (515 aa):
MFSNVPRKFLKNSDSAEVDVREDEEQAIKFQEIIDLLVAAGYFRARIKGLSNFDKWLVKRSMEKREETGDLVRSFAISQFDKNYSFLEDHDKVIEKKTIIPYIKSAKKAFEPRRCFKRKDPPLSDEIDQVRSTLLEYGSLAITSVLSKTSTLQGVSNSNAKEQEENSDDLMKSMSIADDNISRLSASAVGSIVGMQAQEIAEVTKQYASLNVGAEENSMSTLIGAIAALDKQKTNLKSREQKLKKEKDALLEKVSETIERLNKVRTEERSVQDAFQAMKDMETDENRSIIQNLEQLLLVHDNMKDQEHKFREQCKADLNVFQEMVSQVESSELREEEMHTVEYEEQKEIVNKLRLQLAKKNRAIASLTRQLDDVPGRSELNQYQRRFLELYNQVSAKHKETKQYYTLYNTLDDTKLYLSKELTLLNSIQDNYNEAMSSTSGKEQFLKQFEAIVAGVDKNKAKVERRCADEKIRRDALSQQLVTLIEQQRRYVVAVQQLTTECRKNEALLAQLRGP

Secondary structure (DSSP, 8-state):
-----------------------HHHHHHHHHHHHHHHHTT-GGGG-TTS-HHHHHHHHHHHHHHHHHHHHHHHHHHHHHHHH---HHHHHHHHHHHHHHHHHHHHHHHSS----EEE-SPPPS-HHHHHHHHHHHTT-TTTHHHHTTSS-SS---S-THHHHHHHHHHHHHTEEES--------GGGGGGGSGGGGSTTTTGGGSTTSS----------TTSHHHHHHHHHHHHHHHHHHHHHHHHHHHHHHHHHHHHHHHHHHHHHHHHHHHHHHHHTT--HHHHHHHHHHHHHHHHHHHHHHHHHHHHHHHHHHHHHHHHHHHHHHHHHHHHHHHHHHHHHHHHHHHHHHHHHHHHHHHHHHHHHHHHHTSPPHHHHHHHHHHHHHHHHHHHHHHHHHHHHHHHHHHHHHHHHHHHHHHHHHHHHHHHHHHHHTSHHHHHHHHHHHHHHHHHHHHHHHHHHHHHHHHHHHHHHHHHHHHHHHHHHHHHHHHHHHHHHHHHHHHHHHHHHH--

Radius of gyration: 65.95 Å; chains: 1; bounding box: 145×104×189 Å